Protein AF-A0A150IYF6-F1 (afdb_monomer)

Structure (mmCIF, N/CA/C/O backbone):
data_AF-A0A150IYF6-F1
#
_entry.id   AF-A0A150IYF6-F1
#
loop_
_atom_site.group_PDB
_atom_site.id
_atom_site.type_symbol
_atom_site.label_atom_id
_atom_site.label_alt_id
_atom_site.label_comp_id
_atom_site.label_asym_id
_atom_site.label_entity_id
_atom_site.label_seq_id
_atom_site.pdbx_PDB_ins_code
_atom_site.Cartn_x
_atom_site.Cartn_y
_atom_site.Cartn_z
_atom_site.occupancy
_atom_site.B_iso_or_equiv
_atom_site.auth_seq_id
_atom_site.auth_comp_id
_atom_site.auth_asym_id
_atom_site.auth_atom_id
_atom_site.pdbx_PDB_model_num
ATOM 1 N N . MET A 1 1 ? -19.558 -0.170 -30.500 1.00 44.19 1 MET A N 1
ATOM 2 C CA . MET A 1 1 ? -18.879 0.603 -31.570 1.00 44.19 1 MET A CA 1
ATOM 3 C C . MET A 1 1 ? -18.798 2.105 -31.303 1.00 44.19 1 MET A C 1
ATOM 5 O O . MET A 1 1 ? -17.691 2.569 -31.093 1.00 44.19 1 MET A O 1
ATOM 9 N N . LYS A 1 2 ? -19.903 2.871 -31.222 1.00 28.98 2 LYS A N 1
ATOM 10 C CA . LYS A 1 2 ? -19.843 4.346 -31.033 1.00 28.98 2 LYS A CA 1
ATOM 11 C C . LYS A 1 2 ? -19.074 4.824 -29.782 1.00 28.98 2 LYS A C 1
ATOM 13 O O . LYS A 1 2 ? -18.381 5.827 -29.851 1.00 28.98 2 LYS A O 1
ATOM 18 N N . ARG A 1 3 ? -19.129 4.088 -28.662 1.00 36.72 3 ARG A N 1
ATOM 19 C CA . ARG A 1 3 ? -18.345 4.416 -27.450 1.00 36.72 3 ARG A CA 1
ATOM 20 C C . ARG A 1 3 ? -16.838 4.152 -27.597 1.00 36.72 3 ARG A C 1
ATOM 22 O O . ARG A 1 3 ? -16.060 4.957 -27.119 1.00 36.72 3 ARG A O 1
ATOM 29 N N . MET A 1 4 ? -16.439 3.096 -28.311 1.00 35.72 4 MET A N 1
ATOM 30 C CA . MET A 1 4 ? -15.025 2.790 -28.599 1.00 35.72 4 MET A CA 1
ATOM 31 C C . MET A 1 4 ? -14.390 3.840 -29.517 1.00 35.72 4 MET A C 1
ATOM 33 O O . MET A 1 4 ? -13.258 4.250 -29.298 1.00 35.72 4 MET A O 1
ATOM 37 N N . ILE A 1 5 ? -15.152 4.306 -30.512 1.00 40.06 5 ILE A N 1
ATOM 38 C CA . ILE A 1 5 ? -14.720 5.351 -31.446 1.00 40.06 5 ILE A CA 1
ATOM 39 C C . ILE A 1 5 ? -14.496 6.674 -30.700 1.00 40.06 5 ILE A C 1
ATOM 41 O O . ILE A 1 5 ? -13.481 7.325 -30.913 1.00 40.06 5 ILE A O 1
ATOM 45 N N . ASN A 1 6 ? -15.367 7.027 -29.751 1.00 37.91 6 ASN A N 1
ATOM 46 C CA . ASN A 1 6 ? -15.192 8.244 -28.955 1.00 37.91 6 ASN A CA 1
ATOM 47 C C . ASN A 1 6 ? -13.992 8.164 -27.994 1.00 37.91 6 ASN A C 1
ATOM 49 O O . ASN A 1 6 ? -13.318 9.169 -27.802 1.00 37.91 6 ASN A O 1
ATOM 53 N N . THR A 1 7 ? -13.687 6.993 -27.423 1.00 40.59 7 THR A N 1
ATOM 54 C CA . THR A 1 7 ? -12.499 6.798 -26.571 1.00 40.59 7 THR A CA 1
ATOM 55 C C . THR A 1 7 ? -11.202 6.866 -27.376 1.00 40.59 7 THR A C 1
ATOM 57 O O . THR A 1 7 ? -10.260 7.523 -26.945 1.00 40.59 7 THR A O 1
ATOM 60 N N . LEU A 1 8 ? -11.170 6.267 -28.571 1.00 42.50 8 LEU A N 1
ATOM 61 C CA . LEU A 1 8 ? -10.027 6.359 -29.481 1.00 42.50 8 LEU A CA 1
ATOM 62 C C . LEU A 1 8 ? -9.784 7.810 -29.919 1.00 42.50 8 LEU A C 1
ATOM 64 O O . LEU A 1 8 ? -8.655 8.279 -29.865 1.00 42.50 8 LEU A O 1
ATOM 68 N N . ILE A 1 9 ? -10.846 8.539 -30.279 1.00 46.59 9 ILE A N 1
ATOM 69 C CA . ILE A 1 9 ? -10.766 9.954 -30.674 1.00 46.59 9 ILE A CA 1
ATOM 70 C C . ILE A 1 9 ? -10.297 10.830 -29.505 1.00 46.59 9 ILE A C 1
ATOM 72 O O . ILE A 1 9 ? -9.522 11.752 -29.720 1.00 46.59 9 ILE A O 1
ATOM 76 N N . PHE A 1 10 ? -10.704 10.539 -28.267 1.00 46.16 10 PHE A N 1
ATOM 77 C CA . PHE A 1 10 ? -10.288 11.328 -27.104 1.00 46.16 10 PHE A CA 1
ATOM 78 C C . PHE A 1 10 ? -8.825 11.073 -26.704 1.00 46.16 10 PHE A C 1
ATOM 80 O O . PHE A 1 10 ? -8.113 12.025 -26.403 1.00 46.16 10 PHE A O 1
ATOM 87 N N . VAL A 1 11 ? -8.348 9.823 -26.780 1.00 51.38 11 VAL A N 1
ATOM 88 C CA . VAL A 1 11 ? -6.919 9.479 -26.618 1.00 51.38 11 VAL A CA 1
ATOM 89 C C . VAL A 1 11 ? -6.082 10.119 -27.732 1.00 51.38 11 VAL A C 1
ATOM 91 O O . VAL A 1 11 ? -5.033 10.695 -27.455 1.00 51.38 11 VAL A O 1
ATOM 94 N N . LEU A 1 12 ? -6.582 10.118 -28.972 1.00 45.66 12 LEU A N 1
ATOM 95 C CA . LEU A 1 12 ? -5.939 10.779 -30.109 1.00 45.66 12 LEU A CA 1
ATOM 96 C C . LEU A 1 12 ? -5.873 12.306 -29.924 1.00 45.66 12 LEU A C 1
ATOM 98 O O . LEU A 1 12 ? -4.834 12.908 -30.171 1.00 45.66 12 LEU A O 1
ATOM 102 N N . CYS A 1 13 ? -6.940 12.937 -29.424 1.00 49.81 13 CYS A N 1
ATOM 103 C CA . CYS A 1 13 ? -6.953 14.364 -29.091 1.00 49.81 13 CYS A CA 1
ATOM 104 C C . CYS A 1 13 ? -5.974 14.717 -27.962 1.00 49.81 13 CYS A C 1
ATOM 106 O O . CYS A 1 13 ? -5.422 15.813 -27.964 1.00 49.81 13 CYS A O 1
ATOM 108 N N . LEU A 1 14 ? -5.732 13.798 -27.023 1.00 49.31 14 LEU A N 1
ATOM 109 C CA . LEU A 1 14 ? -4.792 13.994 -25.921 1.00 49.31 14 LEU A CA 1
ATOM 110 C C . LEU A 1 14 ? -3.334 13.880 -26.395 1.00 49.31 14 LEU A C 1
ATOM 112 O O . LEU A 1 14 ? -2.508 14.711 -26.032 1.00 49.31 14 LEU A O 1
ATOM 116 N N . ILE A 1 15 ? -3.050 12.937 -27.301 1.00 53.53 15 ILE A N 1
ATOM 117 C CA . ILE A 1 15 ? -1.769 12.836 -28.024 1.00 53.53 15 ILE A CA 1
ATOM 118 C C . ILE A 1 15 ? -1.510 14.108 -28.852 1.00 53.53 15 ILE A C 1
ATOM 120 O O . ILE A 1 15 ? -0.391 14.615 -28.883 1.00 53.53 15 ILE A O 1
ATOM 124 N N . LEU A 1 16 ? -2.550 14.674 -29.474 1.00 47.84 16 LEU A N 1
ATOM 125 C CA . LEU A 1 16 ? -2.448 15.901 -30.270 1.00 47.84 16 LEU A CA 1
ATOM 126 C C . LEU A 1 16 ? -2.293 17.175 -29.417 1.00 47.84 16 LEU A C 1
ATOM 128 O O . LEU A 1 16 ? -1.659 18.122 -29.875 1.00 47.84 16 LEU A O 1
ATOM 132 N N . PHE A 1 17 ? -2.796 17.207 -28.175 1.00 49.34 17 PHE A N 1
ATOM 133 C CA . PHE A 1 17 ? -2.647 18.359 -27.267 1.00 49.34 17 PHE A CA 1
ATOM 134 C C . PHE A 1 17 ? -1.243 18.479 -26.646 1.00 49.34 17 PHE A C 1
ATOM 136 O O . PHE A 1 17 ? -0.798 19.590 -26.370 1.00 49.34 17 PHE A O 1
ATOM 143 N N . PHE A 1 18 ? -0.518 17.364 -26.486 1.00 50.59 18 PHE A N 1
ATOM 144 C CA . PHE A 1 18 ? 0.921 17.355 -26.160 1.00 50.59 18 PHE A CA 1
ATOM 145 C C . PHE A 1 18 ? 1.818 17.369 -27.411 1.00 50.59 18 PHE A C 1
ATOM 147 O O . PHE A 1 18 ? 3.041 17.456 -27.311 1.00 50.59 18 PHE A O 1
ATOM 154 N N . GLY A 1 19 ? 1.211 17.321 -28.599 1.00 41.28 19 GLY A N 1
ATOM 155 C CA . GLY A 1 19 ? 1.855 17.227 -29.904 1.00 41.28 19 GLY A CA 1
ATOM 156 C C . GLY A 1 19 ? 2.475 18.524 -30.421 1.00 41.28 19 GLY A C 1
ATOM 157 O O . GLY A 1 19 ? 2.374 18.802 -31.615 1.00 41.28 19 GLY A O 1
ATOM 158 N N . GLN A 1 20 ? 3.165 19.303 -29.585 1.00 44.59 20 GLN A N 1
ATOM 159 C CA . GLN A 1 20 ? 4.249 20.129 -30.123 1.00 44.59 20 GLN A CA 1
ATOM 160 C C . GLN A 1 20 ? 5.515 19.270 -30.199 1.00 44.59 20 GLN A C 1
ATOM 162 O O . GLN A 1 20 ? 6.343 19.230 -29.297 1.00 44.59 20 GLN A O 1
ATOM 167 N N . THR A 1 21 ? 5.590 18.537 -31.315 1.00 45.66 21 THR A N 1
ATOM 168 C CA . THR A 1 21 ? 6.788 17.925 -31.909 1.00 45.66 21 THR A CA 1
ATOM 169 C C . THR A 1 21 ? 7.646 17.061 -30.979 1.00 45.66 21 THR A C 1
ATOM 171 O O . THR A 1 21 ? 8.810 17.366 -30.734 1.00 45.66 21 THR A O 1
ATOM 174 N N . ALA A 1 22 ? 7.118 15.920 -30.547 1.00 51.31 22 ALA A N 1
ATOM 175 C CA . ALA A 1 22 ? 7.947 14.751 -30.270 1.00 51.31 22 ALA A CA 1
ATOM 176 C C . ALA A 1 22 ? 7.377 13.591 -31.090 1.00 51.31 22 ALA A C 1
ATOM 178 O O . ALA A 1 22 ? 6.220 13.213 -30.912 1.00 51.31 22 ALA A O 1
ATOM 179 N N . TYR A 1 23 ? 8.152 13.077 -32.045 1.00 54.03 23 TYR A N 1
ATOM 180 C CA . TYR A 1 23 ? 7.819 11.829 -32.725 1.00 54.03 23 TYR A CA 1
ATOM 181 C C . TYR A 1 23 ? 7.971 10.704 -31.698 1.00 54.03 23 TYR A C 1
ATOM 183 O O . TYR A 1 23 ? 9.067 10.191 -31.511 1.00 54.03 23 TYR A O 1
ATOM 191 N N . ALA A 1 24 ? 6.895 10.386 -30.980 1.00 68.38 24 ALA A N 1
ATOM 192 C CA . ALA A 1 24 ? 6.854 9.233 -30.094 1.00 68.38 24 ALA A CA 1
ATOM 193 C C . ALA A 1 24 ? 6.788 7.967 -30.956 1.00 68.38 24 ALA A C 1
ATOM 195 O O . ALA A 1 24 ? 5.792 7.730 -31.644 1.00 68.38 24 ALA A O 1
ATOM 196 N N . THR A 1 25 ? 7.855 7.172 -30.949 1.00 90.81 25 THR A N 1
ATOM 197 C CA . THR A 1 25 ? 7.864 5.850 -31.577 1.00 90.81 25 THR A CA 1
ATOM 198 C C . THR A 1 25 ? 7.160 4.866 -30.651 1.00 90.81 25 THR A C 1
ATOM 200 O O . THR A 1 25 ? 7.350 4.889 -29.435 1.00 90.81 25 THR A O 1
ATOM 203 N N . SER A 1 26 ? 6.333 3.987 -31.214 1.00 91.81 26 SER A N 1
ATOM 204 C CA . SER A 1 26 ? 5.732 2.876 -30.478 1.00 91.81 26 SER A CA 1
ATOM 205 C C . SER A 1 26 ? 6.516 1.592 -30.729 1.00 91.81 26 SER A C 1
ATOM 207 O O . SER A 1 26 ? 6.597 1.125 -31.867 1.00 91.81 26 SER A O 1
ATOM 209 N N . TYR A 1 27 ? 7.048 0.998 -29.666 1.00 96.38 27 TYR A N 1
ATOM 210 C CA . TYR A 1 27 ? 7.666 -0.322 -29.689 1.00 96.38 27 TYR A CA 1
ATOM 211 C C . TYR A 1 27 ? 6.639 -1.363 -29.269 1.00 96.38 27 TYR A C 1
ATOM 213 O O . TYR A 1 27 ? 6.001 -1.219 -28.231 1.00 96.38 27 TYR A O 1
ATOM 221 N N . HIS A 1 28 ? 6.486 -2.409 -30.072 1.00 96.56 28 HIS A N 1
ATOM 222 C CA . HIS A 1 28 ? 5.613 -3.539 -29.773 1.00 96.56 28 HIS A CA 1
ATOM 223 C C . HIS A 1 28 ? 6.479 -4.759 -29.494 1.00 96.56 28 HIS A C 1
ATOM 225 O O . HIS A 1 28 ? 7.282 -5.133 -30.343 1.00 96.56 28 HIS A O 1
ATOM 231 N N . ILE A 1 29 ? 6.309 -5.346 -28.316 1.00 97.75 29 ILE A N 1
ATOM 232 C CA . ILE A 1 29 ? 7.088 -6.483 -27.837 1.00 97.75 29 ILE A CA 1
ATOM 233 C C . ILE A 1 29 ? 6.146 -7.670 -27.672 1.00 97.75 29 ILE A C 1
ATOM 235 O O . ILE A 1 29 ? 5.165 -7.592 -26.932 1.00 97.75 29 ILE A O 1
ATOM 239 N N . TYR A 1 30 ? 6.453 -8.767 -28.352 1.00 98.19 30 TYR A N 1
ATOM 240 C CA . TYR A 1 30 ? 5.743 -10.038 -28.283 1.00 98.19 30 TYR A CA 1
ATOM 241 C C . TYR A 1 30 ? 6.589 -11.094 -27.555 1.00 98.19 30 TYR A C 1
ATOM 243 O O . TYR A 1 30 ? 7.808 -10.947 -27.445 1.00 98.19 30 TYR A O 1
ATOM 251 N N . PRO A 1 31 ? 5.977 -12.184 -27.058 1.00 97.94 31 PRO A N 1
ATOM 252 C CA . PRO A 1 31 ? 6.728 -13.264 -26.427 1.00 97.94 31 PRO A CA 1
ATOM 253 C C . PRO A 1 31 ? 7.880 -13.775 -27.306 1.00 97.94 31 PRO A C 1
ATOM 255 O O . PRO A 1 31 ? 7.679 -14.155 -28.458 1.00 97.94 31 PRO A O 1
ATOM 258 N N . GLY A 1 32 ? 9.087 -13.805 -26.737 1.00 94.75 32 GLY A N 1
ATOM 259 C CA . GLY A 1 32 ? 10.326 -14.197 -27.421 1.00 94.75 32 GLY A CA 1
ATOM 260 C C . GLY A 1 32 ? 11.226 -13.020 -27.812 1.00 94.75 32 GLY A C 1
ATOM 261 O O . GLY A 1 32 ? 12.449 -13.211 -27.910 1.00 94.75 32 GLY A O 1
ATOM 262 N N . ASP A 1 33 ? 10.649 -11.823 -27.948 1.00 97.38 33 ASP A N 1
ATOM 263 C CA . ASP A 1 33 ? 11.386 -10.584 -28.187 1.00 97.38 33 ASP A CA 1
ATOM 264 C C . ASP A 1 33 ? 12.276 -10.223 -26.990 1.00 97.38 33 ASP A C 1
ATOM 266 O O . ASP A 1 33 ? 12.090 -10.679 -25.858 1.00 97.38 33 ASP A O 1
ATOM 270 N N . ASP A 1 34 ? 13.292 -9.406 -27.251 1.00 96.56 34 ASP A N 1
ATOM 271 C CA . ASP A 1 34 ? 14.234 -8.957 -26.232 1.00 96.56 34 ASP A CA 1
ATOM 272 C C . ASP A 1 34 ? 13.766 -7.635 -25.603 1.00 96.56 34 ASP A C 1
ATOM 274 O O . ASP A 1 34 ? 13.988 -6.544 -26.147 1.00 96.56 34 ASP A O 1
ATOM 278 N N . ILE A 1 35 ? 13.094 -7.746 -24.450 1.00 96.88 35 ILE A N 1
ATOM 279 C CA . ILE A 1 35 ? 12.636 -6.592 -23.664 1.00 96.88 35 ILE A CA 1
ATOM 280 C C . ILE A 1 35 ? 13.814 -5.711 -23.262 1.00 96.88 35 ILE A C 1
ATOM 282 O O . ILE A 1 35 ? 13.745 -4.496 -23.443 1.00 96.88 35 ILE A O 1
ATOM 286 N N . ALA A 1 36 ? 14.881 -6.305 -22.726 1.00 96.69 36 ALA A N 1
ATOM 287 C CA . ALA A 1 36 ? 16.008 -5.562 -22.182 1.00 96.69 36 ALA A CA 1
ATOM 288 C C . ALA A 1 36 ? 16.703 -4.757 -23.275 1.00 96.69 36 ALA A C 1
ATOM 290 O O . ALA A 1 36 ? 16.842 -3.539 -23.151 1.00 96.69 36 ALA A O 1
ATOM 291 N N . TYR A 1 37 ? 17.017 -5.395 -24.404 1.00 96.50 37 TYR A N 1
ATOM 292 C CA . TYR A 1 37 ? 17.617 -4.702 -25.536 1.00 96.50 37 TYR A CA 1
ATOM 293 C C . TYR A 1 37 ? 16.725 -3.567 -26.053 1.00 96.50 37 TYR A C 1
ATOM 295 O O . TYR A 1 37 ? 17.203 -2.448 -26.249 1.00 96.50 37 TYR A O 1
ATOM 303 N N . THR A 1 38 ? 15.428 -3.827 -26.233 1.00 95.81 38 THR A N 1
ATOM 304 C CA . THR A 1 38 ? 14.492 -2.833 -26.775 1.00 95.81 38 THR A CA 1
ATOM 305 C C . THR A 1 38 ? 14.360 -1.636 -25.841 1.00 95.81 38 THR A C 1
ATOM 307 O O . THR A 1 38 ? 14.573 -0.494 -26.252 1.00 95.81 38 THR A O 1
ATOM 310 N N . VAL A 1 39 ? 14.052 -1.888 -24.570 1.00 95.31 39 VAL A N 1
ATOM 311 C CA . VAL A 1 39 ? 13.783 -0.842 -23.583 1.00 95.31 39 VAL A CA 1
ATOM 312 C C . VAL A 1 39 ? 15.046 -0.043 -23.268 1.00 95.31 39 VAL A C 1
ATOM 314 O O . VAL A 1 39 ? 14.994 1.187 -23.253 1.00 95.31 39 VAL A O 1
ATOM 317 N N . THR A 1 40 ? 16.189 -0.701 -23.070 1.00 95.44 40 THR A N 1
ATOM 318 C CA . THR A 1 40 ? 17.436 -0.017 -22.708 1.00 95.44 40 THR A CA 1
ATOM 319 C C . THR A 1 40 ? 18.048 0.729 -23.889 1.00 95.44 40 THR A C 1
ATOM 321 O O . THR A 1 40 ? 18.385 1.912 -23.749 1.00 95.44 40 THR A O 1
ATOM 324 N N . ASN A 1 41 ? 18.151 0.085 -25.058 1.00 94.06 41 ASN A N 1
ATOM 325 C CA . ASN A 1 41 ? 18.977 0.594 -26.156 1.00 94.06 41 ASN A CA 1
ATOM 326 C C . ASN A 1 41 ? 18.197 1.312 -27.262 1.00 94.06 41 ASN A C 1
ATOM 328 O O . ASN A 1 41 ? 18.764 2.204 -27.887 1.00 94.06 41 ASN A O 1
ATOM 332 N N . ASN A 1 42 ? 16.923 0.975 -27.492 1.00 94.81 42 ASN A N 1
ATOM 333 C CA . ASN A 1 42 ? 16.190 1.493 -28.655 1.00 94.81 42 ASN A CA 1
ATOM 334 C C . ASN A 1 42 ? 15.224 2.633 -28.313 1.00 94.81 42 ASN A C 1
ATOM 336 O O . ASN A 1 42 ? 14.920 3.451 -29.176 1.00 94.81 42 ASN A O 1
ATOM 340 N N . THR A 1 43 ? 14.761 2.736 -27.066 1.00 93.88 43 THR A N 1
ATOM 341 C CA . THR A 1 43 ? 13.811 3.793 -26.682 1.00 93.88 43 THR A CA 1
ATOM 342 C C . THR A 1 43 ? 14.481 5.142 -26.413 1.00 93.88 43 THR A C 1
ATOM 344 O O . THR A 1 43 ? 15.605 5.223 -25.907 1.00 93.88 43 THR A O 1
ATOM 347 N N . CYS A 1 44 ? 13.744 6.216 -26.664 1.00 91.69 44 CYS A N 1
ATOM 348 C CA . CYS A 1 44 ? 14.022 7.585 -26.246 1.00 91.69 44 CYS A CA 1
ATOM 349 C C . CYS A 1 44 ? 12.912 8.104 -25.317 1.00 91.69 44 CYS A C 1
ATOM 351 O O . CYS A 1 44 ? 11.877 7.466 -25.127 1.00 91.69 44 CYS A O 1
ATOM 353 N N . SER A 1 45 ? 13.120 9.281 -24.715 1.00 90.06 45 SER A N 1
ATOM 354 C CA . SER A 1 45 ? 12.064 9.930 -23.930 1.00 90.06 45 SER A CA 1
ATOM 355 C C . SER A 1 45 ? 10.815 10.152 -24.779 1.00 90.06 45 SER A C 1
ATOM 357 O O . SER A 1 45 ? 10.908 10.729 -25.860 1.00 90.06 45 SER A O 1
ATOM 359 N N . TRP A 1 46 ? 9.666 9.777 -24.223 1.00 88.69 46 TRP A N 1
ATOM 360 C CA . TRP A 1 46 ? 8.325 9.865 -24.798 1.00 88.69 46 TRP A CA 1
ATOM 361 C C . TRP A 1 46 ? 7.986 8.841 -25.880 1.00 88.69 46 TRP A C 1
ATOM 363 O O . TRP A 1 46 ? 6.862 8.871 -26.376 1.00 88.69 46 TRP A O 1
ATOM 373 N N . ASP A 1 47 ? 8.876 7.894 -26.179 1.00 92.31 47 ASP A N 1
ATOM 374 C CA . ASP A 1 47 ? 8.463 6.664 -26.859 1.00 92.31 47 ASP A CA 1
ATOM 375 C C . ASP A 1 47 ? 7.505 5.862 -25.974 1.00 92.31 47 ASP A C 1
ATOM 377 O O . ASP A 1 47 ? 7.490 6.024 -24.757 1.00 92.31 47 ASP A O 1
ATOM 381 N N . ILE A 1 48 ? 6.712 4.977 -26.575 1.00 90.88 48 ILE A N 1
ATOM 382 C CA . ILE A 1 48 ? 5.787 4.103 -25.845 1.00 90.88 48 ILE A CA 1
ATOM 383 C C . ILE A 1 48 ? 6.196 2.655 -26.078 1.00 90.88 48 ILE A C 1
ATOM 385 O O . ILE A 1 48 ? 6.366 2.233 -27.221 1.00 90.88 48 ILE A O 1
ATOM 389 N N . VAL A 1 49 ? 6.317 1.880 -25.003 1.00 95.88 49 VAL A N 1
ATOM 390 C CA . VAL A 1 49 ? 6.577 0.440 -25.080 1.00 95.88 49 VAL A CA 1
ATOM 391 C C . VAL A 1 49 ? 5.294 -0.316 -24.761 1.00 95.88 49 VAL A C 1
ATOM 393 O O . VAL A 1 49 ? 4.813 -0.288 -23.631 1.00 95.88 49 VAL A O 1
ATOM 396 N N . TYR A 1 50 ? 4.751 -1.006 -25.758 1.00 95.81 50 TYR A N 1
ATOM 397 C CA . TYR A 1 50 ? 3.624 -1.920 -25.624 1.00 95.81 50 TYR A CA 1
ATOM 398 C C . TYR A 1 50 ? 4.132 -3.354 -25.532 1.00 95.81 50 TYR A C 1
ATOM 400 O O . TYR A 1 50 ? 4.714 -3.874 -26.485 1.00 95.81 50 TYR A O 1
ATOM 408 N N . ILE A 1 51 ? 3.897 -3.993 -24.391 1.00 97.50 51 ILE A N 1
ATOM 409 C CA . ILE A 1 51 ? 4.220 -5.399 -24.165 1.00 97.50 51 ILE A CA 1
ATOM 410 C C . ILE A 1 51 ? 2.924 -6.187 -24.319 1.00 97.50 51 ILE A C 1
ATOM 412 O O . ILE A 1 51 ? 2.020 -6.080 -23.494 1.00 97.50 51 ILE A O 1
ATOM 416 N N . HIS A 1 52 ? 2.822 -6.939 -25.407 1.00 97.44 52 HIS A N 1
ATOM 417 C CA . HIS A 1 52 ? 1.620 -7.705 -25.718 1.00 97.44 52 HIS A CA 1
ATOM 418 C C . HIS A 1 52 ? 1.444 -8.882 -24.763 1.00 97.44 52 HIS A C 1
ATOM 420 O O . HIS A 1 52 ? 2.398 -9.347 -24.128 1.00 97.44 52 HIS A O 1
ATOM 426 N N . GLU A 1 53 ? 0.212 -9.375 -24.687 1.00 97.94 53 GLU A N 1
ATOM 427 C CA . GLU A 1 53 ? -0.148 -10.535 -23.882 1.00 97.94 53 GLU A CA 1
ATOM 428 C C . GLU A 1 53 ? 0.797 -11.731 -24.093 1.00 97.94 53 GLU A C 1
ATOM 430 O O . GLU A 1 53 ? 1.240 -12.045 -25.201 1.00 97.94 53 GLU A O 1
ATOM 435 N N . GLY A 1 54 ? 1.104 -12.417 -22.994 1.00 98.06 54 GLY A N 1
ATOM 436 C CA . GLY A 1 54 ? 1.981 -13.575 -22.961 1.00 98.06 54 GLY A CA 1
ATOM 437 C C . GLY A 1 54 ? 3.006 -13.527 -21.833 1.00 98.06 54 GLY A C 1
ATOM 438 O O . GLY A 1 54 ? 3.000 -12.646 -20.969 1.00 98.06 54 GLY A O 1
ATOM 439 N N . ILE A 1 55 ? 3.881 -14.532 -21.840 1.00 98.31 55 ILE A N 1
ATOM 440 C CA . ILE A 1 55 ? 4.977 -14.680 -20.882 1.00 98.31 55 ILE A CA 1
ATOM 441 C C . ILE A 1 55 ? 6.270 -14.255 -21.568 1.00 98.31 55 ILE A C 1
ATOM 443 O O . ILE A 1 55 ? 6.641 -14.805 -22.605 1.00 98.31 55 ILE A O 1
ATOM 447 N N . HIS A 1 56 ? 6.961 -13.304 -20.956 1.00 98.06 56 HIS A N 1
ATOM 448 C CA . HIS A 1 56 ? 8.212 -12.742 -21.431 1.00 98.06 56 HIS A CA 1
ATOM 449 C C . HIS A 1 56 ? 9.296 -13.002 -20.396 1.00 98.06 56 HIS A C 1
ATOM 451 O O . HIS A 1 56 ? 9.143 -12.622 -19.241 1.00 98.06 56 HIS A O 1
ATOM 457 N N . THR A 1 57 ? 10.392 -13.636 -20.789 1.00 96.94 57 THR A N 1
ATOM 458 C CA . THR A 1 57 ? 11.529 -13.875 -19.891 1.00 96.94 57 THR A CA 1
ATOM 459 C C . THR A 1 57 ? 12.630 -12.881 -20.212 1.00 96.94 57 THR A C 1
ATOM 461 O O . THR A 1 57 ? 13.025 -12.760 -21.375 1.00 96.94 57 THR A O 1
ATOM 464 N N . LEU A 1 58 ? 13.115 -12.165 -19.196 1.00 96.06 58 LEU A N 1
ATOM 465 C CA . LEU A 1 58 ? 14.272 -11.292 -19.362 1.00 96.06 58 LEU A CA 1
ATOM 466 C C . LEU A 1 58 ? 15.516 -12.111 -19.727 1.00 96.06 58 LEU A C 1
ATOM 468 O O . LEU A 1 58 ? 15.714 -13.222 -19.241 1.00 96.06 58 LEU A O 1
ATOM 472 N N . LYS A 1 59 ? 16.340 -11.552 -20.616 1.00 95.00 59 LYS A N 1
ATOM 473 C CA . LYS A 1 59 ? 17.631 -12.124 -21.040 1.00 95.00 59 LYS A CA 1
ATOM 474 C C . LYS A 1 59 ? 18.824 -11.295 -20.552 1.00 95.00 59 LYS A C 1
ATOM 476 O O . LYS A 1 59 ? 19.962 -11.737 -20.682 1.00 95.00 59 LYS A O 1
ATOM 481 N N . ASP A 1 60 ? 18.549 -10.100 -20.041 1.00 96.81 60 ASP A N 1
ATOM 482 C CA . ASP A 1 60 ? 19.506 -9.144 -19.495 1.00 96.81 60 ASP A CA 1
ATOM 483 C C . ASP A 1 60 ? 18.753 -8.164 -18.573 1.00 96.81 60 ASP A C 1
ATOM 485 O O . ASP A 1 60 ? 17.514 -8.140 -18.554 1.00 96.81 60 ASP A O 1
ATOM 489 N N . ASP A 1 61 ? 19.494 -7.344 -17.835 1.00 96.38 61 ASP A N 1
ATOM 490 C CA . ASP A 1 61 ? 18.944 -6.278 -17.005 1.00 96.38 61 ASP A CA 1
ATOM 491 C C . ASP A 1 61 ? 18.263 -5.201 -17.858 1.00 96.38 61 ASP A C 1
ATOM 493 O O . ASP A 1 61 ? 18.813 -4.693 -18.841 1.00 96.38 61 ASP A O 1
ATOM 497 N N . VAL A 1 62 ? 17.088 -4.754 -17.417 1.00 96.56 62 VAL A 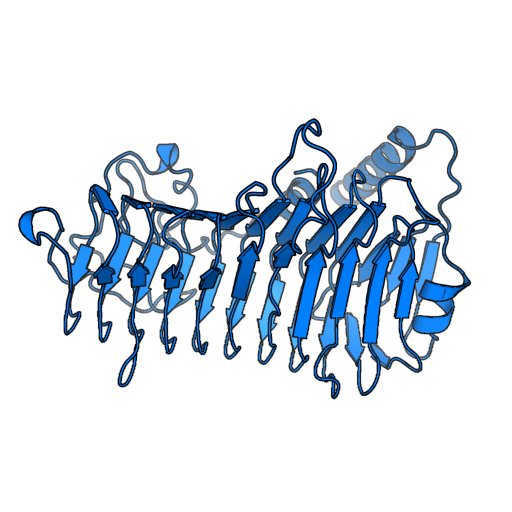N 1
ATOM 498 C CA . VAL A 1 62 ? 16.413 -3.600 -18.015 1.00 96.56 62 VAL A CA 1
ATOM 499 C C . VAL A 1 62 ? 16.891 -2.341 -17.308 1.00 96.56 62 VAL A C 1
ATOM 501 O O . VAL A 1 62 ? 16.522 -2.081 -16.168 1.00 96.56 62 VAL A O 1
ATOM 504 N N . ASN A 1 63 ? 17.693 -1.532 -17.994 1.00 94.62 63 ASN A N 1
ATOM 505 C CA . ASN A 1 63 ? 18.248 -0.284 -17.472 1.00 94.62 63 ASN A CA 1
ATOM 506 C C . ASN A 1 63 ? 17.650 0.933 -18.193 1.00 94.62 63 ASN A C 1
ATOM 508 O O . ASN A 1 63 ? 17.825 1.094 -19.403 1.00 94.62 63 ASN A O 1
ATOM 512 N N . ILE A 1 64 ? 16.966 1.811 -17.454 1.00 91.50 64 ILE A N 1
ATOM 513 C CA . ILE A 1 64 ? 16.307 3.015 -17.981 1.00 91.50 64 ILE A CA 1
ATOM 514 C C . ILE A 1 64 ? 16.887 4.241 -17.283 1.00 91.50 64 ILE A C 1
ATOM 516 O O . ILE A 1 64 ? 16.576 4.517 -16.126 1.00 91.50 64 ILE A O 1
ATOM 520 N N . SER A 1 65 ? 17.737 4.983 -17.995 1.00 90.38 65 SER A N 1
ATOM 521 C CA . SER A 1 65 ? 18.475 6.118 -17.434 1.00 90.38 65 SER A CA 1
ATOM 522 C C . SER A 1 65 ? 17.995 7.456 -17.983 1.00 90.38 65 SER A C 1
ATOM 524 O O . SER A 1 65 ? 18.210 7.759 -19.155 1.00 90.38 65 SER A O 1
ATOM 526 N N . GLY A 1 66 ? 17.371 8.272 -17.127 1.00 85.44 66 GLY A N 1
ATOM 527 C CA . GLY A 1 66 ? 16.971 9.653 -17.429 1.00 85.44 66 GLY A CA 1
ATOM 528 C C . GLY A 1 66 ? 16.038 9.832 -18.632 1.00 85.44 66 GLY A C 1
ATOM 529 O O . GLY A 1 66 ? 16.052 10.893 -19.258 1.00 85.44 66 GLY A O 1
ATOM 530 N N . LYS A 1 67 ? 15.235 8.810 -18.947 1.00 87.94 67 LYS A N 1
ATOM 531 C CA . LYS A 1 67 ? 14.213 8.843 -19.999 1.00 87.94 67 LYS A CA 1
ATOM 532 C C . LYS A 1 67 ? 12.820 8.894 -19.379 1.00 87.94 67 LYS A C 1
ATOM 534 O O . LYS A 1 67 ? 12.550 8.175 -18.418 1.00 87.94 67 LYS A O 1
ATOM 539 N N . SER A 1 68 ? 11.932 9.707 -19.946 1.00 89.50 68 SER A N 1
ATOM 540 C CA . SER A 1 68 ? 10.500 9.614 -19.640 1.00 89.50 68 SER A CA 1
ATOM 541 C C . SER A 1 68 ? 9.886 8.528 -20.511 1.00 89.50 68 SER A C 1
ATOM 543 O O . SER A 1 68 ? 9.955 8.655 -21.727 1.00 89.50 68 SER A O 1
ATOM 545 N N . LEU A 1 69 ? 9.334 7.461 -19.941 1.00 90.75 69 LEU A N 1
ATOM 546 C CA . LEU A 1 69 ? 8.930 6.296 -20.731 1.00 90.75 69 LEU A CA 1
ATOM 547 C C . LEU A 1 69 ? 7.670 5.629 -20.160 1.00 90.75 69 LEU A C 1
ATOM 549 O O . LEU A 1 69 ? 7.693 5.138 -19.029 1.00 90.75 69 LEU A O 1
ATOM 553 N N . PRO A 1 70 ? 6.572 5.600 -20.931 1.00 92.69 70 PRO A N 1
ATOM 554 C CA . PRO A 1 70 ? 5.441 4.725 -20.674 1.00 92.69 70 PRO A CA 1
ATOM 555 C C . PRO A 1 70 ? 5.699 3.291 -21.148 1.00 92.69 70 PRO A C 1
ATOM 557 O O . PRO A 1 70 ? 6.022 3.059 -22.314 1.00 92.69 70 PRO A O 1
ATOM 560 N N . ILE A 1 71 ? 5.493 2.325 -20.252 1.00 94.38 71 ILE A N 1
ATOM 561 C CA . ILE A 1 71 ? 5.485 0.890 -20.544 1.00 94.38 71 ILE A CA 1
ATOM 562 C C . ILE A 1 71 ? 4.110 0.332 -20.176 1.00 94.38 71 ILE A C 1
ATOM 564 O O . ILE A 1 71 ? 3.658 0.462 -19.037 1.00 94.38 71 ILE A O 1
ATOM 568 N N . VAL A 1 72 ? 3.428 -0.274 -21.143 1.00 93.56 72 VAL A N 1
ATOM 569 C CA . VAL A 1 72 ? 2.031 -0.698 -21.009 1.00 93.56 72 VAL A CA 1
ATOM 570 C C . VAL A 1 72 ? 1.887 -2.148 -21.448 1.00 93.56 72 VAL A C 1
ATOM 572 O O . VAL A 1 72 ? 2.281 -2.500 -22.557 1.00 93.56 72 VAL A O 1
ATOM 575 N N . GLY A 1 73 ? 1.312 -2.974 -20.578 1.00 93.00 73 GLY A N 1
ATOM 576 C CA . GLY A 1 73 ? 0.858 -4.321 -20.903 1.00 93.00 73 GLY A CA 1
ATOM 577 C C . GLY A 1 73 ? -0.632 -4.376 -21.244 1.00 93.00 73 GLY A C 1
ATOM 578 O O . GLY A 1 73 ? -1.400 -3.479 -20.893 1.00 93.00 73 GLY A O 1
ATOM 579 N N . ASP A 1 74 ? -1.067 -5.477 -21.854 1.00 91.06 74 ASP A N 1
ATOM 580 C CA . ASP A 1 74 ? -2.479 -5.750 -22.180 1.00 91.06 74 ASP A CA 1
ATOM 581 C C . ASP A 1 74 ? -3.369 -6.039 -20.949 1.00 91.06 74 ASP A C 1
ATOM 583 O O . ASP A 1 74 ? -4.578 -6.273 -21.071 1.00 91.06 74 ASP A O 1
ATOM 587 N N . GLY A 1 75 ? -2.782 -6.032 -19.750 1.00 88.69 75 GLY A N 1
ATOM 588 C CA . GLY A 1 75 ? -3.423 -6.352 -18.477 1.00 88.69 75 GLY A CA 1
ATOM 589 C C . GLY A 1 75 ? -2.527 -7.253 -17.636 1.00 88.69 75 GLY A C 1
ATOM 590 O O . GLY A 1 75 ? -1.865 -8.144 -18.170 1.00 88.69 75 GLY A O 1
ATOM 591 N N . SER A 1 76 ? -2.489 -7.043 -16.318 1.00 90.81 76 SER A N 1
ATOM 592 C CA . SER A 1 76 ? -1.575 -7.787 -15.441 1.00 90.81 76 SER A CA 1
ATOM 593 C C . SER A 1 76 ? -1.914 -9.274 -15.339 1.00 90.81 76 SER A C 1
ATOM 595 O O . SER A 1 76 ? -1.047 -10.092 -15.062 1.00 90.81 76 SER A O 1
ATOM 597 N N . ASP A 1 77 ? -3.144 -9.674 -15.635 1.00 92.94 77 ASP A N 1
ATOM 598 C CA . ASP A 1 77 ? -3.534 -11.077 -15.777 1.00 92.94 77 ASP A CA 1
ATOM 599 C C . ASP A 1 77 ? -3.061 -11.728 -17.090 1.00 92.94 77 ASP A C 1
ATOM 601 O O . ASP A 1 77 ? -3.121 -12.950 -17.216 1.00 92.94 77 ASP A O 1
ATOM 605 N N . LYS A 1 78 ? -2.579 -10.933 -18.052 1.00 94.94 78 LYS A N 1
ATOM 606 C CA . LYS A 1 78 ? -2.219 -11.379 -19.406 1.00 94.94 78 LYS A CA 1
ATOM 607 C C . LYS A 1 78 ? -0.760 -11.157 -19.771 1.00 94.94 78 LYS A C 1
ATOM 609 O O . LYS A 1 78 ? -0.205 -11.942 -20.529 1.00 94.94 78 LYS A O 1
ATOM 614 N N . THR A 1 79 ? -0.152 -10.089 -19.264 1.00 98.06 79 THR A N 1
ATOM 615 C CA . THR A 1 79 ? 1.212 -9.673 -19.604 1.00 98.06 79 THR A CA 1
ATOM 616 C C . THR A 1 79 ? 2.123 -9.958 -18.425 1.00 98.06 79 THR A C 1
ATOM 618 O O . THR A 1 79 ? 2.054 -9.277 -17.400 1.00 98.06 79 THR A O 1
ATOM 621 N N . ILE A 1 80 ? 2.955 -10.989 -18.554 1.00 98.31 80 ILE A N 1
ATOM 622 C CA . ILE A 1 80 ? 3.789 -11.500 -17.466 1.00 98.31 80 ILE A CA 1
ATOM 623 C C . ILE A 1 80 ? 5.256 -11.382 -17.870 1.00 98.31 80 ILE A C 1
ATOM 625 O O . ILE A 1 80 ? 5.660 -11.941 -18.885 1.00 98.31 80 ILE A O 1
ATOM 629 N N . ILE A 1 81 ? 6.056 -10.704 -17.051 1.00 97.94 81 ILE A N 1
ATOM 630 C CA . ILE A 1 81 ? 7.511 -10.624 -17.171 1.00 97.94 81 ILE A CA 1
ATOM 631 C C . ILE A 1 81 ? 8.140 -11.489 -16.076 1.00 97.94 81 ILE A C 1
ATOM 633 O O . ILE A 1 81 ? 7.953 -11.239 -14.883 1.00 97.94 81 ILE A O 1
ATOM 637 N N . ILE A 1 82 ? 8.893 -12.505 -16.486 1.00 97.00 82 ILE A N 1
ATOM 638 C CA . ILE A 1 82 ? 9.732 -13.327 -15.617 1.00 97.00 82 ILE A CA 1
ATOM 639 C C . ILE A 1 82 ? 11.097 -12.653 -15.490 1.00 97.00 82 ILE A C 1
ATOM 641 O O . ILE A 1 82 ? 11.776 -12.439 -16.497 1.00 97.00 82 ILE A O 1
ATOM 645 N N . LEU A 1 83 ? 11.468 -12.307 -14.256 1.00 94.75 83 LEU A N 1
ATOM 646 C CA . LEU A 1 83 ? 12.718 -11.609 -13.951 1.00 94.75 83 LEU A CA 1
ATOM 647 C C . LEU A 1 83 ? 13.914 -12.568 -13.856 1.00 94.75 83 LEU A C 1
ATOM 649 O O . LEU A 1 83 ? 14.997 -12.219 -14.310 1.00 94.75 83 LEU A O 1
ATOM 653 N N . ASP A 1 84 ? 13.721 -13.776 -13.314 1.00 92.69 84 ASP A N 1
ATOM 654 C CA . ASP A 1 84 ? 14.795 -14.738 -13.036 1.00 92.69 84 ASP A CA 1
ATOM 655 C C . ASP A 1 84 ? 15.969 -14.079 -12.287 1.00 92.69 84 ASP A C 1
ATOM 657 O O . ASP A 1 84 ? 15.792 -13.610 -11.164 1.00 92.69 84 ASP A O 1
ATOM 661 N N . ASP A 1 85 ? 17.164 -14.056 -12.871 1.00 93.25 85 ASP A N 1
ATOM 662 C CA . ASP A 1 85 ? 18.384 -13.513 -12.265 1.00 93.25 85 ASP A CA 1
ATOM 663 C C . ASP A 1 85 ? 18.620 -12.028 -12.625 1.00 93.25 85 ASP A C 1
ATOM 665 O O . ASP A 1 85 ? 19.664 -11.475 -12.283 1.00 93.25 85 ASP A O 1
ATOM 669 N N . TYR A 1 86 ? 17.661 -11.387 -13.303 1.00 95.06 86 TYR A N 1
ATOM 670 C CA . TYR A 1 86 ? 17.794 -10.037 -13.854 1.00 95.06 86 TYR A CA 1
ATOM 671 C C . TYR A 1 86 ? 16.994 -8.988 -13.083 1.00 95.06 86 TYR A C 1
ATOM 673 O O . TYR A 1 86 ? 15.993 -9.274 -12.419 1.00 95.06 86 TYR A O 1
ATOM 681 N N . VAL A 1 87 ? 17.429 -7.737 -13.220 1.00 92.38 87 VAL A N 1
ATOM 682 C CA . VAL A 1 87 ? 16.884 -6.577 -12.511 1.00 92.38 87 VAL A CA 1
ATOM 683 C C . VAL A 1 87 ? 16.203 -5.610 -13.477 1.00 92.38 87 VAL A C 1
ATOM 685 O O . VAL A 1 87 ? 16.663 -5.363 -14.593 1.00 92.38 87 VAL A O 1
ATOM 688 N N . PHE A 1 88 ? 15.111 -5.002 -13.017 1.00 92.56 88 PHE A N 1
ATOM 689 C CA . PHE A 1 88 ? 14.446 -3.892 -13.689 1.00 92.56 88 PHE A CA 1
ATOM 690 C C . PHE A 1 88 ? 14.800 -2.573 -12.989 1.00 92.56 88 PHE A C 1
ATOM 692 O O . PHE A 1 88 ? 14.219 -2.225 -11.960 1.00 92.56 88 PHE A O 1
ATOM 699 N N . ARG A 1 89 ? 15.770 -1.828 -13.527 1.00 92.56 89 ARG A N 1
ATOM 700 C CA . ARG A 1 89 ? 16.305 -0.603 -12.921 1.00 92.56 89 ARG A CA 1
ATOM 701 C C . ARG A 1 89 ? 15.928 0.645 -13.710 1.00 92.56 89 ARG A C 1
ATOM 703 O O . ARG A 1 89 ? 16.239 0.801 -14.890 1.00 92.56 89 ARG A O 1
ATOM 710 N N . ILE A 1 90 ? 15.343 1.602 -13.007 1.00 89.50 90 ILE A N 1
ATOM 711 C CA . ILE A 1 90 ? 15.027 2.937 -13.499 1.00 89.50 90 ILE A CA 1
ATOM 712 C C . ILE A 1 90 ? 15.769 3.931 -12.633 1.00 89.50 90 ILE A C 1
ATOM 714 O O . ILE A 1 90 ? 15.585 3.968 -11.421 1.00 89.50 90 ILE A O 1
ATOM 718 N N . TYR A 1 91 ? 16.618 4.742 -13.245 1.00 87.44 91 TYR A N 1
ATOM 719 C CA . TYR A 1 91 ? 17.510 5.588 -12.480 1.00 87.44 91 TYR A CA 1
ATOM 720 C C . TYR A 1 91 ? 17.794 6.914 -13.165 1.00 87.44 91 TYR A C 1
ATOM 722 O O . TYR A 1 91 ? 17.664 7.089 -14.378 1.00 87.44 91 TYR A O 1
ATOM 730 N N . LYS A 1 92 ? 18.193 7.887 -12.355 1.00 83.25 92 LYS A N 1
ATOM 731 C CA . LYS A 1 92 ? 18.568 9.216 -12.822 1.00 83.25 92 LYS A CA 1
ATOM 732 C C . LYS A 1 92 ? 19.964 9.567 -12.334 1.00 83.25 92 LYS A C 1
ATOM 734 O O . LYS A 1 92 ? 20.203 9.573 -11.133 1.00 83.25 92 LYS A O 1
ATOM 739 N N . THR A 1 93 ? 20.875 9.863 -13.260 1.00 77.81 93 THR A N 1
ATOM 740 C CA . THR A 1 93 ? 22.285 10.204 -12.989 1.00 77.81 93 THR A CA 1
ATOM 741 C C . THR A 1 93 ? 22.591 11.637 -13.396 1.00 77.81 93 THR A C 1
ATOM 743 O O . THR A 1 93 ? 21.893 12.179 -14.245 1.00 77.81 93 THR A O 1
ATOM 746 N N . GLN A 1 94 ? 23.665 12.233 -12.861 1.00 69.19 94 GLN A N 1
ATOM 747 C CA . GLN A 1 94 ? 24.042 13.650 -13.058 1.00 69.19 94 GLN A CA 1
ATOM 748 C C . GLN A 1 94 ? 24.031 14.146 -14.516 1.00 69.19 94 GLN A C 1
ATOM 750 O O . GLN A 1 94 ? 23.864 15.339 -14.752 1.00 69.19 94 GLN A O 1
ATOM 755 N N . ASN A 1 95 ? 24.144 13.242 -15.488 1.00 67.12 95 ASN A N 1
ATOM 756 C CA . ASN A 1 95 ? 24.116 13.554 -16.912 1.00 67.12 95 ASN A CA 1
ATOM 757 C C . ASN A 1 95 ? 22.708 13.881 -17.459 1.00 67.12 95 ASN A C 1
ATOM 759 O O . ASN A 1 95 ? 22.606 14.344 -18.589 1.00 67.12 95 ASN A O 1
ATOM 763 N N . ASN A 1 96 ? 21.633 13.681 -16.683 1.00 69.06 96 ASN A N 1
ATOM 764 C CA . ASN A 1 96 ? 20.240 13.860 -17.114 1.00 69.06 96 ASN A CA 1
ATOM 765 C C . ASN A 1 96 ? 19.438 14.763 -16.159 1.00 69.06 96 ASN A C 1
ATOM 767 O O . ASN A 1 96 ? 18.673 14.292 -15.318 1.00 69.06 96 ASN A O 1
ATOM 771 N N . ALA A 1 97 ? 19.575 16.084 -16.306 1.00 69.44 97 ALA A N 1
ATOM 772 C CA . ALA A 1 97 ? 18.907 17.064 -15.438 1.00 69.44 97 ALA A CA 1
ATOM 773 C C . ALA A 1 97 ? 17.392 17.234 -15.696 1.00 69.44 97 ALA A C 1
ATOM 775 O O . ALA A 1 97 ? 16.681 17.781 -14.849 1.00 69.44 97 ALA A O 1
ATOM 776 N N . ASN A 1 98 ? 16.880 16.763 -16.837 1.00 76.75 98 ASN A N 1
ATOM 777 C CA . ASN A 1 98 ? 15.479 16.953 -17.225 1.00 76.75 98 ASN A CA 1
ATOM 778 C C . ASN A 1 98 ? 14.503 16.228 -16.277 1.00 76.75 98 ASN A C 1
ATOM 780 O O . ASN A 1 98 ? 14.839 15.162 -15.756 1.00 76.75 98 ASN A O 1
ATOM 784 N N . PRO A 1 99 ? 13.292 16.770 -16.043 1.00 80.38 99 PRO A N 1
ATOM 785 C CA . PRO A 1 99 ? 12.204 16.047 -15.386 1.00 80.38 99 PRO A CA 1
ATOM 786 C C . PRO A 1 99 ? 11.973 14.676 -16.024 1.00 80.38 99 PRO A C 1
ATOM 788 O O . PRO A 1 99 ? 11.919 14.571 -17.248 1.00 80.38 99 PRO A O 1
ATOM 791 N N . MET A 1 100 ? 11.827 13.642 -15.197 1.00 85.75 100 MET A N 1
ATOM 792 C CA . MET A 1 100 ? 11.575 12.279 -15.666 1.00 85.75 100 MET A CA 1
ATOM 793 C C . MET A 1 100 ? 10.159 11.859 -15.282 1.00 85.75 100 MET A C 1
ATOM 795 O O . MET A 1 100 ? 9.785 11.982 -14.119 1.00 85.75 100 MET A O 1
ATOM 799 N N . ILE A 1 101 ? 9.373 11.375 -16.239 1.00 87.00 101 ILE A N 1
ATOM 800 C CA . ILE A 1 101 ? 8.049 10.797 -15.991 1.00 87.00 101 ILE A CA 1
ATOM 801 C C . ILE A 1 101 ? 8.076 9.366 -16.494 1.00 87.00 101 ILE A C 1
ATOM 803 O O . ILE A 1 101 ? 8.273 9.125 -17.681 1.00 87.00 101 ILE A O 1
ATOM 807 N N . PHE A 1 102 ? 7.888 8.418 -15.592 1.00 88.81 102 PHE A N 1
ATOM 808 C CA . PHE A 1 102 ? 7.962 7.006 -15.910 1.00 88.81 102 PHE A CA 1
ATOM 809 C C . PHE A 1 102 ? 6.699 6.309 -15.429 1.00 88.81 102 PHE A C 1
ATOM 811 O O . PHE A 1 102 ? 6.294 6.476 -14.277 1.00 88.81 102 PHE A O 1
ATOM 818 N N . THR A 1 103 ? 6.062 5.546 -16.313 1.00 89.69 103 THR A N 1
ATOM 819 C CA . THR A 1 103 ? 4.796 4.881 -15.999 1.00 89.69 103 THR A CA 1
ATOM 820 C C . THR A 1 103 ? 4.851 3.420 -16.409 1.00 89.69 103 THR A C 1
ATOM 822 O O . THR A 1 103 ? 5.176 3.132 -17.558 1.00 89.69 103 THR A O 1
ATOM 825 N N . ILE A 1 104 ? 4.472 2.512 -15.510 1.00 92.12 104 ILE A N 1
ATOM 826 C CA . ILE A 1 104 ? 4.227 1.102 -15.830 1.00 92.12 104 ILE A CA 1
ATOM 827 C C . ILE A 1 104 ? 2.756 0.806 -15.570 1.00 92.12 104 ILE A C 1
ATOM 829 O O . ILE A 1 104 ? 2.221 1.166 -14.516 1.00 92.12 104 ILE A O 1
ATOM 833 N N . SER A 1 105 ? 2.104 0.146 -16.525 1.00 93.44 105 SER A N 1
ATOM 834 C CA . SER A 1 105 ? 0.713 -0.261 -16.368 1.00 93.44 105 SER A CA 1
ATOM 835 C C . SER A 1 105 ? 0.436 -1.671 -16.863 1.00 93.44 105 SER A C 1
ATOM 837 O O . SER A 1 105 ? 0.944 -2.063 -17.910 1.00 93.44 105 SER A O 1
ATOM 839 N N . GLY A 1 106 ? -0.407 -2.410 -16.137 1.00 91.44 106 GLY A N 1
ATOM 840 C CA . GLY A 1 106 ? -1.008 -3.648 -16.635 1.00 91.44 106 GLY A CA 1
ATOM 841 C C . GLY A 1 106 ? -0.014 -4.785 -16.868 1.00 91.44 106 GLY A C 1
ATOM 842 O O . GLY A 1 106 ? -0.174 -5.539 -17.824 1.00 91.44 106 GLY A O 1
ATOM 843 N N . ILE A 1 107 ? 1.014 -4.903 -16.023 1.00 96.00 107 ILE A N 1
ATOM 844 C CA . ILE A 1 107 ? 2.064 -5.926 -16.131 1.00 96.00 107 ILE A CA 1
ATOM 845 C C . ILE A 1 107 ? 2.208 -6.668 -14.800 1.00 96.00 107 ILE A C 1
ATOM 847 O O . ILE A 1 107 ? 2.145 -6.062 -13.729 1.00 96.00 107 ILE A O 1
ATOM 851 N N . THR A 1 108 ? 2.423 -7.980 -14.872 1.00 97.12 108 THR A N 1
ATOM 852 C CA . THR A 1 108 ? 2.876 -8.797 -13.741 1.00 97.12 108 THR A CA 1
ATOM 853 C C . THR A 1 108 ? 4.378 -9.029 -13.830 1.00 97.12 108 THR A C 1
ATOM 855 O O . THR A 1 108 ? 4.850 -9.566 -14.827 1.00 97.12 108 THR A O 1
ATOM 858 N N . PHE A 1 109 ? 5.120 -8.691 -12.779 1.00 96.12 109 PHE A N 1
ATOM 859 C CA . PHE A 1 109 ? 6.522 -9.065 -12.589 1.00 96.12 109 PHE A CA 1
ATOM 860 C C . PHE A 1 109 ? 6.606 -10.276 -11.673 1.00 96.12 109 PHE A C 1
ATOM 862 O O . PHE A 1 109 ? 5.932 -10.318 -10.639 1.00 96.12 109 PHE A O 1
ATOM 869 N N . LYS A 1 110 ? 7.411 -11.273 -12.047 1.00 95.00 110 LYS A N 1
ATOM 870 C CA . LYS A 1 110 ? 7.375 -12.564 -11.366 1.00 95.00 110 LYS A CA 1
ATOM 871 C C . LYS A 1 110 ? 8.717 -13.278 -11.292 1.00 95.00 110 LYS A C 1
ATOM 873 O O . LYS A 1 110 ? 9.525 -13.189 -12.213 1.00 95.00 110 LYS A O 1
ATOM 878 N N . ASN A 1 111 ? 8.880 -14.062 -10.223 1.00 92.31 111 ASN A N 1
ATOM 879 C CA . ASN A 1 111 ? 9.982 -15.005 -10.007 1.00 92.31 111 ASN A CA 1
ATOM 880 C C . ASN A 1 111 ? 11.362 -14.351 -10.144 1.00 92.31 111 ASN A C 1
ATOM 882 O O . ASN A 1 111 ? 12.173 -14.779 -10.963 1.00 92.31 111 ASN A O 1
ATOM 886 N N . ALA A 1 112 ? 11.626 -13.323 -9.346 1.00 90.38 112 ALA A N 1
ATOM 887 C CA . ALA A 1 112 ? 12.993 -12.850 -9.214 1.00 90.38 112 ALA A CA 1
ATOM 888 C C . ALA A 1 112 ? 13.762 -13.740 -8.233 1.00 90.38 112 ALA A C 1
ATOM 890 O O . ALA A 1 112 ? 13.230 -14.169 -7.209 1.00 90.38 112 ALA A O 1
ATOM 891 N N . LYS A 1 113 ? 15.021 -14.012 -8.553 1.00 88.00 113 LYS A N 1
ATOM 892 C CA . LYS A 1 113 ? 15.982 -14.708 -7.690 1.00 88.00 113 LYS A CA 1
ATOM 893 C C . LYS A 1 113 ? 16.940 -13.735 -7.010 1.00 88.00 113 LYS A C 1
ATOM 895 O O . LYS A 1 113 ? 17.623 -14.114 -6.061 1.00 88.00 113 LYS A O 1
ATOM 900 N N . THR A 1 114 ? 17.001 -12.498 -7.496 1.00 78.88 114 THR A N 1
ATOM 901 C CA . THR A 1 114 ? 17.768 -11.422 -6.875 1.00 78.88 114 THR A CA 1
ATOM 902 C C . THR A 1 114 ? 17.051 -10.911 -5.630 1.00 78.88 114 THR A C 1
ATOM 904 O O . THR A 1 114 ? 15.821 -10.895 -5.571 1.00 78.88 114 THR A O 1
ATOM 907 N N . SER A 1 115 ? 17.823 -10.466 -4.638 1.00 76.94 115 SER A N 1
ATOM 908 C CA . SER A 1 115 ? 17.263 -9.809 -3.454 1.00 76.94 115 SER A CA 1
ATOM 909 C C . SER A 1 115 ? 16.668 -8.448 -3.787 1.00 76.94 115 SER A C 1
ATOM 911 O O . SER A 1 115 ? 15.683 -8.092 -3.174 1.00 76.94 115 SER A O 1
ATOM 913 N N . GLU A 1 116 ? 17.217 -7.721 -4.766 1.00 81.38 116 GLU A N 1
ATOM 914 C CA . GLU A 1 116 ? 16.677 -6.465 -5.299 1.00 81.38 116 GLU A CA 1
ATOM 915 C C . GLU A 1 116 ? 16.331 -6.655 -6.770 1.00 81.38 116 GLU A C 1
ATOM 917 O O . GLU A 1 116 ? 17.201 -6.966 -7.588 1.00 81.38 116 GLU A O 1
ATOM 922 N N . SER A 1 117 ? 15.054 -6.523 -7.115 1.00 84.00 117 SER A N 1
ATOM 923 C CA . SER A 1 117 ? 14.564 -6.968 -8.426 1.00 84.00 117 SER A CA 1
ATOM 924 C C . SER A 1 117 ? 13.988 -5.833 -9.251 1.00 84.00 117 SER A C 1
ATOM 926 O O . SER A 1 117 ? 14.079 -5.853 -10.478 1.00 84.00 117 SER A O 1
ATOM 928 N N . ILE A 1 118 ? 13.399 -4.832 -8.596 1.00 85.81 118 ILE A N 1
ATOM 929 C CA . ILE A 1 118 ? 12.827 -3.665 -9.262 1.00 85.81 118 ILE A CA 1
ATOM 930 C C . ILE A 1 118 ? 13.256 -2.430 -8.489 1.00 85.81 118 ILE A C 1
ATOM 932 O O . ILE A 1 118 ? 12.923 -2.280 -7.319 1.00 85.81 118 ILE A O 1
ATOM 936 N N . ILE A 1 119 ? 14.004 -1.548 -9.142 1.00 86.81 119 ILE A N 1
ATOM 937 C CA . ILE A 1 119 ? 14.719 -0.464 -8.473 1.00 86.81 119 ILE A CA 1
ATOM 938 C C . ILE A 1 119 ? 14.399 0.862 -9.159 1.00 86.81 119 ILE A C 1
ATOM 940 O O . ILE A 1 119 ? 14.581 1.005 -10.368 1.00 86.81 119 ILE A O 1
ATOM 944 N N . PHE A 1 120 ? 13.963 1.848 -8.377 1.00 84.19 120 PHE A N 1
ATOM 945 C CA . PHE A 1 120 ? 13.691 3.210 -8.832 1.00 84.19 120 PHE A CA 1
ATOM 946 C C . PHE A 1 120 ? 14.558 4.209 -8.063 1.00 84.19 120 PHE A C 1
ATOM 948 O O . PHE A 1 120 ? 14.272 4.504 -6.903 1.00 84.19 120 PHE A O 1
ATOM 955 N N . GLU A 1 121 ? 15.574 4.767 -8.718 1.00 82.31 121 GLU A N 1
ATOM 956 C CA . GLU A 1 121 ? 16.626 5.563 -8.078 1.00 82.31 121 GLU A CA 1
ATOM 957 C C . GLU A 1 121 ? 16.729 6.996 -8.611 1.00 82.31 121 GLU A C 1
ATOM 959 O O . GLU A 1 121 ? 16.767 7.247 -9.817 1.00 82.31 121 GLU A O 1
ATOM 964 N N . ASN A 1 122 ? 16.889 7.965 -7.712 1.00 76.31 122 ASN A N 1
ATOM 965 C CA . ASN A 1 122 ? 17.271 9.328 -8.083 1.00 76.31 122 ASN A CA 1
ATOM 966 C C . ASN A 1 122 ? 18.614 9.718 -7.457 1.00 76.31 122 ASN A C 1
ATOM 968 O O . ASN A 1 122 ? 18.683 9.911 -6.247 1.00 76.31 122 ASN A O 1
ATOM 972 N N . TYR A 1 123 ? 19.646 9.885 -8.295 1.00 74.81 123 TYR A N 1
ATOM 973 C CA . TYR A 1 123 ? 20.994 10.306 -7.898 1.00 74.81 123 TYR A CA 1
ATOM 974 C C . TYR A 1 123 ? 21.308 11.781 -8.224 1.00 74.81 123 TYR A C 1
ATOM 976 O O . TYR A 1 123 ? 22.473 12.181 -8.140 1.00 74.81 123 TYR A O 1
ATOM 984 N N . ILE A 1 124 ? 20.322 12.624 -8.584 1.00 71.06 124 ILE A N 1
ATOM 985 C CA . ILE A 1 124 ? 20.562 14.064 -8.826 1.00 71.06 124 ILE A CA 1
ATOM 986 C C . ILE A 1 124 ? 19.744 14.970 -7.894 1.00 71.06 124 ILE A C 1
ATOM 988 O O . ILE A 1 124 ? 18.508 14.969 -7.971 1.00 71.06 124 ILE A O 1
ATOM 992 N N . PRO A 1 125 ? 20.404 15.834 -7.099 1.00 66.06 125 PRO A N 1
ATOM 993 C CA . PRO A 1 125 ? 19.720 16.880 -6.350 1.00 66.06 125 PRO A CA 1
ATOM 994 C C . PRO A 1 125 ? 18.914 17.820 -7.254 1.00 66.06 125 PRO A C 1
ATOM 996 O O . PRO A 1 125 ? 19.284 18.061 -8.400 1.00 66.06 125 PRO A O 1
ATOM 999 N N . ASN A 1 126 ? 17.863 18.442 -6.719 1.00 66.19 126 ASN A N 1
ATOM 1000 C CA . ASN A 1 126 ? 17.082 19.495 -7.388 1.00 66.19 126 ASN A CA 1
ATOM 1001 C C . ASN A 1 126 ? 16.364 19.096 -8.689 1.00 66.19 126 ASN A C 1
ATOM 1003 O O . ASN A 1 126 ? 15.944 19.980 -9.440 1.00 66.19 126 ASN A O 1
ATOM 1007 N N . THR A 1 127 ? 16.176 17.804 -8.960 1.00 72.06 127 THR A N 1
ATOM 1008 C CA . THR A 1 127 ? 15.453 17.355 -10.154 1.00 72.06 127 THR A CA 1
ATOM 1009 C C . THR A 1 127 ? 14.218 16.532 -9.805 1.00 72.06 127 THR A C 1
ATOM 1011 O O . THR A 1 127 ? 14.224 15.788 -8.825 1.00 72.06 127 THR A O 1
ATOM 1014 N N . SER A 1 128 ? 13.176 16.645 -10.633 1.00 77.75 128 SER A N 1
ATOM 1015 C CA . SER A 1 128 ? 11.938 15.889 -10.459 1.00 77.75 128 SER A CA 1
ATOM 1016 C C . SER A 1 128 ? 11.996 14.529 -11.148 1.00 77.75 128 SER A C 1
ATOM 1018 O O . SER A 1 128 ? 12.582 14.358 -12.228 1.00 77.75 128 SER A O 1
ATOM 1020 N N . MET A 1 129 ? 11.360 13.558 -10.507 1.00 83.50 129 MET A N 1
ATOM 1021 C CA . MET A 1 129 ? 11.003 12.278 -11.097 1.00 83.50 129 MET A CA 1
ATOM 1022 C C . MET A 1 129 ? 9.603 11.924 -10.596 1.00 83.50 129 MET A C 1
ATOM 1024 O O . MET A 1 129 ? 9.337 11.967 -9.394 1.00 83.50 129 MET A O 1
ATOM 1028 N N . ASN A 1 130 ? 8.714 11.637 -11.540 1.00 87.00 130 ASN A N 1
ATOM 1029 C CA . ASN A 1 130 ? 7.367 11.159 -11.291 1.00 87.00 130 ASN A CA 1
ATOM 1030 C C . ASN A 1 130 ? 7.279 9.709 -11.756 1.00 87.00 130 ASN A C 1
ATOM 1032 O O . ASN A 1 130 ? 7.521 9.419 -12.929 1.00 87.00 130 ASN A O 1
ATOM 1036 N N . LEU A 1 131 ? 6.958 8.819 -10.830 1.00 87.69 131 LEU A N 1
ATOM 1037 C CA . LEU A 1 131 ? 6.800 7.400 -11.085 1.00 87.69 131 LEU A CA 1
ATOM 1038 C C . LEU A 1 131 ? 5.350 6.996 -10.847 1.00 87.69 131 LEU A C 1
ATOM 1040 O O . LEU A 1 131 ? 4.825 7.222 -9.759 1.00 87.69 131 LEU A O 1
ATOM 1044 N N . VAL A 1 132 ? 4.744 6.332 -11.828 1.00 89.44 132 VAL A N 1
ATOM 1045 C CA . VAL A 1 132 ? 3.389 5.788 -11.712 1.00 89.44 132 VAL A CA 1
ATOM 1046 C C . VAL A 1 132 ? 3.399 4.291 -12.001 1.00 89.44 132 VAL A C 1
ATOM 1048 O O . VAL A 1 132 ? 3.760 3.865 -13.095 1.00 89.44 132 VAL A O 1
ATOM 1051 N N . LEU A 1 133 ? 2.975 3.489 -11.031 1.00 89.62 133 LEU A N 1
ATOM 1052 C CA . LEU A 1 133 ? 2.692 2.064 -11.184 1.00 89.62 133 LEU A CA 1
ATOM 1053 C C . LEU A 1 133 ? 1.180 1.874 -11.090 1.00 89.62 133 LEU A C 1
ATOM 1055 O O . LEU A 1 133 ? 0.567 2.332 -10.125 1.00 89.62 133 LEU A O 1
ATOM 1059 N N . SER A 1 134 ? 0.574 1.233 -12.087 1.00 90.00 134 SER A N 1
ATOM 1060 C CA . SER A 1 134 ? -0.885 1.109 -12.161 1.00 90.00 134 SER A CA 1
ATOM 1061 C C . SER A 1 134 ? -1.348 -0.265 -12.627 1.00 90.00 134 SER A C 1
ATOM 1063 O O . SER A 1 134 ? -0.877 -0.768 -13.641 1.00 90.00 134 SER A O 1
ATOM 1065 N N . ASP A 1 135 ? -2.303 -0.868 -11.920 1.00 90.69 135 ASP A N 1
ATOM 1066 C CA . ASP A 1 135 ? -2.883 -2.164 -12.302 1.00 90.69 135 ASP A CA 1
ATOM 1067 C C . ASP A 1 135 ? -1.809 -3.271 -12.487 1.00 90.69 135 ASP A C 1
ATOM 1069 O O . ASP A 1 135 ? -1.971 -4.171 -13.316 1.00 90.69 135 ASP A O 1
ATOM 1073 N N . CYS A 1 136 ? -0.696 -3.195 -11.745 1.00 94.19 136 CYS A N 1
ATOM 1074 C CA . CYS A 1 136 ? 0.431 -4.131 -11.826 1.00 94.19 136 CYS A CA 1
ATOM 1075 C C . CYS A 1 136 ? 0.343 -5.238 -10.770 1.00 94.19 136 CYS A C 1
ATOM 1077 O O . CYS A 1 136 ? -0.317 -5.080 -9.744 1.00 94.19 136 CYS A O 1
ATOM 1079 N N . LYS A 1 137 ? 1.073 -6.336 -10.977 1.00 94.69 137 LYS A N 1
ATOM 1080 C CA . LYS A 1 137 ? 1.291 -7.343 -9.929 1.00 94.69 137 LYS A CA 1
ATOM 1081 C C . LYS A 1 137 ? 2.763 -7.667 -9.761 1.00 94.69 137 LYS A C 1
ATOM 1083 O O . LYS A 1 137 ? 3.521 -7.647 -10.726 1.00 94.69 137 LYS A O 1
ATOM 1088 N N . PHE A 1 138 ? 3.146 -8.000 -8.541 1.00 93.38 138 PHE A N 1
ATOM 1089 C CA . PHE A 1 138 ? 4.501 -8.370 -8.171 1.00 93.38 138 PHE A CA 1
ATOM 1090 C C . PHE A 1 138 ? 4.426 -9.661 -7.363 1.00 93.38 138 PHE A C 1
ATOM 1092 O O . PHE A 1 138 ? 3.938 -9.661 -6.235 1.00 93.38 138 PHE A O 1
ATOM 1099 N N . GLU A 1 139 ? 4.842 -10.772 -7.967 1.00 92.56 139 GLU A N 1
ATOM 1100 C CA . GLU A 1 139 ? 4.685 -12.113 -7.402 1.00 92.56 139 GLU A CA 1
ATOM 1101 C C . GLU A 1 139 ? 6.040 -12.795 -7.230 1.00 92.56 139 GLU A C 1
ATOM 1103 O O . GLU A 1 139 ? 6.693 -13.125 -8.222 1.00 92.56 139 GLU A O 1
ATOM 1108 N N . LYS A 1 140 ? 6.436 -13.096 -5.988 1.00 90.19 140 LYS A N 1
ATOM 1109 C CA . LYS A 1 140 ? 7.747 -13.719 -5.708 1.00 90.19 140 LYS A CA 1
ATOM 1110 C C . LYS A 1 140 ? 8.886 -12.923 -6.347 1.00 90.19 140 LYS A C 1
ATOM 1112 O O . LYS A 1 140 ? 9.702 -13.460 -7.100 1.00 90.19 140 LYS A O 1
ATOM 1117 N N . VAL A 1 141 ? 8.857 -11.621 -6.123 1.00 86.75 141 VAL A N 1
ATOM 1118 C CA . VAL A 1 141 ? 9.969 -10.735 -6.456 1.00 86.75 141 VAL A CA 1
ATOM 1119 C C . VAL A 1 141 ? 10.792 -10.521 -5.189 1.00 86.75 141 VAL A C 1
ATOM 1121 O O . VAL A 1 141 ? 10.287 -10.757 -4.094 1.00 86.75 141 VAL A O 1
ATOM 1124 N N . GLY A 1 142 ? 12.048 -10.109 -5.317 1.00 82.00 142 GLY A N 1
ATOM 1125 C CA . GLY A 1 142 ? 12.777 -9.571 -4.178 1.00 82.00 142 GLY A CA 1
ATOM 1126 C C . GLY A 1 142 ? 12.218 -8.200 -3.797 1.00 82.00 142 GLY A C 1
ATOM 1127 O O . GLY A 1 142 ? 11.009 -7.960 -3.792 1.00 82.00 142 GLY A O 1
ATOM 1128 N N . ASP A 1 143 ? 13.120 -7.276 -3.530 1.00 81.69 143 ASP A N 1
ATOM 1129 C CA . ASP A 1 143 ? 12.822 -5.906 -3.185 1.00 81.69 143 ASP A CA 1
ATOM 1130 C C . ASP A 1 143 ? 12.280 -5.111 -4.378 1.00 81.69 143 ASP A C 1
ATOM 1132 O O . ASP A 1 143 ? 12.870 -5.079 -5.470 1.00 81.69 143 ASP A O 1
ATOM 1136 N N . ILE A 1 144 ? 11.172 -4.415 -4.126 1.00 81.38 144 ILE A N 1
ATOM 1137 C CA . ILE A 1 144 ? 10.692 -3.284 -4.919 1.00 81.38 144 ILE A CA 1
ATOM 1138 C C . ILE A 1 144 ? 11.187 -2.006 -4.237 1.00 81.38 144 ILE A C 1
ATOM 1140 O O . ILE A 1 144 ? 10.553 -1.485 -3.318 1.00 81.38 144 ILE A O 1
ATOM 1144 N N . ALA A 1 145 ? 12.335 -1.515 -4.698 1.00 75.12 145 ALA A N 1
ATOM 1145 C CA . ALA A 1 145 ? 13.085 -0.441 -4.066 1.00 75.12 145 ALA A CA 1
ATOM 1146 C C . ALA A 1 145 ? 12.750 0.932 -4.631 1.00 75.12 145 ALA A C 1
ATOM 1148 O O . ALA A 1 145 ? 12.859 1.190 -5.832 1.00 75.12 145 ALA A O 1
ATOM 1149 N N . PHE A 1 146 ? 12.424 1.866 -3.743 1.00 69.38 146 PHE A N 1
ATOM 1150 C CA . PHE A 1 146 ? 12.029 3.224 -4.096 1.00 69.38 146 PHE A CA 1
ATOM 1151 C C . PHE A 1 146 ? 13.033 4.279 -3.598 1.00 69.38 146 PHE A C 1
ATOM 1153 O O . PHE A 1 146 ? 12.647 5.248 -2.954 1.00 69.38 146 PHE A O 1
ATOM 1160 N N . ILE A 1 147 ? 14.295 4.194 -3.989 1.00 62.50 147 ILE A N 1
ATOM 1161 C CA . ILE A 1 147 ? 15.396 4.956 -3.384 1.00 62.50 147 ILE A CA 1
ATOM 1162 C C . ILE A 1 147 ? 15.525 6.399 -3.931 1.00 62.50 147 ILE A C 1
ATOM 1164 O O . ILE A 1 147 ? 15.536 6.644 -5.139 1.00 62.50 147 ILE A O 1
ATOM 1168 N N . SER A 1 148 ? 15.703 7.387 -3.047 1.00 56.00 148 SER A N 1
ATOM 1169 C CA . SER A 1 148 ? 16.214 8.721 -3.398 1.00 56.00 148 SER A CA 1
ATOM 1170 C C . SER A 1 148 ? 17.488 9.015 -2.608 1.00 56.00 148 SER A C 1
ATOM 1172 O O . SER A 1 148 ? 17.469 9.491 -1.474 1.00 56.00 148 SER A O 1
ATOM 1174 N N . SER A 1 149 ? 18.636 8.796 -3.236 1.00 55.59 149 SER A N 1
ATOM 1175 C CA . SER A 1 149 ? 19.958 8.919 -2.612 1.00 55.59 149 SER A CA 1
ATOM 1176 C C . SER A 1 149 ? 20.489 10.360 -2.555 1.00 55.59 149 SER A C 1
ATOM 1178 O O . SER A 1 149 ? 21.665 10.578 -2.258 1.00 55.59 149 SER A O 1
ATOM 1180 N N . VAL A 1 150 ? 19.650 11.363 -2.844 1.00 53.38 150 VAL A N 1
ATOM 1181 C CA . VAL A 1 150 ? 20.081 12.759 -3.001 1.00 53.38 150 VAL A CA 1
ATOM 1182 C C . VAL A 1 150 ? 19.342 13.779 -2.172 1.00 53.38 150 VAL A C 1
ATOM 1184 O O . VAL A 1 150 ? 18.150 13.682 -1.897 1.00 53.38 150 VAL A O 1
ATOM 1187 N N . TYR A 1 151 ? 20.109 14.825 -1.875 1.00 53.19 151 TYR A N 1
ATOM 1188 C CA . TYR A 1 151 ? 19.713 16.012 -1.153 1.00 53.19 151 TYR A CA 1
ATOM 1189 C C . TYR A 1 151 ? 20.203 17.266 -1.892 1.00 53.19 151 TYR A C 1
ATOM 1191 O O . TYR A 1 151 ? 21.379 17.301 -2.274 1.00 53.19 151 TYR A O 1
ATOM 1199 N N . PRO A 1 152 ? 19.378 18.316 -2.064 1.00 58.00 152 PRO A N 1
ATOM 1200 C CA . PRO A 1 152 ? 17.928 18.400 -1.808 1.00 58.00 152 PRO A CA 1
ATOM 1201 C C . PRO A 1 152 ? 17.053 17.631 -2.820 1.00 58.00 152 PRO A C 1
ATOM 1203 O O . PRO A 1 152 ? 17.384 17.549 -4.007 1.00 58.00 152 PRO A O 1
ATOM 1206 N N . ILE A 1 153 ? 15.887 17.150 -2.371 1.00 63.59 153 ILE A N 1
ATOM 1207 C CA . ILE A 1 153 ? 14.828 16.598 -3.235 1.00 63.59 153 ILE A CA 1
ATOM 1208 C C . ILE A 1 153 ? 13.932 17.734 -3.737 1.00 63.59 153 ILE A C 1
ATOM 1210 O O . ILE A 1 153 ? 13.535 18.615 -2.973 1.00 63.59 153 ILE A O 1
ATOM 1214 N N . ARG A 1 154 ? 13.585 17.708 -5.029 1.00 65.50 154 ARG A N 1
ATOM 1215 C CA . ARG A 1 154 ? 12.617 18.639 -5.618 1.00 65.50 154 ARG A CA 1
ATOM 1216 C C . ARG A 1 154 ? 11.562 17.883 -6.417 1.00 65.50 154 ARG A C 1
ATOM 1218 O O . ARG A 1 154 ? 11.883 17.297 -7.442 1.00 65.50 154 ARG A O 1
ATOM 1225 N N . ASP A 1 155 ? 10.306 17.972 -5.976 1.00 68.81 155 ASP A N 1
ATOM 1226 C CA . ASP A 1 155 ? 9.125 17.508 -6.722 1.00 68.81 155 ASP A CA 1
ATOM 1227 C C . ASP A 1 155 ? 9.221 16.027 -7.156 1.00 68.81 155 ASP A C 1
ATOM 1229 O O . ASP A 1 155 ? 8.990 15.678 -8.315 1.00 68.81 155 ASP A O 1
ATOM 1233 N N . TYR A 1 156 ? 9.598 15.153 -6.216 1.00 78.75 156 TYR A N 1
ATOM 1234 C CA . TYR A 1 156 ? 9.609 13.702 -6.411 1.00 78.75 156 TYR A CA 1
ATOM 1235 C C . TYR A 1 156 ? 8.241 13.129 -6.025 1.00 78.75 156 TYR A C 1
ATOM 1237 O O . TYR A 1 156 ? 7.824 13.264 -4.870 1.00 78.75 156 TYR A O 1
ATOM 1245 N N . LYS A 1 157 ? 7.532 12.544 -6.997 1.00 85.50 157 LYS A N 1
ATOM 1246 C CA . LYS A 1 157 ? 6.197 11.953 -6.815 1.00 85.50 157 LYS A CA 1
ATOM 1247 C C . LYS A 1 157 ? 6.244 10.470 -7.171 1.00 85.50 157 LYS A C 1
ATOM 1249 O O . LYS A 1 157 ? 6.801 10.090 -8.199 1.00 85.50 157 LYS A O 1
ATOM 1254 N N . LYS A 1 158 ? 5.652 9.642 -6.320 1.00 86.56 158 LYS A N 1
ATOM 1255 C CA . LYS A 1 158 ? 5.437 8.218 -6.557 1.00 86.56 158 LYS A CA 1
ATOM 1256 C C . LYS A 1 158 ? 3.968 7.908 -6.373 1.00 86.56 158 LYS A C 1
ATOM 1258 O O . LYS A 1 158 ? 3.399 8.274 -5.352 1.00 86.56 158 LYS A O 1
ATOM 1263 N N . THR A 1 159 ? 3.386 7.209 -7.332 1.00 89.19 159 THR A N 1
ATOM 1264 C CA . THR A 1 159 ? 2.005 6.746 -7.263 1.00 89.19 159 THR A CA 1
ATOM 1265 C C . THR A 1 159 ? 1.969 5.247 -7.534 1.00 89.19 159 THR A C 1
ATOM 1267 O O . THR A 1 159 ? 2.393 4.799 -8.597 1.00 89.19 159 THR A O 1
ATOM 1270 N N . ILE A 1 160 ? 1.463 4.473 -6.576 1.00 89.81 160 ILE A N 1
ATOM 1271 C CA . ILE A 1 160 ? 1.169 3.043 -6.706 1.00 89.81 160 ILE A CA 1
ATOM 1272 C C . ILE A 1 160 ? -0.346 2.898 -6.639 1.00 89.81 160 ILE A C 1
ATOM 1274 O O . ILE A 1 160 ? -0.968 3.251 -5.639 1.00 89.81 160 ILE A O 1
ATOM 1278 N N . ASN A 1 161 ? -0.957 2.417 -7.712 1.00 89.31 161 ASN A N 1
ATOM 1279 C CA . ASN A 1 161 ? -2.404 2.417 -7.845 1.00 89.31 161 ASN A CA 1
ATOM 1280 C C . ASN A 1 161 ? -2.911 1.058 -8.322 1.00 89.31 161 ASN A C 1
ATOM 1282 O O . ASN A 1 161 ? -2.554 0.613 -9.411 1.00 89.31 161 ASN A O 1
ATOM 1286 N N . ARG A 1 162 ? -3.786 0.417 -7.540 1.00 91.06 162 ARG A N 1
ATOM 1287 C CA . ARG A 1 162 ? -4.344 -0.911 -7.856 1.00 91.06 162 ARG A CA 1
ATOM 1288 C C . ARG A 1 162 ? -3.270 -1.954 -8.158 1.00 91.06 162 ARG A C 1
ATOM 1290 O O . ARG A 1 162 ? -3.394 -2.707 -9.122 1.00 91.06 162 ARG A O 1
ATOM 1297 N N . CYS A 1 163 ? -2.203 -1.966 -7.367 1.00 91.62 163 CYS A N 1
ATOM 1298 C CA . CYS A 1 163 ? -1.157 -2.969 -7.504 1.00 91.62 163 CYS A CA 1
ATOM 1299 C C . CYS A 1 163 ? -1.344 -4.094 -6.484 1.00 91.62 163 CYS A C 1
ATOM 1301 O O . CYS A 1 163 ? -1.689 -3.823 -5.335 1.00 91.62 163 CYS A O 1
ATOM 1303 N N . ASP A 1 164 ? -1.050 -5.330 -6.886 1.00 90.81 164 ASP A N 1
ATOM 1304 C CA . ASP A 1 164 ? -0.941 -6.468 -5.969 1.00 90.81 164 ASP A CA 1
ATOM 1305 C C . ASP A 1 164 ? 0.538 -6.797 -5.734 1.00 90.81 164 ASP A C 1
ATOM 1307 O O . ASP A 1 164 ? 1.273 -7.085 -6.677 1.00 90.81 164 ASP A O 1
ATOM 1311 N N . ILE A 1 165 ? 0.986 -6.776 -4.483 1.00 89.06 165 ILE A N 1
ATOM 1312 C CA . ILE A 1 165 ? 2.338 -7.153 -4.067 1.00 89.06 165 ILE A CA 1
ATOM 1313 C C . ILE A 1 165 ? 2.218 -8.380 -3.163 1.00 89.06 165 ILE A C 1
ATOM 1315 O O . ILE A 1 165 ? 1.585 -8.334 -2.104 1.00 89.06 165 ILE A O 1
ATOM 1319 N N . TYR A 1 166 ? 2.785 -9.497 -3.620 1.00 83.44 166 TYR A N 1
ATOM 1320 C CA . TYR A 1 166 ? 2.664 -10.804 -2.986 1.00 83.44 166 TYR A CA 1
ATOM 1321 C C . TYR A 1 166 ? 3.991 -11.561 -2.967 1.00 83.44 166 TYR A C 1
ATOM 1323 O O . TYR A 1 166 ? 4.612 -11.769 -4.014 1.00 83.44 166 TYR A O 1
ATOM 1331 N N . TYR A 1 167 ? 4.400 -12.029 -1.782 1.00 68.19 167 TYR A N 1
ATOM 1332 C CA . TYR A 1 167 ? 5.726 -12.623 -1.558 1.00 68.19 167 TYR A CA 1
ATOM 1333 C C . TYR A 1 167 ? 6.862 -11.740 -2.088 1.00 68.19 167 TYR A C 1
ATOM 1335 O O . TYR A 1 167 ? 7.797 -12.244 -2.705 1.00 68.19 167 TYR A O 1
ATOM 1343 N N . GLY A 1 168 ? 6.734 -10.428 -1.899 1.00 58.41 168 GLY A N 1
ATOM 1344 C CA . GLY A 1 168 ? 7.774 -9.457 -2.209 1.00 58.41 168 GLY A CA 1
ATOM 1345 C C . GLY A 1 168 ? 8.313 -8.820 -0.941 1.00 58.41 168 GLY A C 1
ATOM 1346 O O . GLY A 1 168 ? 7.649 -8.819 0.102 1.00 58.41 168 GLY A O 1
ATOM 1347 N N . GLU A 1 169 ? 9.500 -8.245 -1.039 1.00 58.84 169 GLU A N 1
ATOM 1348 C CA . GLU A 1 169 ? 9.940 -7.239 -0.083 1.00 58.84 169 GLU A CA 1
ATOM 1349 C C . GLU A 1 169 ? 9.712 -5.857 -0.724 1.00 58.84 169 GLU A C 1
ATOM 1351 O O . GLU A 1 169 ? 9.835 -5.685 -1.936 1.00 58.84 169 GLU A O 1
ATOM 1356 N N . SER A 1 170 ? 9.241 -4.872 0.040 1.00 54.78 170 SER A N 1
ATOM 1357 C CA . SER A 1 170 ? 9.236 -3.482 -0.423 1.00 54.78 170 SER A CA 1
ATOM 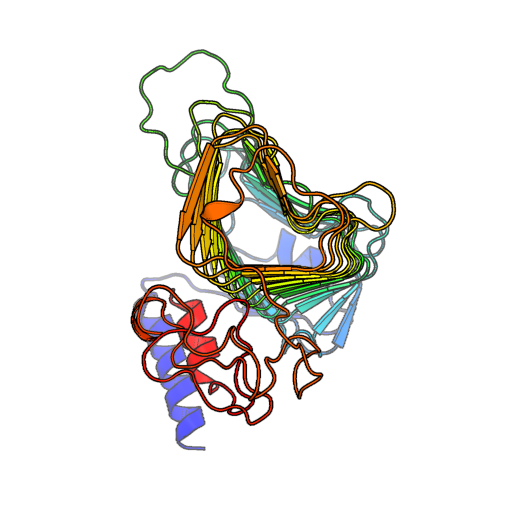1358 C C . SER A 1 170 ? 10.322 -2.767 0.355 1.00 54.78 170 SER A C 1
ATOM 1360 O O . SER A 1 170 ? 10.092 -2.317 1.481 1.00 54.78 170 SER A O 1
ATOM 1362 N N . SER A 1 171 ? 11.506 -2.643 -0.238 1.00 53.84 171 SER A N 1
ATOM 1363 C CA . SER A 1 171 ? 12.551 -1.826 0.359 1.00 53.84 171 SER A CA 1
ATOM 1364 C C . SER A 1 171 ? 12.107 -0.364 0.450 1.00 53.84 171 SER A C 1
ATOM 1366 O O . SER A 1 171 ? 11.265 0.118 -0.324 1.00 53.84 171 SER A O 1
ATOM 1368 N N . PRO A 1 172 ? 12.606 0.347 1.470 1.00 50.22 172 PRO A N 1
ATOM 1369 C CA . PRO A 1 172 ? 12.096 1.657 1.828 1.00 50.22 172 PRO A CA 1
ATOM 1370 C C . PRO A 1 172 ? 12.233 2.670 0.684 1.00 50.22 172 PRO A C 1
ATOM 1372 O O . PRO A 1 172 ? 13.246 2.717 -0.017 1.00 50.22 172 PRO A O 1
ATOM 1375 N N . PRO A 1 173 ? 11.263 3.584 0.528 1.00 55.22 173 PRO A N 1
ATOM 1376 C CA . PRO A 1 173 ? 11.565 4.926 0.104 1.00 55.22 173 PRO A CA 1
ATOM 1377 C C . PRO A 1 173 ? 12.557 5.541 1.084 1.00 55.22 173 PRO A C 1
ATOM 1379 O O . PRO A 1 173 ? 12.232 5.722 2.258 1.00 55.22 173 PRO A O 1
ATOM 1382 N N . GLU A 1 174 ? 13.760 5.823 0.593 1.00 56.59 174 GLU A N 1
ATOM 1383 C CA . GLU A 1 174 ? 14.855 6.393 1.375 1.00 56.59 174 GLU A CA 1
ATOM 1384 C C . GLU A 1 174 ? 15.165 7.819 0.923 1.00 56.59 174 GLU A C 1
ATOM 1386 O O . GLU A 1 174 ? 15.194 8.103 -0.276 1.00 56.59 174 GLU A O 1
ATOM 1391 N N . ILE A 1 175 ? 15.448 8.701 1.886 1.00 53.22 175 ILE A N 1
ATOM 1392 C CA . ILE A 1 175 ? 16.103 9.997 1.662 1.00 53.22 175 ILE A CA 1
ATOM 1393 C C . ILE A 1 175 ? 17.444 9.985 2.396 1.00 53.22 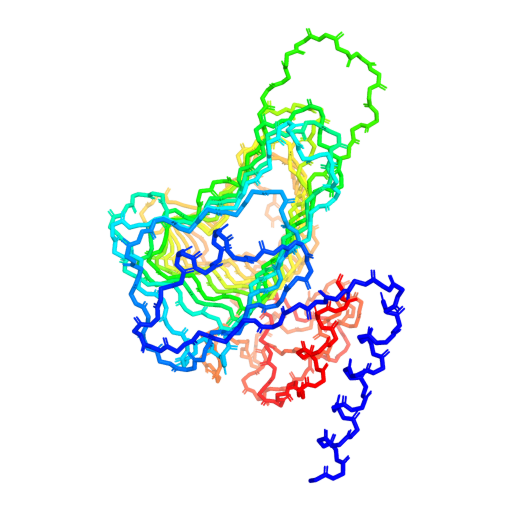175 ILE A C 1
ATOM 1395 O O . ILE A 1 175 ? 17.456 9.948 3.626 1.00 53.22 175 ILE A O 1
ATOM 1399 N N . GLY A 1 176 ? 18.557 10.030 1.658 1.00 50.12 176 GLY A N 1
ATOM 1400 C CA . GLY A 1 176 ? 19.916 10.015 2.221 1.00 50.12 176 GLY A CA 1
ATOM 1401 C C . GLY A 1 176 ? 20.296 11.257 3.052 1.00 50.12 176 GLY A C 1
ATOM 1402 O O . GLY A 1 176 ? 19.619 12.286 3.031 1.00 50.12 176 GLY A O 1
ATOM 1403 N N . THR A 1 177 ? 21.413 11.173 3.785 1.00 46.94 177 THR A N 1
ATOM 1404 C CA . THR A 1 177 ? 21.936 12.270 4.620 1.00 46.94 177 THR A CA 1
ATOM 1405 C C . THR A 1 177 ? 22.655 13.342 3.790 1.00 46.94 177 THR A C 1
ATOM 1407 O O . THR A 1 177 ? 23.386 13.054 2.840 1.00 46.94 177 THR A O 1
ATOM 1410 N N . ALA A 1 178 ? 22.464 14.617 4.143 1.00 47.66 178 ALA A N 1
ATOM 1411 C CA . ALA A 1 178 ? 23.122 15.734 3.471 1.00 47.66 178 ALA A CA 1
ATOM 1412 C C . ALA A 1 178 ? 24.644 15.733 3.712 1.00 47.66 178 ALA A C 1
ATOM 1414 O O . ALA A 1 178 ? 25.108 15.604 4.847 1.00 47.66 178 ALA A O 1
ATOM 1415 N N . ARG A 1 179 ? 25.439 16.015 2.668 1.00 49.16 179 ARG A N 1
ATOM 1416 C CA . ARG A 1 179 ? 26.780 16.587 2.872 1.00 49.16 179 ARG A CA 1
ATOM 1417 C C . ARG A 1 179 ? 26.590 18.032 3.334 1.00 49.16 179 ARG A C 1
ATOM 1419 O O . ARG A 1 179 ? 26.168 18.886 2.558 1.00 49.16 179 ARG A O 1
ATOM 1426 N N . ILE A 1 180 ? 26.853 18.267 4.616 1.00 45.03 180 ILE A N 1
ATOM 1427 C CA . ILE A 1 180 ? 26.763 19.558 5.310 1.00 45.03 180 ILE A CA 1
ATOM 1428 C C . ILE A 1 180 ? 27.487 20.629 4.476 1.00 45.03 180 ILE A C 1
ATOM 1430 O O . ILE A 1 180 ? 28.706 20.569 4.331 1.00 45.03 180 ILE A O 1
ATOM 1434 N N . GLY A 1 181 ? 26.755 21.591 3.900 1.00 48.62 181 GLY A N 1
ATOM 1435 C CA . GLY A 1 181 ? 27.395 22.639 3.096 1.00 48.62 181 GLY A CA 1
ATOM 1436 C C . GLY A 1 181 ? 26.523 23.775 2.554 1.00 48.62 181 GLY A C 1
ATOM 1437 O O . GLY A 1 181 ? 27.031 24.884 2.450 1.00 48.62 181 GLY A O 1
ATOM 1438 N N . ASN A 1 182 ? 25.234 23.575 2.251 1.00 45.47 182 ASN A N 1
ATOM 1439 C CA . ASN A 1 182 ? 24.406 24.634 1.644 1.00 45.47 182 ASN A CA 1
ATOM 1440 C C . ASN A 1 182 ? 23.095 24.864 2.405 1.00 45.47 182 ASN A C 1
ATOM 1442 O O . ASN A 1 182 ? 22.136 24.120 2.256 1.00 45.47 182 ASN A O 1
ATOM 1446 N N . LYS A 1 183 ? 23.059 25.935 3.207 1.00 48.59 183 LYS A N 1
ATOM 1447 C CA . LYS A 1 183 ? 21.946 26.326 4.093 1.00 48.59 183 LYS A CA 1
ATOM 1448 C C . LYS A 1 183 ? 20.843 27.167 3.414 1.00 48.59 183 LYS A C 1
ATOM 1450 O O . LYS A 1 183 ? 20.230 27.993 4.082 1.00 48.59 183 LYS A O 1
ATOM 1455 N N . SER A 1 184 ? 20.594 27.037 2.106 1.00 46.59 184 SER A N 1
ATOM 1456 C CA . SER A 1 184 ? 19.632 27.933 1.421 1.00 46.59 184 SER A CA 1
ATOM 1457 C C . SER A 1 184 ? 18.714 27.310 0.365 1.00 46.59 184 SER A C 1
ATOM 1459 O O . SER A 1 184 ? 18.051 28.046 -0.365 1.00 46.59 184 SER A O 1
ATOM 1461 N N . SER A 1 185 ? 18.602 25.985 0.265 1.00 49.41 185 SER A N 1
ATOM 1462 C CA . SER A 1 185 ? 17.643 25.373 -0.665 1.00 49.41 185 SER A CA 1
ATOM 1463 C C . SER A 1 185 ? 16.259 25.211 -0.030 1.00 49.41 185 SER A C 1
ATOM 1465 O O . SER A 1 185 ? 16.127 24.570 1.004 1.00 49.41 185 SER A O 1
ATOM 1467 N N . ASN A 1 186 ? 15.222 25.756 -0.677 1.00 52.94 186 ASN A N 1
ATOM 1468 C CA . ASN A 1 186 ? 13.812 25.467 -0.388 1.00 52.94 186 ASN A CA 1
ATOM 1469 C C . ASN A 1 186 ? 13.552 23.959 -0.555 1.00 52.94 186 ASN A C 1
ATOM 1471 O O . ASN A 1 186 ? 13.352 23.486 -1.677 1.00 52.94 186 ASN A O 1
ATOM 1475 N N . TYR A 1 187 ? 13.595 23.205 0.540 1.00 55.28 187 TYR A N 1
ATOM 1476 C CA . TYR A 1 187 ? 13.353 21.765 0.529 1.00 55.28 187 TYR A CA 1
ATOM 1477 C C . TYR A 1 187 ? 11.880 21.475 0.244 1.00 55.28 187 TYR A C 1
ATOM 1479 O O . TYR A 1 187 ? 10.990 22.101 0.819 1.00 55.28 187 TYR A O 1
ATOM 1487 N N . LYS A 1 188 ? 11.617 20.526 -0.658 1.00 63.69 188 LYS A N 1
ATOM 1488 C CA . LYS A 1 188 ? 10.273 19.998 -0.896 1.00 63.69 188 LYS A CA 1
ATOM 1489 C C . LYS A 1 188 ? 10.203 18.548 -0.436 1.00 63.69 188 LYS A C 1
ATOM 1491 O O . LYS A 1 188 ? 11.187 17.819 -0.521 1.00 63.69 188 LYS A O 1
ATOM 1496 N N . ALA A 1 189 ? 9.027 18.146 0.027 1.00 73.25 189 ALA A N 1
ATOM 1497 C CA . ALA A 1 189 ? 8.762 16.778 0.435 1.00 73.25 189 ALA A CA 1
ATOM 1498 C C . ALA A 1 189 ? 8.830 15.797 -0.750 1.00 73.25 189 ALA A C 1
ATOM 1500 O O . ALA A 1 189 ? 8.509 16.153 -1.891 1.00 73.25 189 ALA A O 1
ATOM 1501 N N . MET A 1 190 ? 9.203 14.550 -0.462 1.00 83.44 190 MET A N 1
ATOM 1502 C CA . MET A 1 190 ? 8.893 13.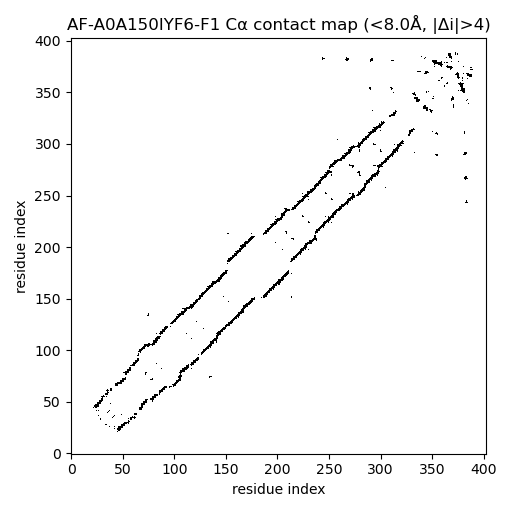420 -1.339 1.00 83.44 190 MET A CA 1
ATOM 1503 C C . MET A 1 190 ? 7.421 13.059 -1.143 1.00 83.44 190 MET A C 1
ATOM 1505 O O . MET A 1 190 ? 7.008 12.844 -0.011 1.00 83.44 190 MET A O 1
ATOM 1509 N N . ASN A 1 191 ? 6.640 12.973 -2.219 1.00 87.56 191 ASN A N 1
ATOM 1510 C CA . ASN A 1 191 ? 5.227 12.598 -2.136 1.00 87.56 191 ASN A CA 1
ATOM 1511 C C . ASN A 1 191 ? 5.042 11.167 -2.632 1.00 87.56 191 ASN A C 1
ATOM 1513 O O . ASN A 1 191 ? 5.416 10.850 -3.761 1.00 87.56 191 ASN A O 1
ATOM 1517 N N . ILE A 1 192 ? 4.461 10.319 -1.792 1.00 90.19 192 ILE A N 1
ATOM 1518 C CA . ILE A 1 192 ? 4.170 8.921 -2.098 1.00 90.19 192 ILE A CA 1
ATOM 1519 C C . ILE A 1 192 ? 2.679 8.704 -1.891 1.00 90.19 192 ILE A C 1
ATOM 1521 O O . ILE A 1 192 ? 2.158 8.935 -0.805 1.00 90.19 192 ILE A O 1
ATOM 1525 N N . GLU A 1 193 ? 2.001 8.257 -2.937 1.00 93.50 193 GLU A N 1
ATOM 1526 C CA . GLU A 1 193 ? 0.578 7.956 -2.940 1.00 93.50 193 GLU A CA 1
ATOM 1527 C C . GLU A 1 193 ? 0.382 6.477 -3.260 1.00 93.50 193 GLU A C 1
ATOM 1529 O O . GLU A 1 193 ? 0.838 5.989 -4.292 1.00 93.50 193 GLU A O 1
ATOM 1534 N N . ILE A 1 194 ? -0.304 5.759 -2.380 1.00 94.19 194 ILE A N 1
ATOM 1535 C CA . ILE A 1 194 ? -0.654 4.353 -2.555 1.00 94.19 194 ILE A CA 1
ATOM 1536 C C . ILE A 1 194 ? -2.165 4.243 -2.453 1.00 94.19 194 ILE A C 1
ATOM 1538 O O . ILE A 1 194 ? -2.753 4.629 -1.446 1.00 94.19 194 ILE A O 1
ATOM 1542 N N . ILE A 1 195 ? -2.812 3.767 -3.510 1.00 93.94 195 ILE A N 1
ATOM 1543 C CA . ILE A 1 195 ? -4.270 3.783 -3.614 1.00 93.94 195 ILE A CA 1
ATOM 1544 C C . ILE A 1 195 ? -4.754 2.420 -4.088 1.00 93.94 195 ILE A C 1
ATOM 1546 O O . ILE A 1 195 ? -4.257 1.887 -5.081 1.00 93.94 195 ILE A O 1
ATOM 1550 N N . GLY A 1 196 ? -5.734 1.851 -3.385 1.00 93.81 196 GLY A N 1
ATOM 1551 C CA . GLY A 1 196 ? -6.422 0.639 -3.833 1.00 93.81 196 GLY A CA 1
ATOM 1552 C C . GLY A 1 196 ? -5.500 -0.564 -4.025 1.00 93.81 196 GLY A C 1
ATOM 1553 O O . GLY A 1 196 ? -5.788 -1.394 -4.880 1.00 93.81 196 GLY A O 1
ATOM 1554 N N . SER A 1 197 ? -4.361 -0.611 -3.330 1.00 94.38 197 SER A N 1
ATOM 1555 C CA . SER A 1 197 ? -3.317 -1.617 -3.546 1.00 94.38 197 SER A CA 1
ATOM 1556 C C . SER A 1 197 ? -3.334 -2.672 -2.443 1.00 94.38 197 SER A C 1
ATOM 1558 O O . SER A 1 197 ? -3.766 -2.409 -1.322 1.00 94.38 197 SER A O 1
ATOM 1560 N N . ASN A 1 198 ? -2.877 -3.876 -2.760 1.00 93.56 198 ASN A N 1
ATOM 1561 C CA . ASN A 1 198 ? -2.874 -5.011 -1.851 1.00 93.56 198 ASN A CA 1
ATOM 1562 C C . ASN A 1 198 ? -1.443 -5.479 -1.590 1.00 93.56 198 ASN A C 1
ATOM 1564 O O . ASN A 1 198 ? -0.725 -5.832 -2.518 1.00 93.56 198 ASN A O 1
ATOM 1568 N N . PHE A 1 199 ? -1.055 -5.517 -0.323 1.00 94.00 199 PHE A N 1
ATOM 1569 C CA . PHE A 1 199 ? 0.224 -6.013 0.163 1.00 94.00 199 PHE A CA 1
ATOM 1570 C C . PHE A 1 199 ? -0.063 -7.239 1.011 1.00 94.00 199 PHE A C 1
ATOM 1572 O O . PHE A 1 199 ? -0.638 -7.131 2.100 1.00 94.00 199 PHE A O 1
ATOM 1579 N N . SER A 1 200 ? 0.303 -8.415 0.510 1.00 93.38 200 SER A N 1
ATOM 1580 C CA . SER A 1 200 ? -0.009 -9.651 1.213 1.00 93.38 200 SER A CA 1
ATOM 1581 C C . SER A 1 200 ? 1.140 -10.638 1.248 1.00 93.38 200 SER A C 1
ATOM 1583 O O . SER A 1 200 ? 1.888 -10.771 0.282 1.00 93.38 200 SER A O 1
ATOM 1585 N N . ASN A 1 201 ? 1.275 -11.352 2.368 1.00 91.81 201 ASN A N 1
ATOM 1586 C CA . ASN A 1 201 ? 2.314 -12.370 2.565 1.00 91.81 201 ASN A CA 1
ATOM 1587 C C . ASN A 1 201 ? 3.719 -11.854 2.201 1.00 91.81 201 ASN A C 1
ATOM 1589 O O . ASN A 1 201 ? 4.513 -12.555 1.579 1.00 91.81 201 ASN A O 1
ATOM 1593 N N . SER A 1 202 ? 3.977 -10.590 2.527 1.00 87.75 202 SER A N 1
ATOM 1594 C CA . SER A 1 202 ? 5.182 -9.834 2.187 1.00 87.75 202 SER A CA 1
ATOM 1595 C C . SER A 1 202 ? 5.914 -9.409 3.466 1.00 87.75 202 SER A C 1
ATOM 1597 O O . SER A 1 202 ? 5.399 -9.589 4.576 1.00 87.75 202 SER A O 1
ATOM 1599 N N . SER A 1 203 ? 7.127 -8.864 3.348 1.00 86.50 203 SER A N 1
ATOM 1600 C CA . SER A 1 203 ? 7.875 -8.387 4.520 1.00 86.50 203 SER A CA 1
ATOM 1601 C C . SER A 1 203 ? 7.218 -7.134 5.111 1.00 86.50 203 SER A C 1
ATOM 1603 O O . SER A 1 203 ? 6.487 -7.228 6.100 1.00 86.50 203 SER A O 1
ATOM 1605 N N . SER A 1 204 ? 7.432 -5.970 4.506 1.00 85.75 204 SER A N 1
ATOM 1606 C CA . SER A 1 204 ? 6.857 -4.706 4.949 1.00 85.75 204 SER A CA 1
ATOM 1607 C C . SER A 1 204 ? 6.820 -3.654 3.857 1.00 85.75 204 SER A C 1
ATOM 1609 O O . SER A 1 204 ? 7.702 -3.617 3.007 1.00 85.75 204 SER A O 1
ATOM 1611 N N . LEU A 1 205 ? 5.830 -2.755 3.914 1.00 89.88 205 LEU A N 1
ATOM 1612 C CA . LEU A 1 205 ? 5.946 -1.448 3.273 1.00 89.88 205 LEU A CA 1
ATOM 1613 C C . LEU A 1 205 ? 6.699 -0.521 4.229 1.00 89.88 205 LEU A C 1
ATOM 1615 O O . LEU A 1 205 ? 6.125 0.031 5.169 1.00 89.88 205 LEU A O 1
ATOM 1619 N N . THR A 1 206 ? 7.998 -0.376 4.005 1.00 88.31 206 THR A N 1
ATOM 1620 C CA . THR A 1 206 ? 8.855 0.472 4.840 1.00 88.31 206 THR A CA 1
ATOM 1621 C C . THR A 1 206 ? 8.935 1.873 4.249 1.00 88.31 206 THR A C 1
ATOM 1623 O O . THR A 1 206 ? 8.853 2.026 3.042 1.00 88.31 206 THR A O 1
ATOM 1626 N N . THR A 1 207 ? 9.076 2.919 5.061 1.00 86.25 207 THR A N 1
ATOM 1627 C CA . THR A 1 207 ? 9.355 4.299 4.637 1.00 86.25 207 THR A CA 1
ATOM 1628 C C . THR A 1 207 ? 10.321 4.945 5.610 1.00 86.25 207 THR A C 1
ATOM 1630 O O . THR A 1 207 ? 10.090 4.932 6.818 1.00 86.25 207 THR A O 1
ATOM 1633 N N . TYR A 1 208 ? 11.417 5.491 5.082 1.00 82.75 208 TYR A N 1
ATOM 1634 C CA . TYR A 1 208 ? 12.534 5.965 5.884 1.00 82.75 208 TYR A CA 1
ATOM 1635 C C . TYR A 1 208 ? 13.024 7.342 5.405 1.00 82.75 208 TYR A C 1
ATOM 1637 O O . TYR A 1 208 ? 13.449 7.499 4.262 1.00 82.75 208 TYR A O 1
ATOM 1645 N N . SER A 1 209 ? 13.086 8.334 6.299 1.00 82.38 209 SER A N 1
ATOM 1646 C CA . SER A 1 209 ? 13.831 9.581 6.046 1.00 82.38 209 SER A CA 1
ATOM 1647 C C . SER A 1 209 ? 15.044 9.720 6.976 1.00 82.38 209 SER A C 1
ATOM 1649 O O . SER A 1 209 ? 14.896 9.857 8.187 1.00 82.38 209 SER A O 1
ATOM 1651 N N . PHE A 1 210 ? 16.271 9.736 6.433 1.00 74.19 210 PHE A N 1
ATOM 1652 C CA . PHE A 1 210 ? 17.491 9.993 7.226 1.00 74.19 210 PHE A CA 1
ATOM 1653 C C . PHE A 1 210 ? 17.752 11.490 7.441 1.00 74.19 210 PHE A C 1
ATOM 1655 O O . PHE A 1 210 ? 18.716 11.865 8.111 1.00 74.19 210 PHE A O 1
ATOM 1662 N N . SER A 1 211 ? 16.918 12.364 6.873 1.00 71.31 211 SER A N 1
ATOM 1663 C CA . SER A 1 211 ? 17.113 13.808 6.915 1.00 71.31 211 SER A CA 1
ATOM 1664 C C . SER A 1 211 ? 16.063 14.475 7.791 1.00 71.31 211 SER A C 1
ATOM 1666 O O . SER A 1 211 ? 14.880 14.438 7.477 1.00 71.31 211 SER A O 1
ATOM 1668 N N . GLN A 1 212 ? 16.500 15.166 8.847 1.00 70.44 212 GLN A N 1
ATOM 1669 C CA . GLN A 1 212 ? 15.615 15.993 9.682 1.00 70.44 212 GLN A CA 1
ATOM 1670 C C . GLN A 1 212 ? 14.958 17.145 8.899 1.00 70.44 212 GLN A C 1
ATOM 1672 O O . GLN A 1 212 ? 13.935 17.671 9.322 1.00 70.44 212 GLN A O 1
ATOM 1677 N N . GLU A 1 213 ? 15.544 17.534 7.765 1.00 70.19 213 GLU A N 1
ATOM 1678 C CA . GLU A 1 213 ? 15.114 18.665 6.938 1.00 70.19 213 GLU A CA 1
ATOM 1679 C C . GLU A 1 213 ? 14.236 18.237 5.742 1.00 70.19 213 GLU A C 1
ATOM 1681 O O . GLU A 1 213 ? 13.667 19.090 5.063 1.00 70.19 213 GLU A O 1
ATOM 1686 N N . SER A 1 214 ? 14.112 16.934 5.446 1.00 72.50 214 SER A N 1
ATOM 1687 C CA . SER A 1 214 ? 13.277 16.424 4.346 1.00 72.50 214 SER A CA 1
ATOM 1688 C C . SER A 1 214 ? 12.200 15.474 4.843 1.00 72.50 214 SER A C 1
ATOM 1690 O O . SER A 1 214 ? 12.484 14.392 5.351 1.00 72.50 214 SER A O 1
ATOM 1692 N N . ILE A 1 215 ? 10.954 15.885 4.638 1.00 82.38 215 ILE A N 1
ATOM 1693 C CA . ILE A 1 215 ? 9.763 15.126 5.013 1.00 82.38 215 ILE A CA 1
ATOM 1694 C C . ILE A 1 215 ? 9.359 14.218 3.847 1.00 82.38 215 ILE A C 1
ATOM 1696 O O . ILE A 1 215 ? 9.387 14.630 2.682 1.00 82.38 215 ILE A O 1
ATOM 1700 N N . ILE A 1 216 ? 8.968 12.983 4.157 1.00 87.12 216 ILE A N 1
ATOM 1701 C CA . ILE A 1 216 ? 8.212 12.142 3.224 1.00 87.12 216 ILE A CA 1
ATOM 1702 C C . ILE A 1 216 ? 6.729 12.321 3.536 1.00 87.12 216 ILE A C 1
ATOM 1704 O O . ILE A 1 216 ? 6.296 12.044 4.648 1.00 87.12 216 ILE A O 1
ATOM 1708 N N . ASN A 1 217 ? 5.951 12.753 2.552 1.00 91.44 217 ASN A N 1
ATOM 1709 C CA . ASN A 1 217 ? 4.496 12.751 2.612 1.00 91.44 217 ASN A CA 1
ATOM 1710 C C . ASN A 1 217 ? 4.007 11.396 2.098 1.00 91.44 217 ASN A C 1
ATOM 1712 O O . ASN A 1 217 ? 3.970 11.176 0.883 1.00 91.44 217 ASN A O 1
ATOM 1716 N N . LEU A 1 218 ? 3.660 10.484 3.006 1.00 93.94 218 LEU A N 1
ATOM 1717 C CA . LEU A 1 218 ? 3.146 9.160 2.660 1.00 93.94 218 LEU A CA 1
ATOM 1718 C C . LEU A 1 218 ? 1.628 9.133 2.816 1.00 93.94 218 LEU A C 1
ATOM 1720 O O . LEU A 1 218 ? 1.103 9.192 3.924 1.00 93.94 218 LEU A O 1
ATOM 1724 N N . ARG A 1 219 ? 0.921 8.988 1.698 1.00 96.62 219 ARG A N 1
ATOM 1725 C CA . ARG A 1 219 ? -0.533 8.893 1.627 1.00 96.62 219 ARG A CA 1
ATOM 1726 C C . ARG A 1 219 ? -0.938 7.497 1.176 1.00 96.62 219 ARG A C 1
ATOM 1728 O O . ARG A 1 219 ? -0.635 7.112 0.052 1.00 96.62 219 ARG A O 1
ATOM 1735 N N . VAL A 1 220 ? -1.653 6.758 2.016 1.00 97.50 220 VAL A N 1
ATOM 1736 C CA . VAL A 1 220 ? -2.157 5.418 1.690 1.00 97.50 220 VAL A CA 1
ATOM 1737 C C . VAL A 1 220 ? -3.665 5.378 1.871 1.00 97.50 220 VAL A C 1
ATOM 1739 O O . VAL A 1 220 ? -4.184 5.699 2.944 1.00 97.50 220 VAL A O 1
ATOM 1742 N N . GLU A 1 221 ? -4.377 4.983 0.822 1.00 97.81 221 GLU A N 1
ATOM 1743 C CA . GLU A 1 221 ? -5.829 4.896 0.841 1.00 97.81 221 GLU A CA 1
ATOM 1744 C C . GLU A 1 221 ? -6.369 3.609 0.244 1.00 97.81 221 GLU A C 1
ATOM 1746 O O . GLU A 1 221 ? -5.843 3.100 -0.748 1.00 97.81 221 GLU A O 1
ATOM 1751 N N . ASN A 1 222 ? -7.499 3.140 0.777 1.00 96.81 222 ASN A N 1
ATOM 1752 C CA . ASN A 1 222 ? -8.273 2.042 0.191 1.00 96.81 222 ASN A CA 1
ATOM 1753 C C . ASN A 1 222 ? -7.456 0.756 -0.001 1.00 96.81 222 ASN A C 1
ATOM 1755 O O . ASN A 1 222 ? -7.765 -0.031 -0.889 1.00 96.81 222 ASN A O 1
ATOM 1759 N N . SER A 1 223 ? -6.392 0.574 0.779 1.00 97.06 223 SER A N 1
ATOM 1760 C CA . SER A 1 223 ? -5.386 -0.463 0.562 1.00 97.06 223 SER A CA 1
ATOM 1761 C C . SER A 1 223 ? -5.451 -1.549 1.634 1.00 97.06 223 SER A C 1
ATOM 1763 O O . SER A 1 223 ? -5.963 -1.339 2.737 1.00 97.06 223 SER A O 1
ATOM 1765 N N . LEU A 1 224 ? -4.946 -2.729 1.286 1.00 97.06 224 LEU A N 1
ATOM 1766 C CA . LEU A 1 224 ? -4.963 -3.922 2.126 1.00 97.06 224 LEU A CA 1
ATOM 1767 C C . LEU A 1 224 ? -3.533 -4.310 2.505 1.00 97.06 224 LEU A C 1
ATOM 1769 O O . LEU A 1 224 ? -2.661 -4.363 1.644 1.00 97.06 224 LEU A O 1
ATOM 1773 N N . PHE A 1 225 ? -3.314 -4.622 3.779 1.00 96.88 225 PHE A N 1
ATOM 1774 C CA . PHE A 1 225 ? -2.050 -5.103 4.331 1.00 96.88 225 PHE A CA 1
ATOM 1775 C C . PHE A 1 225 ? -2.332 -6.360 5.153 1.00 96.88 225 PHE A C 1
ATOM 1777 O O . PHE A 1 225 ? -2.747 -6.266 6.311 1.00 96.88 225 PHE A O 1
ATOM 1784 N N . ILE A 1 226 ? -2.163 -7.536 4.544 1.00 96.19 226 ILE A N 1
ATOM 1785 C CA . ILE A 1 226 ? -2.644 -8.807 5.098 1.00 96.19 226 ILE A CA 1
ATOM 1786 C C . ILE A 1 226 ? -1.527 -9.850 5.201 1.00 96.19 226 ILE A C 1
ATOM 1788 O O . ILE A 1 226 ? -0.838 -10.119 4.222 1.00 96.19 226 ILE A O 1
ATOM 1792 N N . ASN A 1 227 ? -1.398 -10.527 6.343 1.00 95.25 227 ASN A N 1
ATOM 1793 C CA . ASN A 1 227 ? -0.421 -11.612 6.544 1.00 95.25 227 ASN A CA 1
ATOM 1794 C C . ASN A 1 227 ? 1.045 -11.200 6.295 1.00 95.25 227 ASN A C 1
ATOM 1796 O O . ASN A 1 227 ? 1.850 -12.017 5.850 1.00 95.25 227 ASN A O 1
ATOM 1800 N N . ASN A 1 228 ? 1.405 -9.940 6.534 1.00 92.44 228 ASN A N 1
ATOM 1801 C CA . ASN A 1 228 ? 2.779 -9.463 6.373 1.00 92.44 228 ASN A CA 1
ATOM 1802 C C . ASN A 1 228 ? 3.574 -9.574 7.679 1.00 92.44 228 ASN A C 1
ATOM 1804 O O . ASN A 1 228 ? 3.009 -9.717 8.768 1.00 92.44 228 ASN A O 1
ATOM 1808 N N . ASN A 1 229 ? 4.898 -9.431 7.601 1.00 92.25 229 ASN A N 1
ATOM 1809 C CA . ASN A 1 229 ? 5.696 -9.216 8.808 1.00 92.25 229 ASN A CA 1
ATOM 1810 C C . ASN A 1 229 ? 5.330 -7.859 9.438 1.00 92.25 229 ASN A C 1
ATOM 1812 O O . ASN A 1 229 ? 4.992 -7.767 10.614 1.00 92.25 229 ASN A O 1
ATOM 1816 N N . THR A 1 230 ? 5.311 -6.787 8.655 1.00 93.38 230 THR A N 1
ATOM 1817 C CA . THR A 1 230 ? 4.754 -5.500 9.082 1.00 93.38 230 THR A CA 1
ATOM 1818 C C . THR A 1 230 ? 3.880 -4.928 7.975 1.00 93.38 230 THR A C 1
ATOM 1820 O O . THR A 1 230 ? 4.277 -4.974 6.822 1.00 93.38 230 THR A O 1
ATOM 1823 N N . GLY A 1 231 ? 2.696 -4.397 8.281 1.00 94.81 231 GLY A N 1
ATOM 1824 C CA . GLY A 1 231 ? 1.870 -3.740 7.266 1.00 94.81 231 GLY A CA 1
ATOM 1825 C C . GLY A 1 231 ? 2.569 -2.490 6.732 1.00 94.81 231 GLY A C 1
ATOM 1826 O O . GLY A 1 231 ? 3.039 -2.475 5.598 1.00 94.81 231 GLY A O 1
ATOM 1827 N N . ILE A 1 232 ? 2.703 -1.472 7.585 1.00 94.69 232 ILE A N 1
ATOM 1828 C CA . ILE A 1 232 ? 3.478 -0.254 7.296 1.00 94.69 232 ILE A CA 1
ATOM 1829 C C . ILE A 1 232 ? 4.509 -0.014 8.390 1.00 94.69 232 ILE A C 1
ATOM 1831 O O . ILE A 1 232 ? 4.190 -0.092 9.576 1.00 94.69 232 ILE A O 1
ATOM 1835 N N . GLN A 1 233 ? 5.729 0.330 7.989 1.00 93.56 233 GLN A N 1
ATOM 1836 C CA . GLN A 1 233 ? 6.824 0.680 8.881 1.00 93.56 233 GLN A CA 1
ATOM 1837 C C . GLN A 1 233 ? 7.385 2.058 8.529 1.00 93.56 233 GLN A C 1
ATOM 1839 O O . GLN A 1 233 ? 7.736 2.311 7.383 1.00 93.56 233 GLN A O 1
ATOM 1844 N N . VAL A 1 234 ? 7.485 2.947 9.514 1.00 92.31 234 VAL A N 1
ATOM 1845 C CA . VAL A 1 234 ? 7.919 4.336 9.335 1.00 92.31 234 VAL A CA 1
ATOM 1846 C C . VAL A 1 234 ? 9.072 4.670 10.271 1.00 92.31 234 VAL A C 1
ATOM 1848 O O . VAL A 1 234 ? 8.991 4.424 11.475 1.00 92.31 234 VAL A O 1
ATOM 1851 N N . PHE A 1 235 ? 10.101 5.302 9.707 1.00 90.06 235 PHE A N 1
ATOM 1852 C CA . PHE A 1 235 ? 11.290 5.785 10.400 1.00 90.06 235 PHE A CA 1
ATOM 1853 C C . PHE A 1 235 ? 11.702 7.182 9.908 1.00 90.06 235 PHE A C 1
ATOM 1855 O O . PHE A 1 235 ? 11.639 7.478 8.714 1.00 90.06 235 PHE A O 1
ATOM 1862 N N . GLY A 1 236 ? 12.187 8.039 10.812 1.00 86.25 236 GLY A N 1
ATOM 1863 C CA . GLY A 1 236 ? 12.560 9.422 10.466 1.00 86.25 236 GLY A CA 1
ATOM 1864 C C . GLY A 1 236 ? 11.345 10.318 10.206 1.00 86.25 236 GLY A C 1
ATOM 1865 O O . GLY A 1 236 ? 10.246 9.854 10.459 1.00 86.25 236 GLY A O 1
ATOM 1866 N N . PRO A 1 237 ? 11.483 11.592 9.799 1.00 89.38 237 PRO A N 1
ATOM 1867 C CA . PRO A 1 237 ? 10.345 12.505 9.651 1.00 89.38 237 PRO A CA 1
ATOM 1868 C C . PRO A 1 237 ? 9.460 12.154 8.447 1.00 89.38 237 PRO A C 1
ATOM 1870 O O . PRO A 1 237 ? 9.840 12.337 7.287 1.00 89.38 237 PRO A O 1
ATOM 1873 N N . VAL A 1 238 ? 8.253 11.679 8.741 1.00 91.25 238 VAL A N 1
ATOM 1874 C CA . VAL A 1 238 ? 7.228 11.327 7.758 1.00 91.25 238 VAL A CA 1
ATOM 1875 C C . VAL A 1 238 ? 5.898 11.952 8.170 1.00 91.25 238 VAL A C 1
ATOM 1877 O O . VAL A 1 238 ? 5.468 11.817 9.315 1.00 91.25 238 VAL A O 1
ATOM 1880 N N . ASP A 1 239 ? 5.239 12.602 7.217 1.00 94.38 239 ASP A N 1
ATOM 1881 C CA . ASP A 1 239 ? 3.839 12.997 7.327 1.00 94.38 239 ASP A CA 1
ATOM 1882 C C . ASP A 1 239 ? 2.993 11.865 6.730 1.00 94.38 239 ASP A C 1
ATOM 1884 O O . ASP A 1 239 ? 2.849 11.722 5.513 1.00 94.38 239 ASP A O 1
ATOM 1888 N N . LEU A 1 240 ? 2.489 11.005 7.613 1.00 96.31 240 LEU A N 1
ATOM 1889 C CA . LEU A 1 240 ? 1.720 9.813 7.291 1.00 96.31 240 LEU A CA 1
ATOM 1890 C C . LEU A 1 240 ? 0.221 10.130 7.259 1.00 96.31 240 LEU A C 1
ATOM 1892 O O . LEU A 1 240 ? -0.351 10.605 8.237 1.00 96.31 240 LEU A O 1
ATOM 1896 N N . TYR A 1 241 ? -0.445 9.787 6.164 1.00 98.12 241 TYR A N 1
ATOM 1897 C CA . TYR A 1 241 ? -1.893 9.862 6.018 1.00 98.12 241 TYR A CA 1
ATOM 1898 C C . TYR A 1 241 ? -2.436 8.501 5.588 1.00 98.12 241 TYR A C 1
ATOM 1900 O O . TYR A 1 241 ? -2.178 8.053 4.472 1.00 98.12 241 TYR A O 1
ATOM 1908 N N . LEU A 1 242 ? -3.213 7.857 6.456 1.00 98.62 242 LEU A N 1
ATOM 1909 C CA . LEU A 1 242 ? -3.855 6.573 6.191 1.00 98.62 242 LEU A CA 1
ATOM 1910 C C . LEU A 1 242 ? -5.369 6.753 6.230 1.00 98.62 242 LEU A C 1
ATOM 1912 O O . LEU A 1 242 ? -5.923 7.050 7.290 1.00 98.62 242 LEU A O 1
ATOM 1916 N N . LYS A 1 243 ? -6.049 6.540 5.102 1.00 98.69 243 LYS A N 1
ATOM 1917 C CA . LYS A 1 243 ? -7.513 6.560 5.058 1.00 98.69 243 LYS A CA 1
ATOM 1918 C C . LYS A 1 243 ? -8.089 5.279 4.490 1.00 98.69 243 LYS A C 1
ATOM 1920 O O . LYS A 1 243 ? -7.766 4.907 3.367 1.00 98.69 243 LYS A O 1
ATOM 1925 N N . ASN A 1 244 ? -9.042 4.688 5.197 1.00 98.56 244 ASN A N 1
ATOM 1926 C CA . ASN A 1 244 ? -9.800 3.561 4.677 1.00 98.56 244 ASN A CA 1
ATOM 1927 C C . ASN A 1 244 ? -8.907 2.383 4.265 1.00 98.56 244 ASN A C 1
ATOM 1929 O O . ASN A 1 244 ? -9.008 1.886 3.149 1.00 98.56 244 ASN A O 1
ATOM 1933 N N . ASN A 1 245 ? -7.994 1.961 5.139 1.00 98.75 245 ASN A N 1
ATOM 1934 C CA . ASN A 1 245 ? -7.134 0.798 4.910 1.00 98.75 245 ASN A CA 1
ATOM 1935 C C . ASN A 1 245 ? -7.458 -0.340 5.881 1.00 98.75 245 ASN A C 1
ATOM 1937 O O . ASN A 1 245 ? -7.956 -0.109 6.985 1.00 98.75 245 ASN A O 1
ATOM 1941 N N . LEU A 1 246 ? -7.127 -1.563 5.474 1.00 98.62 246 LEU A N 1
ATOM 1942 C CA . LEU A 1 246 ? -7.257 -2.760 6.299 1.00 98.62 246 LEU A CA 1
ATOM 1943 C C . LEU A 1 246 ? -5.877 -3.348 6.598 1.00 98.62 246 LEU A C 1
ATOM 1945 O O . LEU A 1 246 ? -5.156 -3.735 5.681 1.00 98.62 246 LEU A O 1
ATOM 1949 N N . PHE A 1 247 ? -5.548 -3.474 7.881 1.00 98.56 247 PHE A N 1
ATOM 1950 C CA . PHE A 1 247 ? -4.348 -4.137 8.385 1.00 98.56 247 PHE A CA 1
ATOM 1951 C C . PHE A 1 247 ? -4.767 -5.368 9.180 1.00 98.56 247 PHE A C 1
ATOM 1953 O O . PHE A 1 247 ? -5.254 -5.226 10.304 1.00 98.56 247 PHE A O 1
ATOM 1960 N N . ALA A 1 248 ? -4.587 -6.565 8.622 1.00 98.00 248 ALA A N 1
ATOM 1961 C CA . ALA A 1 248 ? -5.019 -7.788 9.288 1.00 98.00 248 ALA A CA 1
ATOM 1962 C C . ALA A 1 248 ? -3.986 -8.911 9.289 1.00 98.00 248 ALA A C 1
ATOM 1964 O O . ALA A 1 248 ? -3.308 -9.150 8.290 1.00 98.00 248 ALA A O 1
ATOM 1965 N N . ASN A 1 249 ? -3.919 -9.649 10.400 1.00 97.12 249 ASN A N 1
ATOM 1966 C CA . ASN A 1 249 ? -3.087 -10.850 10.545 1.00 97.12 249 ASN A CA 1
ATOM 1967 C C . ASN A 1 249 ? -1.590 -10.617 10.267 1.00 97.12 249 ASN A C 1
ATOM 1969 O O . ASN A 1 249 ? -0.864 -11.541 9.905 1.00 97.12 249 ASN A O 1
ATOM 1973 N N . ASN A 1 250 ? -1.106 -9.383 10.416 1.00 96.50 250 ASN A N 1
ATOM 1974 C CA . ASN A 1 250 ? 0.316 -9.082 10.298 1.00 96.50 250 ASN A CA 1
ATOM 1975 C C . ASN A 1 250 ? 1.027 -9.376 11.627 1.00 96.50 250 ASN A C 1
ATOM 1977 O O . ASN A 1 250 ? 0.420 -9.279 12.701 1.00 96.50 250 ASN A O 1
ATOM 1981 N N . LEU A 1 251 ? 2.338 -9.645 11.600 1.00 95.06 251 LEU A N 1
ATOM 1982 C CA . LEU A 1 251 ? 3.112 -9.662 12.848 1.00 95.06 251 LEU A CA 1
ATOM 1983 C C . LEU A 1 251 ? 3.112 -8.264 13.490 1.00 95.06 251 LEU A C 1
ATOM 1985 O O . LEU A 1 251 ? 3.010 -8.157 14.706 1.00 95.06 251 LEU A O 1
ATOM 1989 N N . LYS A 1 252 ? 3.144 -7.185 12.708 1.00 96.06 252 LYS A N 1
ATOM 1990 C CA . LYS A 1 252 ? 2.864 -5.818 13.169 1.00 96.06 252 LYS A CA 1
ATOM 1991 C C . LYS A 1 252 ? 1.928 -5.134 12.175 1.00 96.06 252 LYS A C 1
ATOM 1993 O O . LYS A 1 252 ? 2.206 -5.151 10.984 1.00 96.06 252 LYS A O 1
ATOM 1998 N N . GLY A 1 253 ? 0.831 -4.532 12.623 1.00 97.19 253 GLY A N 1
ATOM 1999 C CA . GLY A 1 253 ? -0.061 -3.792 11.725 1.00 97.19 253 GLY A CA 1
ATOM 2000 C C . GLY A 1 253 ? 0.632 -2.532 11.206 1.00 97.19 253 GLY A C 1
ATOM 2001 O O . GLY A 1 253 ? 0.999 -2.443 10.035 1.00 97.19 253 GLY A O 1
ATOM 2002 N N . ILE A 1 254 ? 0.869 -1.587 12.113 1.00 97.44 254 ILE A N 1
ATOM 2003 C CA . ILE A 1 254 ? 1.500 -0.296 11.831 1.00 97.44 254 ILE A CA 1
ATOM 2004 C C . ILE A 1 254 ? 2.623 -0.059 12.841 1.00 97.44 254 ILE A C 1
ATOM 2006 O O . ILE A 1 254 ? 2.402 -0.074 14.052 1.00 97.44 254 ILE A O 1
ATOM 2010 N N . LEU A 1 255 ? 3.834 0.173 12.343 1.00 96.44 255 LEU A N 1
ATOM 2011 C CA . LEU A 1 255 ? 5.019 0.480 13.133 1.00 96.44 255 LEU A CA 1
ATOM 2012 C C . LEU A 1 255 ? 5.468 1.916 12.849 1.00 96.44 255 LEU A C 1
ATOM 2014 O O . LEU A 1 255 ? 6.169 2.171 11.874 1.00 96.44 255 LEU A O 1
ATOM 2018 N N . PHE A 1 256 ? 5.061 2.850 13.705 1.00 95.12 256 PHE A N 1
ATOM 2019 C CA . PHE A 1 256 ? 5.391 4.270 13.611 1.00 95.12 256 PHE A CA 1
ATOM 2020 C C . PHE A 1 256 ? 6.513 4.618 14.600 1.00 95.12 256 PHE A C 1
ATOM 2022 O O . PHE A 1 256 ? 6.283 5.161 15.681 1.00 95.12 256 PHE A O 1
ATOM 2029 N N . ASP A 1 257 ? 7.741 4.234 14.246 1.0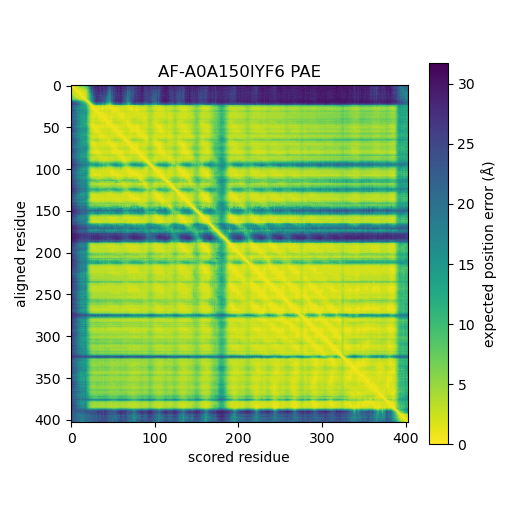0 93.88 257 ASP A N 1
ATOM 2030 C CA . ASP A 1 257 ? 8.924 4.288 15.113 1.00 93.88 257 ASP A CA 1
ATOM 2031 C C . ASP A 1 257 ? 9.735 5.576 14.888 1.00 93.88 257 ASP A C 1
ATOM 2033 O O . ASP A 1 257 ? 10.899 5.565 14.484 1.00 93.88 257 ASP A O 1
ATOM 2037 N N . SER A 1 258 ? 9.081 6.724 15.085 1.00 92.38 258 SER A N 1
ATOM 2038 C CA . SER A 1 258 ? 9.680 8.039 14.847 1.00 92.38 258 SER A CA 1
ATOM 2039 C C . SER A 1 258 ? 9.037 9.129 15.701 1.00 92.38 258 SER A C 1
ATOM 2041 O O . SER A 1 258 ? 7.845 9.389 15.580 1.00 92.38 258 SER A O 1
ATOM 2043 N N . THR A 1 259 ? 9.838 9.822 16.515 1.00 94.06 259 THR A N 1
ATOM 2044 C CA . THR A 1 259 ? 9.383 10.948 17.357 1.00 94.06 259 THR A CA 1
ATOM 2045 C C . THR A 1 259 ? 9.168 12.247 16.582 1.00 94.06 259 THR A C 1
ATOM 2047 O O . THR A 1 259 ? 8.592 13.188 17.110 1.00 94.06 259 THR A O 1
ATOM 2050 N N . ASN A 1 260 ? 9.654 12.320 15.340 1.00 91.25 260 ASN A N 1
ATOM 2051 C CA . ASN A 1 260 ? 9.595 13.523 14.502 1.00 91.25 260 ASN A CA 1
ATOM 2052 C C . ASN A 1 260 ? 8.600 13.362 13.342 1.00 91.25 260 ASN A C 1
ATOM 2054 O O . ASN A 1 260 ? 8.660 14.117 12.373 1.00 91.25 260 ASN A O 1
ATOM 2058 N N . SER A 1 261 ? 7.737 12.347 13.411 1.00 93.38 261 SER A N 1
ATOM 2059 C CA . SER A 1 261 ? 6.701 12.082 12.413 1.00 93.38 261 SER A CA 1
ATOM 2060 C C . SER A 1 261 ? 5.323 12.445 12.919 1.00 93.38 261 SER A C 1
ATOM 2062 O O . SER A 1 261 ? 5.048 12.371 14.119 1.00 93.38 261 SER A O 1
ATOM 2064 N N . LYS A 1 262 ? 4.445 12.767 11.971 1.00 95.81 262 LYS A N 1
ATOM 2065 C CA . LYS A 1 262 ? 3.033 13.035 12.222 1.00 95.81 262 LYS A CA 1
ATOM 2066 C C . LYS A 1 262 ? 2.181 12.048 11.450 1.00 95.81 262 LYS A C 1
ATOM 2068 O O . LYS A 1 262 ? 2.452 11.773 10.287 1.00 95.81 262 LYS A O 1
ATOM 2073 N N . GLY A 1 263 ? 1.164 11.499 12.094 1.00 97.06 263 GLY A N 1
ATOM 2074 C CA . GLY A 1 263 ? 0.237 10.548 11.503 1.00 97.06 263 GLY A CA 1
ATOM 2075 C C . GLY A 1 263 ? -1.192 11.062 11.555 1.00 97.06 263 GLY A C 1
ATOM 2076 O O . GLY A 1 263 ? -1.623 11.611 12.563 1.00 97.06 263 GLY A O 1
ATOM 2077 N N . LYS A 1 264 ? -1.959 10.840 10.490 1.00 98.38 264 LYS A N 1
ATOM 2078 C CA . LYS A 1 264 ? -3.416 10.951 10.505 1.00 98.38 264 LYS A CA 1
ATOM 2079 C C . LYS A 1 264 ? -4.029 9.658 9.995 1.00 98.38 264 LYS A C 1
ATOM 2081 O O . LYS A 1 264 ? -3.814 9.280 8.845 1.00 98.38 264 LYS A O 1
ATOM 2086 N N . LEU A 1 265 ? -4.771 8.979 10.860 1.00 98.50 265 LEU A N 1
ATOM 2087 C CA . LEU A 1 265 ? -5.367 7.675 10.601 1.00 98.50 265 LEU A CA 1
ATOM 2088 C C . LEU A 1 265 ? -6.888 7.829 10.651 1.00 98.50 265 LEU A C 1
ATOM 2090 O O . LEU A 1 265 ? -7.442 8.143 11.701 1.00 98.50 265 LEU A O 1
ATOM 2094 N N . ILE A 1 266 ? -7.560 7.638 9.515 1.00 98.69 266 ILE A N 1
ATOM 2095 C CA . ILE A 1 266 ? -9.002 7.844 9.354 1.00 98.69 266 ILE A CA 1
ATOM 2096 C C . ILE A 1 266 ? -9.671 6.577 8.816 1.00 98.69 266 ILE A C 1
ATOM 2098 O O . ILE A 1 266 ? -9.278 6.095 7.754 1.00 98.69 266 ILE A O 1
ATOM 2102 N N . ASN A 1 267 ? -10.716 6.077 9.480 1.00 98.69 267 ASN A N 1
ATOM 2103 C CA . ASN A 1 267 ? -11.532 4.967 8.967 1.00 98.69 267 ASN A CA 1
ATOM 2104 C C . ASN A 1 267 ? -10.710 3.714 8.604 1.00 98.69 267 ASN A C 1
ATOM 2106 O O . ASN A 1 267 ? -10.969 3.046 7.614 1.00 98.69 267 ASN A O 1
ATOM 2110 N N . ASN A 1 268 ? -9.662 3.392 9.363 1.00 98.88 268 ASN A N 1
ATOM 2111 C CA . ASN A 1 268 ? -8.895 2.164 9.149 1.00 98.88 268 ASN A CA 1
ATOM 2112 C C . ASN A 1 268 ? -9.400 1.050 10.072 1.00 98.88 268 ASN A C 1
ATOM 2114 O O . ASN A 1 268 ? -9.828 1.319 11.196 1.00 98.88 268 ASN A O 1
ATOM 2118 N N . THR A 1 269 ? -9.275 -0.199 9.625 1.00 98.81 269 THR A N 1
ATOM 2119 C CA . THR A 1 269 ? -9.436 -1.384 10.480 1.00 98.81 269 THR A CA 1
ATOM 2120 C C . THR A 1 269 ? -8.071 -2.028 10.703 1.00 98.81 269 THR A C 1
ATOM 2122 O O . THR A 1 269 ? -7.389 -2.394 9.747 1.00 98.81 269 THR A O 1
ATOM 2125 N N . VAL A 1 270 ? -7.669 -2.167 11.966 1.00 98.75 270 VAL A N 1
ATOM 2126 C CA . VAL A 1 270 ? -6.438 -2.834 12.406 1.00 98.75 270 VAL A CA 1
ATOM 2127 C C . VAL A 1 270 ? -6.832 -4.012 13.285 1.00 98.75 270 VAL A C 1
ATOM 2129 O O . VAL A 1 270 ? -7.122 -3.837 14.470 1.00 98.75 270 VAL A O 1
ATOM 2132 N N . ASP A 1 271 ? -6.868 -5.208 12.707 1.00 98.62 271 ASP A N 1
ATOM 2133 C CA . ASP A 1 271 ? -7.438 -6.380 13.365 1.00 98.62 271 ASP A CA 1
ATOM 2134 C C . ASP A 1 271 ? -6.510 -7.599 13.387 1.00 98.62 271 ASP A C 1
ATOM 2136 O O . ASP A 1 271 ? -5.807 -7.881 12.421 1.00 98.62 271 ASP A O 1
ATOM 2140 N N . SER A 1 272 ? -6.524 -8.354 14.485 1.00 97.56 272 SER A N 1
ATOM 2141 C CA . SER A 1 272 ? -5.834 -9.651 14.577 1.00 97.56 272 SER A CA 1
ATOM 2142 C C . SER A 1 272 ? -4.327 -9.593 14.277 1.00 97.56 272 SER A C 1
ATOM 2144 O O . SER A 1 272 ? -3.736 -10.561 13.816 1.00 97.56 272 SER A O 1
ATOM 2146 N N . ASN A 1 273 ? -3.662 -8.465 14.534 1.00 97.81 273 ASN A N 1
ATOM 2147 C CA . ASN A 1 273 ? -2.215 -8.342 14.357 1.00 97.81 273 ASN A CA 1
ATOM 2148 C C . ASN A 1 273 ? -1.459 -8.696 15.649 1.00 97.81 273 ASN A C 1
ATOM 2150 O O . ASN A 1 273 ? -1.977 -8.612 16.769 1.00 97.81 273 ASN A O 1
ATOM 2154 N N . GLY A 1 274 ? -0.179 -9.044 15.515 1.00 90.50 274 GLY A N 1
ATOM 2155 C CA . GLY A 1 274 ? 0.708 -9.214 16.665 1.00 90.50 274 GLY A CA 1
ATOM 2156 C C . GLY A 1 274 ? 0.777 -10.612 17.261 1.00 90.50 274 GLY A C 1
ATOM 2157 O O . GLY A 1 274 ? 1.250 -10.732 18.392 1.00 90.50 274 GLY A O 1
ATOM 2158 N N . HIS A 1 275 ? 0.339 -11.656 16.545 1.00 77.38 275 HIS A N 1
ATOM 2159 C CA . HIS A 1 275 ? 0.417 -13.049 17.000 1.00 77.38 275 HIS A CA 1
ATOM 2160 C C . HIS A 1 275 ? 1.807 -13.355 17.613 1.00 77.38 275 HIS A C 1
ATOM 2162 O O . HIS A 1 275 ? 2.810 -13.341 16.910 1.00 77.38 275 HIS A O 1
ATOM 2168 N N . ALA A 1 276 ? 1.850 -13.609 18.929 1.00 74.56 276 ALA A N 1
ATOM 2169 C CA . ALA A 1 276 ? 3.017 -13.779 19.820 1.00 74.56 276 ALA A CA 1
ATOM 2170 C C . ALA A 1 276 ? 3.531 -12.521 20.554 1.00 74.56 276 ALA A C 1
ATOM 2172 O O . ALA A 1 276 ? 3.466 -12.494 21.782 1.00 74.56 276 ALA A O 1
ATOM 2173 N N . SER A 1 277 ? 4.049 -11.502 19.867 1.00 84.06 277 SER A N 1
ATOM 2174 C CA . SER A 1 277 ? 4.717 -10.366 20.543 1.00 84.06 277 SER A CA 1
ATOM 2175 C C . SER A 1 277 ? 4.621 -9.030 19.808 1.00 84.06 277 SER A C 1
ATOM 2177 O O . SER A 1 277 ? 5.308 -8.080 20.173 1.00 84.06 277 SER A O 1
ATOM 2179 N N . GLY A 1 278 ? 3.827 -8.962 18.742 1.00 89.50 278 GLY A N 1
ATOM 2180 C CA . GLY A 1 278 ? 3.728 -7.763 17.919 1.00 89.50 278 GLY A CA 1
ATOM 2181 C C . GLY A 1 278 ? 2.580 -6.842 18.319 1.00 89.50 278 GLY A C 1
ATOM 2182 O O . GLY A 1 278 ? 1.939 -7.029 19.357 1.00 89.50 278 GLY A O 1
ATOM 2183 N N . TYR A 1 279 ? 2.314 -5.858 17.464 1.00 94.75 279 TYR A N 1
ATOM 2184 C CA . TYR A 1 279 ? 1.402 -4.748 17.737 1.00 94.75 279 TYR A CA 1
ATOM 2185 C C . TYR A 1 279 ? 0.386 -4.593 16.606 1.00 94.75 279 TYR A C 1
ATOM 2187 O O . TYR A 1 279 ? 0.734 -4.764 15.440 1.00 94.75 279 TYR A O 1
ATOM 2195 N N . GLY A 1 280 ? -0.843 -4.203 16.935 1.00 97.50 280 GLY A N 1
ATOM 2196 C CA . GLY A 1 280 ? -1.750 -3.555 15.996 1.00 97.50 280 GLY A CA 1
ATOM 2197 C C . GLY A 1 280 ? -1.124 -2.247 15.545 1.00 97.50 280 GLY A C 1
ATOM 2198 O O . GLY A 1 280 ? -0.794 -2.092 14.371 1.00 97.50 280 GLY A O 1
ATOM 2199 N N . ILE A 1 281 ? -0.857 -1.356 16.502 1.00 97.62 281 ILE A N 1
ATOM 2200 C CA . ILE A 1 281 ? -0.173 -0.084 16.266 1.00 97.62 281 ILE A CA 1
ATOM 2201 C C . ILE A 1 281 ? 0.918 0.133 17.316 1.00 97.62 281 ILE A C 1
ATOM 2203 O O . ILE A 1 281 ? 0.656 0.067 18.515 1.00 97.62 281 ILE A O 1
ATOM 2207 N N . TYR A 1 282 ? 2.133 0.437 16.868 1.00 97.69 282 TYR A N 1
ATOM 2208 C CA . TYR A 1 282 ? 3.199 1.000 17.696 1.00 97.69 282 TYR A CA 1
ATOM 2209 C C . TYR A 1 282 ? 3.396 2.471 17.323 1.00 97.69 282 TYR A C 1
ATOM 2211 O O . TYR A 1 282 ? 3.602 2.764 16.145 1.00 97.69 282 TYR A O 1
ATOM 2219 N N . ASN A 1 283 ? 3.340 3.377 18.301 1.00 97.31 283 ASN A N 1
ATOM 2220 C CA . ASN A 1 283 ? 3.451 4.820 18.085 1.00 97.31 283 ASN A CA 1
ATOM 2221 C C . ASN A 1 283 ? 4.554 5.453 18.942 1.00 97.31 283 ASN A C 1
ATOM 2223 O O . ASN A 1 283 ? 4.472 5.398 20.166 1.00 97.31 283 ASN A O 1
ATOM 2227 N N . LYS A 1 284 ? 5.511 6.139 18.308 1.00 97.38 284 LYS A N 1
ATOM 2228 C CA . LYS A 1 284 ? 6.449 7.077 18.955 1.00 97.38 284 LYS A CA 1
ATOM 2229 C C . LYS A 1 284 ? 6.247 8.548 18.571 1.00 97.38 284 LYS A C 1
ATOM 2231 O O . LYS A 1 284 ? 6.903 9.403 19.158 1.00 97.38 284 LYS A O 1
ATOM 2236 N N . GLY A 1 285 ? 5.403 8.841 17.583 1.00 95.88 285 GLY A N 1
ATOM 2237 C CA . GLY A 1 285 ? 5.203 10.185 17.036 1.00 95.88 285 GLY A CA 1
ATOM 2238 C C . GLY A 1 285 ? 3.900 10.835 17.496 1.00 95.88 285 GLY A C 1
ATOM 2239 O O . GLY A 1 285 ? 3.297 10.422 18.489 1.00 95.88 285 GLY A O 1
ATOM 2240 N N . ASP A 1 286 ? 3.451 11.836 16.741 1.00 96.88 286 ASP A N 1
ATOM 2241 C CA . ASP A 1 286 ? 2.170 12.509 16.970 1.00 96.88 286 ASP A CA 1
ATOM 2242 C C . ASP A 1 286 ? 1.111 11.935 16.022 1.00 96.88 286 ASP A C 1
ATOM 2244 O O . ASP A 1 286 ? 1.235 12.083 14.806 1.00 96.88 286 ASP A O 1
ATOM 2248 N N . ILE A 1 287 ? 0.061 11.291 16.540 1.00 96.44 287 ILE A N 1
ATOM 2249 C CA . ILE A 1 287 ? -1.006 10.699 15.717 1.00 96.44 287 ILE A CA 1
ATOM 2250 C C . ILE A 1 287 ? -2.371 11.332 16.016 1.00 96.44 287 ILE A C 1
ATOM 2252 O O . ILE A 1 287 ? -2.761 11.470 17.170 1.00 96.44 287 ILE A O 1
ATOM 2256 N N . ASP A 1 288 ? -3.119 11.658 14.961 1.00 97.25 288 ASP A N 1
ATOM 2257 C CA . ASP A 1 288 ? -4.549 11.993 14.978 1.00 97.25 288 ASP A CA 1
ATOM 2258 C C . ASP A 1 288 ? -5.370 10.796 14.464 1.00 97.25 288 ASP A C 1
ATOM 2260 O O . ASP A 1 288 ? -5.311 10.442 13.281 1.00 97.25 288 ASP A O 1
ATOM 2264 N N . PHE A 1 289 ? -6.122 10.158 15.360 1.00 96.19 289 PHE A N 1
ATOM 2265 C CA . PHE A 1 289 ? -7.007 9.036 15.061 1.00 96.19 289 PHE A CA 1
ATOM 2266 C C . PHE A 1 289 ? -8.458 9.479 14.907 1.00 96.19 289 PHE A C 1
ATOM 2268 O O . PHE A 1 289 ? -9.039 10.057 15.824 1.00 96.19 289 PHE A O 1
ATOM 2275 N N . GLN A 1 290 ? -9.100 9.097 13.805 1.00 97.75 290 GLN A N 1
ATOM 2276 C CA . GLN A 1 290 ? -10.520 9.355 13.575 1.00 97.75 290 GLN A CA 1
ATOM 2277 C C . GLN A 1 290 ? -11.229 8.123 13.010 1.00 97.75 290 GLN A C 1
ATOM 2279 O O . GLN A 1 290 ? -10.815 7.576 11.992 1.00 97.75 290 GLN A O 1
ATOM 2284 N N . ASN A 1 291 ? -12.329 7.706 13.632 1.00 98.50 291 ASN A N 1
ATOM 2285 C CA . ASN A 1 291 ? -13.223 6.670 13.101 1.00 98.50 291 ASN A CA 1
ATOM 2286 C C . ASN A 1 291 ? -12.568 5.293 12.842 1.00 98.50 291 ASN A C 1
ATOM 2288 O O . ASN A 1 291 ? -13.008 4.564 11.957 1.00 98.50 291 ASN A O 1
ATOM 2292 N N . ASN A 1 292 ? -11.487 4.927 13.535 1.00 98.69 292 ASN A N 1
ATOM 2293 C CA . ASN A 1 292 ? -10.795 3.652 13.305 1.00 98.69 292 ASN A CA 1
ATOM 2294 C C . ASN A 1 292 ? -11.368 2.526 14.177 1.00 98.69 292 ASN A C 1
ATOM 2296 O O . ASN A 1 292 ? -11.855 2.776 15.281 1.00 98.69 292 ASN A O 1
ATOM 2300 N N . ILE A 1 293 ? -11.222 1.281 13.719 1.00 98.75 293 ILE A N 1
ATOM 2301 C CA . ILE A 1 293 ? -11.425 0.076 14.533 1.00 98.75 293 ILE A CA 1
ATOM 2302 C C . ILE A 1 293 ? -10.069 -0.583 14.775 1.00 98.75 293 ILE A C 1
ATOM 2304 O O . ILE A 1 293 ? -9.383 -0.956 13.827 1.00 98.75 293 ILE A O 1
ATOM 2308 N N . ILE A 1 294 ? -9.687 -0.748 16.041 1.00 98.44 294 ILE A N 1
ATOM 2309 C CA . ILE A 1 294 ? -8.491 -1.486 16.446 1.00 98.44 294 ILE A CA 1
ATOM 2310 C C . ILE A 1 294 ? -8.931 -2.647 17.331 1.00 98.44 294 ILE A C 1
ATOM 2312 O O . ILE A 1 294 ? -9.303 -2.446 18.492 1.00 98.44 294 ILE A O 1
ATOM 2316 N N . SER A 1 295 ? -8.888 -3.867 16.798 1.00 98.12 295 SER A N 1
ATOM 2317 C CA . SER A 1 295 ? -9.470 -5.027 17.473 1.00 98.12 295 SER A CA 1
ATOM 2318 C C . SER A 1 295 ? -8.640 -6.303 17.437 1.00 98.12 295 SER A C 1
ATOM 2320 O O . SER A 1 295 ? -7.847 -6.532 16.536 1.00 98.12 295 SER A O 1
ATOM 2322 N N . ASN A 1 296 ? -8.824 -7.162 18.439 1.00 97.69 296 ASN A N 1
ATOM 2323 C CA . ASN A 1 296 ? -8.258 -8.517 18.481 1.00 97.69 296 ASN A CA 1
ATOM 2324 C C . ASN A 1 296 ? -6.728 -8.598 18.304 1.00 97.69 296 ASN A C 1
ATOM 2326 O O . ASN A 1 296 ? -6.190 -9.649 17.959 1.00 97.69 296 ASN A O 1
ATOM 2330 N N . ASN A 1 297 ? -6.001 -7.507 18.547 1.00 98.00 297 ASN A N 1
ATOM 2331 C CA . ASN A 1 297 ? -4.550 -7.490 18.428 1.00 98.00 297 ASN A CA 1
ATOM 2332 C C . ASN A 1 297 ? -3.894 -7.946 19.740 1.00 98.00 297 ASN A C 1
ATOM 2334 O O . ASN A 1 297 ? -4.474 -7.856 20.827 1.00 98.00 297 ASN A O 1
ATOM 2338 N N . ASN A 1 298 ? -2.638 -8.392 19.666 1.00 95.94 298 ASN A N 1
ATOM 2339 C CA . ASN A 1 298 ? -1.868 -8.701 20.873 1.00 95.94 298 ASN A CA 1
ATOM 2340 C C . ASN A 1 298 ? -1.653 -7.440 21.728 1.00 95.94 298 ASN A C 1
ATOM 2342 O O . ASN A 1 298 ? -2.135 -7.369 22.854 1.00 95.94 298 ASN A O 1
ATOM 2346 N N . TYR A 1 299 ? -1.027 -6.414 21.156 1.00 96.06 299 TYR A N 1
ATOM 2347 C CA . TYR A 1 299 ? -1.198 -5.038 21.619 1.00 96.06 299 TYR A CA 1
ATOM 2348 C C . TYR A 1 299 ? -2.145 -4.336 20.656 1.00 96.06 299 TYR A C 1
ATOM 2350 O O . TYR A 1 299 ? -1.865 -4.348 19.462 1.00 96.06 299 TYR A O 1
ATOM 2358 N N . GLY A 1 300 ? -3.228 -3.724 21.132 1.00 96.31 300 GLY A N 1
ATOM 2359 C CA . GLY A 1 300 ? -4.068 -2.868 20.288 1.00 96.31 300 GLY A CA 1
ATOM 2360 C C . GLY A 1 300 ? -3.263 -1.665 19.832 1.00 96.31 300 GLY A C 1
ATOM 2361 O O . GLY A 1 300 ? -2.876 -1.554 18.668 1.00 96.31 300 GLY A O 1
ATOM 2362 N N . ILE A 1 301 ? -2.922 -0.825 20.806 1.00 96.44 301 ILE A N 1
ATOM 2363 C CA . ILE A 1 301 ? -1.998 0.291 20.636 1.00 96.44 301 ILE A CA 1
ATOM 2364 C C . ILE A 1 301 ? -0.925 0.207 21.719 1.00 96.44 301 ILE A C 1
ATOM 2366 O O . ILE A 1 301 ? -1.229 0.066 22.904 1.00 96.44 301 ILE A O 1
ATOM 2370 N N . TYR A 1 302 ? 0.332 0.311 21.307 1.00 96.94 302 TYR A N 1
ATOM 2371 C CA . TYR A 1 302 ? 1.463 0.570 22.182 1.00 96.94 302 TYR A CA 1
ATOM 2372 C C . TYR A 1 302 ? 1.950 1.995 21.909 1.00 96.94 302 TYR A C 1
ATOM 2374 O O . TYR A 1 302 ? 2.571 2.260 20.879 1.00 96.94 302 TYR A O 1
ATOM 2382 N N . ASN A 1 303 ? 1.597 2.919 22.801 1.00 96.62 303 ASN A N 1
ATOM 2383 C CA . ASN A 1 303 ? 1.849 4.342 22.633 1.00 96.62 303 ASN A CA 1
ATOM 2384 C C . ASN A 1 303 ? 2.991 4.838 23.534 1.00 96.62 303 ASN A C 1
ATOM 2386 O O . ASN A 1 303 ? 2.905 4.771 24.756 1.00 96.62 303 ASN A O 1
ATOM 2390 N N . GLU A 1 304 ? 4.027 5.392 22.913 1.00 97.00 304 GLU A N 1
ATOM 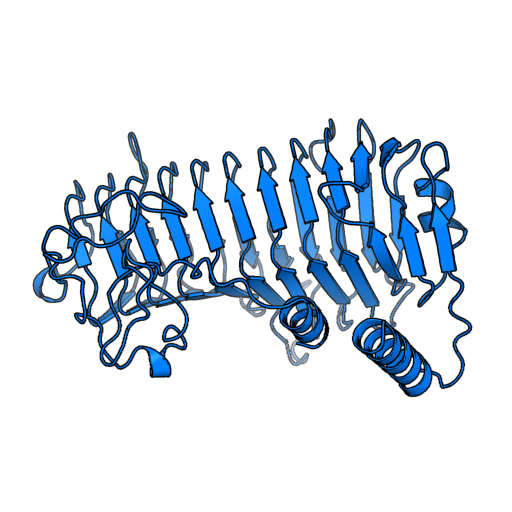2391 C CA . GLU A 1 304 ? 5.117 6.162 23.532 1.00 97.00 304 GLU A CA 1
ATOM 2392 C C . GLU A 1 304 ? 5.140 7.623 23.035 1.00 97.00 304 GLU A C 1
ATOM 2394 O O . GLU A 1 304 ? 5.973 8.412 23.478 1.00 97.00 304 GLU A O 1
ATOM 2399 N N . GLY A 1 305 ? 4.239 7.981 22.114 1.00 95.50 305 GLY A N 1
ATOM 2400 C CA . GLY A 1 305 ? 4.095 9.317 21.540 1.00 95.50 305 GLY A CA 1
ATOM 2401 C C . GLY A 1 305 ? 2.834 10.047 22.012 1.00 95.50 305 GLY A C 1
ATOM 2402 O O . GLY A 1 305 ? 2.279 9.760 23.078 1.00 95.50 305 GLY A O 1
ATOM 2403 N N . GLN A 1 306 ? 2.371 11.003 21.206 1.00 95.12 306 GLN A N 1
ATOM 2404 C CA . GLN A 1 306 ? 1.117 11.718 21.440 1.00 95.12 306 GLN A CA 1
ATOM 2405 C C . GLN A 1 306 ? 0.004 11.155 20.566 1.00 95.12 306 GLN A C 1
ATOM 2407 O O . GLN A 1 306 ? 0.206 10.829 19.396 1.00 95.12 306 GLN A O 1
ATOM 2412 N N . ILE A 1 307 ? -1.191 11.080 21.144 1.00 95.06 307 ILE A N 1
ATOM 2413 C CA . ILE A 1 307 ? -2.402 10.681 20.441 1.00 95.06 307 ILE A CA 1
ATOM 2414 C C . ILE A 1 307 ? -3.473 11.740 20.684 1.00 95.06 307 ILE A C 1
ATOM 2416 O O . ILE A 1 307 ? -3.868 11.988 21.821 1.00 95.06 307 ILE A O 1
ATOM 2420 N N . LEU A 1 308 ? -3.967 12.319 19.596 1.00 95.00 308 LEU A N 1
ATOM 2421 C CA . LEU A 1 308 ? -5.287 12.925 19.534 1.00 95.00 308 LEU A CA 1
ATOM 2422 C C . LEU A 1 308 ? -6.236 11.883 18.945 1.00 95.00 308 LEU A C 1
ATOM 2424 O O . LEU A 1 308 ? -5.890 11.207 17.978 1.00 95.00 308 LEU A O 1
ATOM 2428 N N . GLN A 1 309 ? -7.423 11.728 19.518 1.00 93.94 309 GLN A N 1
ATOM 2429 C CA . GLN A 1 309 ? -8.373 10.736 19.032 1.00 93.94 309 GLN A CA 1
ATOM 2430 C C . GLN A 1 309 ? -9.798 11.296 19.021 1.00 93.94 309 GLN A C 1
ATOM 2432 O O . GLN A 1 309 ? -10.157 12.117 19.864 1.00 93.94 309 GLN A O 1
ATOM 2437 N N . ASN A 1 310 ? -10.600 10.841 18.063 1.00 95.31 310 ASN A N 1
ATOM 2438 C CA . ASN A 1 310 ? -12.024 11.118 17.959 1.00 95.31 310 ASN A CA 1
ATOM 2439 C C . ASN A 1 310 ? -12.772 9.902 17.388 1.00 95.31 310 ASN A C 1
ATOM 2441 O O . ASN A 1 310 ? -12.522 9.495 16.252 1.00 95.31 310 ASN A O 1
ATOM 2445 N N . SER A 1 311 ? -13.726 9.363 18.151 1.00 96.31 311 SER A N 1
ATOM 2446 C CA . SER A 1 311 ? -14.630 8.289 17.711 1.00 96.31 311 SER A CA 1
ATOM 2447 C C . SER A 1 311 ? -13.891 7.032 17.229 1.00 96.31 311 SER A C 1
ATOM 2449 O O . SER A 1 311 ? -14.126 6.553 16.129 1.00 96.31 311 SER A O 1
ATOM 2451 N N . ASN A 1 312 ? -12.956 6.498 18.020 1.00 97.69 312 ASN A N 1
ATOM 2452 C CA . ASN A 1 312 ? -12.232 5.266 17.678 1.00 97.69 312 ASN A CA 1
ATOM 2453 C C . ASN A 1 312 ? -12.676 4.101 18.562 1.00 97.69 312 ASN A C 1
ATOM 2455 O O . ASN A 1 312 ? -12.946 4.291 19.746 1.00 97.69 312 ASN A O 1
ATOM 2459 N N . LEU A 1 313 ? -12.704 2.897 17.995 1.00 97.94 313 LEU A N 1
ATOM 2460 C CA . LEU A 1 313 ? -13.102 1.667 18.673 1.00 97.94 313 LEU A CA 1
ATOM 2461 C C . LEU A 1 313 ? -11.880 0.840 19.084 1.00 97.94 313 LEU A C 1
ATOM 2463 O O . LEU A 1 313 ? -11.054 0.499 18.236 1.00 97.94 313 LEU A O 1
ATOM 2467 N N . LEU A 1 314 ? -11.811 0.463 20.363 1.00 97.06 314 LEU A N 1
ATOM 2468 C CA . LEU A 1 314 ? -10.890 -0.548 20.886 1.00 97.06 314 LEU A CA 1
ATOM 2469 C C . LEU A 1 314 ? -11.683 -1.760 21.378 1.00 97.06 314 LEU A C 1
ATOM 2471 O O . LEU A 1 314 ? -12.528 -1.635 22.263 1.00 97.06 314 LEU A O 1
ATOM 2475 N N . TRP A 1 315 ? -11.390 -2.949 20.849 1.00 97.50 315 TRP A N 1
ATOM 2476 C CA . TRP A 1 315 ? -12.104 -4.160 21.261 1.00 97.50 315 TRP A CA 1
ATOM 2477 C C . TRP A 1 315 ? -11.261 -5.426 21.206 1.00 97.50 315 TRP A C 1
ATOM 2479 O O . TRP A 1 315 ? -10.554 -5.666 20.238 1.00 97.50 315 TRP A O 1
ATOM 2489 N N . GLY A 1 316 ? -11.340 -6.279 22.228 1.00 96.44 316 GLY A N 1
ATOM 2490 C CA . GLY A 1 316 ? -10.708 -7.605 22.190 1.00 96.44 316 GLY A CA 1
ATOM 2491 C C . GLY A 1 316 ? -9.173 -7.603 22.087 1.00 96.44 316 GLY A C 1
ATOM 2492 O O . GLY A 1 316 ? -8.572 -8.660 21.915 1.00 96.44 316 GLY A O 1
ATOM 2493 N N . ASN A 1 317 ? -8.516 -6.442 22.191 1.00 96.31 317 ASN A N 1
ATOM 2494 C CA . ASN A 1 317 ? -7.058 -6.359 22.264 1.00 96.31 317 ASN A CA 1
ATOM 2495 C C . ASN A 1 317 ? -6.592 -6.903 23.620 1.00 96.31 317 ASN A C 1
ATOM 2497 O O . ASN A 1 317 ? -7.223 -6.614 24.637 1.00 96.31 317 ASN A O 1
ATOM 2501 N N . LYS A 1 318 ? -5.483 -7.652 23.673 1.00 96.06 318 LYS A N 1
ATOM 2502 C CA . LYS A 1 318 ? -5.022 -8.184 24.970 1.00 96.06 318 LYS A CA 1
ATOM 2503 C C . LYS A 1 318 ? -4.481 -7.087 25.881 1.00 96.06 318 LYS A C 1
ATOM 2505 O O . LYS A 1 318 ? -4.678 -7.151 27.090 1.00 96.06 318 LYS A O 1
ATOM 2510 N N . ILE A 1 319 ? -3.753 -6.127 25.307 1.00 94.19 319 ILE A N 1
ATOM 2511 C CA . ILE A 1 319 ? -3.137 -5.012 26.032 1.00 94.19 319 ILE A CA 1
ATOM 2512 C C . ILE A 1 319 ? -3.253 -3.736 25.195 1.00 94.19 319 ILE A C 1
ATOM 2514 O O . ILE A 1 319 ? -3.026 -3.757 23.986 1.00 94.19 319 ILE A O 1
ATOM 2518 N N . ASN A 1 320 ? -3.537 -2.612 25.850 1.00 94.94 320 ASN A N 1
ATOM 2519 C CA . ASN A 1 320 ? -3.277 -1.276 25.324 1.00 94.94 320 ASN A CA 1
ATOM 2520 C C . ASN A 1 320 ? -2.314 -0.567 26.283 1.00 94.94 320 ASN A C 1
ATOM 2522 O O . ASN A 1 320 ? -2.475 -0.655 27.498 1.00 94.94 320 ASN A O 1
ATOM 2526 N N . TYR A 1 321 ? -1.286 0.093 25.755 1.00 95.00 321 TYR A N 1
ATOM 2527 C CA . TYR A 1 321 ? -0.251 0.754 26.550 1.00 95.00 321 TYR A CA 1
ATOM 2528 C C . TYR A 1 321 ? -0.168 2.238 26.200 1.00 95.00 321 TYR A C 1
ATOM 2530 O O . TYR A 1 321 ? -0.223 2.598 25.026 1.00 95.00 321 TYR A O 1
ATOM 2538 N N . GLY A 1 322 ? -0.009 3.088 27.219 1.00 93.62 322 GLY A N 1
ATOM 2539 C CA . GLY A 1 322 ? 0.169 4.532 27.042 1.00 93.62 322 GLY A CA 1
ATOM 2540 C C . GLY A 1 322 ? -1.087 5.276 26.576 1.00 93.62 322 GLY A C 1
ATOM 2541 O O . GLY A 1 322 ? -0.964 6.316 25.931 1.00 93.62 322 GLY A O 1
ATOM 2542 N N . LEU A 1 323 ? -2.280 4.741 26.868 1.00 91.25 323 LEU A N 1
ATOM 2543 C CA . LEU A 1 323 ? -3.573 5.355 26.550 1.00 91.25 323 LEU A CA 1
ATOM 2544 C C . LEU A 1 323 ? -4.334 5.765 27.815 1.00 91.25 323 LEU A C 1
ATOM 2546 O O . LEU A 1 323 ? -4.198 5.139 28.866 1.00 91.25 323 LEU A O 1
ATOM 2550 N N . ILE A 1 324 ? -5.201 6.766 27.675 1.00 80.50 324 ILE A N 1
ATOM 2551 C CA . ILE A 1 324 ? -6.266 7.071 28.633 1.00 80.50 324 ILE A CA 1
ATOM 2552 C C . ILE A 1 324 ? -7.548 6.464 28.050 1.00 80.50 324 ILE A C 1
ATOM 2554 O O . ILE A 1 324 ? -8.076 6.957 27.059 1.00 80.50 324 ILE A O 1
ATOM 2558 N N . GLU A 1 325 ? -8.012 5.344 28.606 1.00 67.75 325 GLU A N 1
ATOM 2559 C CA . GLU A 1 325 ? -9.042 4.506 27.962 1.00 67.75 325 GLU A CA 1
ATOM 2560 C C . GLU A 1 325 ? -10.429 5.161 27.858 1.00 67.75 325 GLU A C 1
ATOM 2562 O O . GLU A 1 325 ? -11.219 4.765 27.005 1.00 67.75 325 GLU A O 1
ATOM 2567 N N . ASN A 1 326 ? -10.720 6.186 28.666 1.00 69.31 326 ASN A N 1
ATOM 2568 C CA . ASN A 1 326 ? -12.051 6.804 28.750 1.00 69.31 326 ASN A CA 1
ATOM 2569 C C . ASN A 1 326 ? -12.524 7.492 27.459 1.00 69.31 326 ASN A C 1
ATOM 2571 O O . ASN A 1 326 ? -13.707 7.807 27.348 1.00 69.31 326 ASN A O 1
ATOM 2575 N N . ASP A 1 327 ? -11.628 7.717 26.501 1.00 84.56 327 ASP A N 1
ATOM 2576 C CA . ASP A 1 327 ? -11.939 8.467 25.288 1.00 84.56 327 ASP A CA 1
ATOM 2577 C C . ASP A 1 327 ? -12.258 7.551 24.085 1.00 84.56 327 ASP A C 1
ATOM 2579 O O . ASP A 1 327 ? -12.746 8.025 23.055 1.00 84.56 327 ASP A O 1
ATOM 2583 N N . PHE A 1 328 ? -12.034 6.237 24.207 1.00 94.62 328 PHE A N 1
ATOM 2584 C CA . PHE A 1 328 ? -12.320 5.259 23.154 1.00 94.62 328 PHE A CA 1
ATOM 2585 C C . PHE A 1 328 ? -13.693 4.604 23.331 1.00 94.62 328 PHE A C 1
ATOM 2587 O O . PHE A 1 328 ? -14.165 4.347 24.438 1.00 94.62 328 PHE A O 1
ATOM 2594 N N . LEU A 1 329 ? -14.320 4.265 22.207 1.00 95.94 329 LEU A N 1
ATOM 2595 C CA . LEU A 1 329 ? -15.474 3.377 22.176 1.00 95.94 329 LEU A CA 1
ATOM 2596 C C . LEU A 1 329 ? -15.008 1.947 22.477 1.00 95.94 329 LEU A C 1
ATOM 2598 O O . LEU A 1 329 ? -13.966 1.516 21.982 1.00 95.94 329 LEU A O 1
ATOM 2602 N N . VAL A 1 330 ? -15.780 1.204 23.275 1.00 95.94 330 VAL A N 1
ATOM 2603 C CA . VAL A 1 330 ? -15.427 -0.161 23.704 1.00 95.94 330 VAL A CA 1
ATOM 2604 C C . VAL A 1 330 ? -16.629 -1.089 23.544 1.00 95.94 330 VAL A C 1
ATOM 2606 O O . VAL A 1 330 ? -17.479 -1.203 24.428 1.00 95.94 330 VAL A O 1
ATOM 2609 N N . PHE A 1 331 ? -16.723 -1.739 22.386 1.00 96.62 331 PHE A N 1
ATOM 2610 C CA . PHE A 1 331 ? -17.729 -2.756 22.076 1.00 96.62 331 PHE A CA 1
ATOM 2611 C C . PHE A 1 331 ? -17.277 -3.635 20.906 1.00 96.62 331 PHE A C 1
ATOM 2613 O O . PHE A 1 331 ? -16.387 -3.265 20.148 1.00 96.62 331 PHE A O 1
ATOM 2620 N N . ASP A 1 332 ? -17.907 -4.794 20.741 1.00 98.12 332 ASP A N 1
ATOM 2621 C CA . ASP A 1 332 ? -17.605 -5.683 19.621 1.00 98.12 332 ASP A CA 1
ATOM 2622 C C . ASP A 1 332 ? -18.000 -5.046 18.278 1.00 98.12 332 ASP A C 1
ATOM 2624 O O . ASP A 1 332 ? -19.165 -4.658 18.132 1.00 98.12 332 ASP A O 1
ATOM 2628 N N . PRO A 1 333 ? -17.086 -4.932 17.290 1.00 98.00 333 PRO A N 1
ATOM 2629 C CA . PRO A 1 333 ? -17.449 -4.476 15.952 1.00 98.00 333 PRO A CA 1
ATOM 2630 C C . PRO A 1 333 ? -18.405 -5.439 15.234 1.00 98.00 333 PRO A C 1
ATOM 2632 O O . PRO A 1 333 ? -19.029 -5.032 14.257 1.00 98.00 333 PRO A O 1
ATOM 2635 N N . LEU A 1 334 ? -18.559 -6.683 15.706 1.00 98.06 334 LEU A N 1
ATOM 2636 C CA . LEU A 1 334 ? -19.422 -7.713 15.124 1.00 98.06 334 LEU A CA 1
ATOM 2637 C C . LEU A 1 334 ? -19.148 -7.898 13.630 1.00 98.06 334 LEU A C 1
ATOM 2639 O O . LEU A 1 334 ? -20.047 -7.776 12.793 1.00 98.06 334 LEU A O 1
ATOM 2643 N N . PHE A 1 335 ? -17.882 -8.171 13.304 1.00 98.44 335 PHE A N 1
ATOM 2644 C CA . PHE A 1 335 ? -17.486 -8.441 11.930 1.00 98.44 335 PHE A CA 1
ATOM 2645 C C . PHE A 1 335 ? -18.155 -9.712 11.395 1.00 98.44 335 PHE A C 1
ATOM 2647 O O . PHE A 1 335 ? -18.204 -10.742 12.071 1.00 98.44 335 PHE A O 1
ATOM 2654 N N . ILE A 1 336 ? -18.632 -9.648 10.155 1.00 97.56 336 ILE A N 1
ATOM 2655 C CA . ILE A 1 336 ? -19.216 -10.765 9.418 1.00 97.56 336 ILE A CA 1
ATOM 2656 C C . ILE A 1 336 ? -18.580 -10.894 8.034 1.00 97.56 336 ILE A C 1
ATOM 2658 O O . ILE A 1 336 ? -18.173 -9.919 7.398 1.00 97.56 336 ILE A O 1
ATOM 2662 N N . ALA A 1 337 ? -18.503 -12.132 7.546 1.00 96.12 337 ALA A N 1
ATOM 2663 C CA . ALA A 1 337 ? -17.963 -12.401 6.225 1.00 96.12 337 ALA A CA 1
ATOM 2664 C C . ALA A 1 337 ? -18.920 -11.953 5.124 1.00 96.12 337 ALA A C 1
ATOM 2666 O O . ALA A 1 337 ? -20.106 -12.281 5.138 1.00 96.12 337 ALA A O 1
ATOM 2667 N N . GLY A 1 338 ? -18.377 -11.244 4.140 1.00 92.88 338 GLY A N 1
ATOM 2668 C CA . GLY A 1 338 ? -19.140 -10.721 3.024 1.00 92.88 338 GLY A CA 1
ATOM 2669 C C . GLY A 1 338 ? -18.431 -10.856 1.678 1.00 92.88 338 GLY A C 1
ATOM 2670 O O . GLY A 1 338 ? -17.416 -11.545 1.544 1.00 92.88 338 GLY A O 1
ATOM 2671 N N . PRO A 1 339 ? -18.977 -10.203 0.640 1.00 90.69 339 PRO A N 1
ATOM 2672 C CA . PRO A 1 339 ? -18.619 -10.482 -0.746 1.00 90.69 339 PRO A CA 1
ATOM 2673 C C . PRO A 1 339 ? -17.168 -10.179 -1.154 1.00 90.69 339 PRO A C 1
ATOM 2675 O O . PRO A 1 339 ? -16.727 -10.754 -2.153 1.00 90.69 339 PRO A O 1
ATOM 2678 N N . ASN A 1 340 ? -16.479 -9.276 -0.445 1.00 90.12 340 ASN A N 1
ATOM 2679 C CA . ASN A 1 340 ? -15.101 -8.846 -0.729 1.00 90.12 340 ASN A CA 1
ATOM 2680 C C . ASN A 1 340 ? -14.123 -9.094 0.441 1.00 90.12 340 ASN A C 1
ATOM 2682 O O . ASN A 1 340 ? -12.962 -8.701 0.349 1.00 90.12 340 ASN A O 1
ATOM 2686 N N . GLY A 1 341 ? -14.559 -9.731 1.534 1.00 93.62 341 GLY A N 1
ATOM 2687 C CA . GLY A 1 341 ? -13.703 -10.013 2.689 1.00 93.62 341 GLY A CA 1
ATOM 2688 C C . GLY A 1 341 ? -14.462 -10.205 4.009 1.00 93.62 341 GLY A C 1
ATOM 2689 O O . GLY A 1 341 ? -15.693 -10.188 4.013 1.00 93.62 341 GLY A O 1
ATOM 2690 N N . PRO A 1 342 ? -13.741 -10.432 5.124 1.00 96.38 342 PRO A N 1
ATOM 2691 C CA . PRO A 1 342 ? -14.344 -10.792 6.406 1.00 96.38 342 PRO A CA 1
ATOM 2692 C C . PRO A 1 342 ? -14.704 -9.613 7.326 1.00 96.38 342 PRO A C 1
ATOM 2694 O O . PRO A 1 342 ? -15.202 -9.852 8.419 1.00 96.38 342 PRO A O 1
ATOM 2697 N N . TYR A 1 343 ? -14.452 -8.367 6.915 1.00 97.44 343 TYR A N 1
ATOM 2698 C CA . TYR A 1 343 ? -14.548 -7.184 7.784 1.00 97.44 343 TYR A CA 1
ATOM 2699 C C . TYR A 1 343 ? -15.783 -6.315 7.513 1.00 97.44 343 TYR A C 1
ATOM 2701 O O . TYR A 1 343 ? -15.710 -5.094 7.613 1.00 97.44 343 TYR A O 1
ATOM 2709 N N . TYR A 1 344 ? -16.910 -6.921 7.135 1.00 97.88 344 TYR A N 1
ATOM 2710 C CA . TYR A 1 344 ? -18.180 -6.194 7.074 1.00 97.88 344 TYR A CA 1
ATOM 2711 C C . TYR A 1 344 ? -18.781 -6.083 8.474 1.00 97.88 344 TYR A C 1
ATOM 2713 O O . TYR A 1 344 ? -18.610 -6.991 9.281 1.00 97.88 344 TYR A O 1
ATOM 2721 N N . LEU A 1 345 ? -19.501 -5.007 8.767 1.00 98.06 345 LEU A N 1
ATOM 2722 C CA . LEU A 1 345 ? -20.226 -4.833 10.019 1.00 98.06 345 LEU A CA 1
ATOM 2723 C C . LEU A 1 345 ? -21.583 -5.541 9.937 1.00 98.06 345 LEU A C 1
ATOM 2725 O O . LEU A 1 345 ? -22.309 -5.426 8.946 1.00 98.06 345 LEU A O 1
ATOM 2729 N N . SER A 1 346 ? -21.933 -6.282 10.988 1.00 97.25 346 SER A N 1
ATOM 2730 C CA . SER A 1 346 ? -23.291 -6.812 11.141 1.00 97.25 346 SER A CA 1
ATOM 2731 C C . SER A 1 346 ? -24.300 -5.682 11.347 1.00 97.25 346 SER A C 1
ATOM 2733 O O . SER A 1 346 ? -23.972 -4.675 11.965 1.00 97.25 346 SER A O 1
ATOM 2735 N N . GLU A 1 347 ? -25.559 -5.883 10.952 1.00 95.44 347 GLU A N 1
ATOM 2736 C CA . GLU A 1 347 ? -26.653 -4.908 11.154 1.00 95.44 347 GLU A CA 1
ATOM 2737 C C . GLU A 1 347 ? -26.905 -4.561 12.637 1.00 95.44 347 GLU A C 1
ATOM 2739 O O . GLU A 1 347 ? -27.529 -3.555 12.954 1.00 95.44 347 GLU A O 1
ATOM 2744 N N . GLN A 1 348 ? -26.431 -5.398 13.565 1.00 96.31 348 GLN A N 1
ATOM 2745 C CA . GLN A 1 348 ? -26.509 -5.172 15.013 1.00 96.31 348 GLN A CA 1
ATOM 2746 C C . GLN A 1 348 ? -25.251 -4.500 15.586 1.00 96.31 348 GLN A C 1
ATOM 2748 O O . GLN A 1 348 ? -25.164 -4.298 16.800 1.00 96.31 348 GLN A O 1
ATOM 2753 N N . SER A 1 349 ? -24.255 -4.202 14.750 1.00 97.69 349 SER A N 1
ATOM 2754 C CA . SER A 1 349 ? -23.018 -3.569 15.188 1.00 97.69 349 SER A CA 1
ATOM 2755 C C . SER A 1 349 ? -23.275 -2.139 15.636 1.00 97.69 349 SER A C 1
ATOM 2757 O O . SER A 1 349 ? -23.882 -1.344 14.926 1.00 97.69 349 SER A O 1
ATOM 2759 N N . LYS A 1 350 ? -22.739 -1.784 16.806 1.00 97.75 350 LYS A N 1
ATOM 2760 C CA . LYS A 1 350 ? -22.724 -0.394 17.282 1.00 97.75 350 LYS A CA 1
ATOM 2761 C C . LYS A 1 350 ? -21.678 0.464 16.565 1.00 97.75 350 LYS A C 1
ATOM 2763 O O . LYS A 1 350 ? -21.576 1.643 16.871 1.00 97.75 350 LYS A O 1
ATOM 2768 N N . ALA A 1 351 ? -20.874 -0.126 15.675 1.00 98.06 351 ALA A N 1
ATOM 2769 C CA . ALA A 1 351 ? -19.934 0.608 14.832 1.00 98.06 351 ALA A CA 1
ATOM 2770 C C . ALA A 1 351 ? -20.624 1.278 13.631 1.00 98.06 351 ALA A C 1
ATOM 2772 O O . ALA A 1 351 ? -20.011 2.144 13.006 1.00 98.06 351 ALA A O 1
ATOM 2773 N N . LEU A 1 352 ? -21.870 0.890 13.331 1.00 97.25 352 LEU A N 1
ATOM 2774 C CA . LEU A 1 352 ? -22.701 1.546 12.325 1.00 97.25 352 LEU A CA 1
ATOM 2775 C C . LEU A 1 352 ? -23.076 2.959 12.785 1.00 97.25 352 LEU A C 1
ATOM 2777 O O . LEU A 1 352 ? -23.466 3.143 13.940 1.00 97.25 352 LEU A O 1
ATOM 2781 N N . ASP A 1 353 ? -22.936 3.940 11.894 1.00 96.44 353 ASP A N 1
ATOM 2782 C CA . ASP A 1 353 ? -23.233 5.362 12.103 1.00 96.44 353 ASP A CA 1
ATOM 2783 C C . ASP A 1 353 ? -22.582 5.970 13.367 1.00 96.44 353 ASP A C 1
ATOM 2785 O O . ASP A 1 353 ? -23.077 6.946 13.937 1.00 96.44 353 ASP A O 1
ATOM 2789 N N . ALA A 1 354 ? -21.471 5.393 13.839 1.00 97.12 354 ALA A N 1
ATOM 2790 C CA . ALA A 1 354 ? -20.805 5.791 15.084 1.00 97.12 354 ALA A CA 1
ATOM 2791 C C . ALA A 1 354 ? -19.592 6.713 14.875 1.00 97.12 354 ALA A C 1
ATOM 2793 O O . ALA A 1 354 ? -18.880 7.037 15.829 1.00 97.12 354 ALA A O 1
ATOM 2794 N N . GLY A 1 355 ? -19.330 7.117 13.633 1.00 97.06 355 GLY A N 1
ATOM 2795 C CA . GLY A 1 355 ? -18.259 8.035 13.287 1.00 97.06 355 GLY A CA 1
ATOM 2796 C C . GLY A 1 355 ? -18.527 9.482 13.693 1.00 97.06 355 GLY A C 1
ATOM 2797 O O . GLY A 1 355 ? -19.602 9.883 14.129 1.00 97.06 355 GLY A O 1
ATOM 2798 N N . SER A 1 356 ? -17.497 10.300 13.520 1.00 96.69 356 SER A N 1
ATOM 2799 C CA . SER A 1 356 ? -17.467 11.690 13.988 1.00 96.69 356 SER A CA 1
ATOM 2800 C C . SER A 1 356 ? -18.117 12.717 13.049 1.00 96.69 356 SER A C 1
ATOM 2802 O O . SER A 1 356 ? -18.215 13.891 13.410 1.00 96.69 356 SER A O 1
ATOM 2804 N N . ASN A 1 357 ? -18.497 12.328 11.828 1.00 97.25 357 ASN A N 1
ATOM 2805 C CA . ASN A 1 357 ? -19.081 13.214 10.814 1.00 97.25 357 ASN A CA 1
ATOM 2806 C C . ASN A 1 357 ? -19.767 12.401 9.703 1.00 97.25 357 ASN A C 1
ATOM 2808 O O . ASN A 1 357 ? -19.716 11.172 9.713 1.00 97.25 357 ASN A O 1
ATOM 2812 N N . ASP A 1 358 ? -20.336 13.089 8.714 1.00 96.75 358 ASP A N 1
ATOM 2813 C CA . ASP A 1 358 ? -20.984 12.464 7.566 1.00 96.75 358 ASP A CA 1
ATOM 2814 C C . ASP A 1 358 ? -20.000 11.681 6.674 1.00 96.75 358 ASP A C 1
ATOM 2816 O O . ASP A 1 358 ? -18.873 12.116 6.410 1.00 96.75 358 ASP A O 1
ATOM 2820 N N . SER A 1 359 ? -20.447 10.567 6.090 1.00 94.50 359 SER A N 1
ATOM 2821 C CA . SER A 1 359 ? -19.672 9.753 5.144 1.00 94.50 359 SER A CA 1
ATOM 2822 C C . SER A 1 359 ? -19.206 10.554 3.922 1.00 94.50 359 SER A C 1
ATOM 2824 O O . SER A 1 359 ? -18.116 10.317 3.393 1.00 94.50 359 SER A O 1
ATOM 2826 N N . SER A 1 360 ? -19.962 11.575 3.499 1.00 93.31 360 SER A N 1
ATOM 2827 C CA . SER A 1 360 ? -19.559 12.486 2.421 1.00 93.31 360 SER A CA 1
ATOM 2828 C C . SER A 1 360 ? -18.403 13.411 2.800 1.00 93.31 360 SER A C 1
ATOM 2830 O O . SER A 1 360 ? -17.606 13.761 1.930 1.00 93.31 360 SER A O 1
ATOM 2832 N N . TYR A 1 361 ? -18.271 13.784 4.079 1.00 95.81 361 TYR A N 1
ATOM 2833 C CA . TYR A 1 361 ? -17.142 14.588 4.558 1.00 95.81 361 TYR A CA 1
ATOM 2834 C C . TYR A 1 361 ? -15.822 13.817 4.401 1.00 95.81 361 TYR A C 1
ATOM 2836 O O . TYR A 1 361 ? -14.827 14.364 3.922 1.00 95.81 361 TYR A O 1
ATOM 2844 N N . PHE A 1 362 ? -15.835 12.517 4.711 1.00 94.00 362 PHE A N 1
ATOM 2845 C CA . PHE A 1 362 ? -14.671 11.634 4.570 1.00 94.00 362 PHE A CA 1
ATOM 2846 C C . PHE A 1 362 ? -14.481 11.060 3.153 1.00 94.00 362 PHE A C 1
ATOM 2848 O O . PHE A 1 362 ? -13.441 10.451 2.867 1.00 94.00 362 PHE A O 1
ATOM 2855 N N . GLN A 1 363 ? -15.431 11.317 2.242 1.00 94.38 363 GLN A N 1
ATOM 2856 C CA . GLN A 1 363 ? -15.490 10.770 0.878 1.00 94.38 363 GLN A CA 1
ATOM 2857 C C . GLN A 1 363 ? -15.626 9.237 0.858 1.00 94.38 363 GLN A C 1
ATOM 2859 O O . GLN A 1 363 ? -14.966 8.559 0.071 1.00 94.38 363 GLN A O 1
ATOM 2864 N N . LEU A 1 364 ? -16.458 8.700 1.754 1.00 94.12 364 LEU A N 1
ATOM 2865 C CA . LEU A 1 364 ? -16.756 7.270 1.898 1.00 94.12 364 LEU A CA 1
ATOM 2866 C C . LEU A 1 364 ? -18.212 6.925 1.543 1.00 94.12 364 LEU A C 1
ATOM 2868 O O . LEU A 1 364 ? -18.578 5.758 1.513 1.00 94.12 364 LEU A O 1
ATOM 2872 N N . ASN A 1 365 ? -19.026 7.913 1.162 1.00 91.50 365 ASN A N 1
ATOM 2873 C CA . ASN A 1 365 ? -20.438 7.757 0.778 1.00 91.50 365 ASN A CA 1
ATOM 2874 C C . ASN A 1 365 ? -20.684 6.942 -0.516 1.00 91.50 365 ASN A C 1
ATOM 2876 O O . ASN A 1 365 ? -21.815 6.846 -0.989 1.00 91.50 365 ASN A O 1
ATOM 2880 N N . ASN A 1 366 ? -19.627 6.412 -1.137 1.00 90.31 366 ASN A N 1
ATOM 2881 C CA . ASN A 1 366 ? -19.662 5.491 -2.276 1.00 90.31 366 ASN A CA 1
ATOM 2882 C C . ASN A 1 366 ? -19.020 4.125 -1.959 1.00 90.31 366 ASN A C 1
ATOM 2884 O O . ASN A 1 366 ? -18.752 3.342 -2.874 1.00 90.31 366 ASN A O 1
ATOM 2888 N N . LYS A 1 367 ? -18.754 3.856 -0.680 1.00 93.12 367 LYS A N 1
ATOM 2889 C CA . LYS A 1 367 ? -18.218 2.605 -0.145 1.00 93.12 367 LYS A CA 1
ATOM 2890 C C . LYS A 1 367 ? -19.157 2.068 0.930 1.00 93.12 367 LYS A C 1
ATOM 2892 O O . LYS A 1 367 ? -20.161 2.700 1.242 1.00 93.12 367 LYS A O 1
ATOM 2897 N N . THR A 1 368 ? -18.887 0.863 1.415 1.00 94.62 368 THR A N 1
ATOM 2898 C CA . THR A 1 368 ? -19.821 0.141 2.283 1.00 94.62 368 THR A CA 1
ATOM 2899 C C . THR A 1 368 ? -19.099 -0.678 3.343 1.00 94.62 368 THR A C 1
ATOM 2901 O O . THR A 1 368 ? -18.095 -1.334 3.051 1.00 94.62 368 THR A O 1
ATOM 2904 N N . THR A 1 369 ? -19.649 -0.688 4.554 1.00 95.75 369 THR A N 1
ATOM 2905 C CA . THR A 1 369 ? -19.328 -1.680 5.590 1.00 95.75 369 THR A CA 1
ATOM 2906 C C . THR A 1 369 ? -20.352 -2.820 5.644 1.00 95.75 369 THR A C 1
ATOM 2908 O O . THR A 1 369 ? -20.137 -3.801 6.348 1.00 95.75 369 THR A O 1
ATOM 2911 N N . SER A 1 370 ? -21.450 -2.743 4.885 1.00 94.12 370 SER A N 1
ATOM 2912 C CA . SER A 1 370 ? -22.573 -3.686 4.940 1.00 94.12 370 SER A CA 1
ATOM 2913 C C . SER A 1 370 ? -22.431 -4.830 3.935 1.00 94.12 370 SER A C 1
ATOM 2915 O O . SER A 1 370 ? -22.119 -4.628 2.757 1.00 94.12 370 SER A O 1
ATOM 2917 N N . VAL A 1 371 ? -22.728 -6.061 4.366 1.00 91.75 371 VAL A N 1
ATOM 2918 C CA . VAL A 1 371 ? -22.756 -7.242 3.477 1.00 91.75 371 VAL A CA 1
ATOM 2919 C C . VAL A 1 371 ? -23.793 -7.119 2.358 1.00 91.75 371 VAL A C 1
ATOM 2921 O O . VAL A 1 371 ? -23.615 -7.703 1.285 1.00 91.75 371 VAL A O 1
ATOM 2924 N N . ASN A 1 372 ? -24.831 -6.307 2.578 1.00 89.56 372 ASN A N 1
ATOM 2925 C CA . ASN A 1 372 ? -25.874 -6.000 1.600 1.00 89.56 372 ASN A CA 1
ATOM 2926 C C . ASN A 1 372 ? -25.417 -4.948 0.567 1.00 89.56 372 ASN A C 1
ATOM 2928 O O . ASN A 1 372 ? -26.153 -4.646 -0.371 1.00 89.56 372 ASN A O 1
ATOM 2932 N N . GLN A 1 373 ? -24.182 -4.441 0.689 1.00 85.88 373 GLN A N 1
ATOM 2933 C CA . GLN A 1 373 ? -23.551 -3.448 -0.189 1.00 85.88 373 GLN A CA 1
ATOM 2934 C C . GLN A 1 373 ? -24.252 -2.085 -0.217 1.00 85.88 373 GLN A C 1
ATOM 2936 O O . GLN A 1 373 ? -24.147 -1.341 -1.198 1.00 85.88 373 GLN A O 1
ATOM 2941 N N . GLU A 1 374 ? -24.968 -1.763 0.854 1.00 90.19 374 GLU A N 1
ATOM 2942 C CA . GLU A 1 374 ? -25.573 -0.454 1.051 1.00 90.19 374 GLU A CA 1
ATOM 2943 C C . GLU A 1 374 ? -24.488 0.562 1.406 1.00 90.19 374 GLU A C 1
ATOM 2945 O O . GLU A 1 374 ? -23.647 0.305 2.265 1.00 90.19 374 GLU A O 1
ATOM 2950 N N . PHE A 1 375 ? -24.469 1.697 0.710 1.00 90.94 375 PHE A N 1
ATOM 2951 C CA . PHE A 1 375 ? -23.543 2.779 1.030 1.00 90.94 375 PHE A CA 1
ATOM 2952 C C . PHE A 1 375 ? -23.940 3.470 2.331 1.00 90.94 375 PHE A C 1
ATOM 2954 O O . PHE A 1 375 ? -25.135 3.683 2.556 1.00 90.94 375 PHE A O 1
ATOM 2961 N N . ASP A 1 376 ? -22.948 3.915 3.097 1.00 82.88 376 ASP A N 1
ATOM 2962 C CA . ASP A 1 376 ? -23.149 4.778 4.258 1.00 82.88 376 ASP A CA 1
ATOM 2963 C C . ASP A 1 376 ? -23.921 6.045 3.867 1.00 82.88 376 ASP A C 1
ATOM 2965 O O . ASP A 1 376 ? -23.516 6.793 2.961 1.00 82.88 376 ASP A O 1
ATOM 2969 N N . LYS A 1 377 ? -25.017 6.323 4.578 1.00 79.38 377 LYS A N 1
ATOM 2970 C CA . LYS A 1 377 ? -25.848 7.519 4.394 1.00 79.38 377 LYS A CA 1
ATOM 2971 C C . LYS A 1 377 ? -25.931 8.283 5.710 1.00 79.38 377 LYS A C 1
ATOM 2973 O O . LYS A 1 377 ? -26.519 7.788 6.657 1.00 79.38 377 LYS A O 1
ATOM 2978 N N . GLY A 1 378 ? -25.460 9.528 5.723 1.00 91.81 378 GLY A N 1
ATOM 2979 C CA . GLY A 1 378 ? -25.394 10.324 6.951 1.00 91.81 378 GLY A CA 1
ATOM 2980 C C . GLY A 1 378 ? -24.060 10.097 7.645 1.00 91.81 378 GLY A C 1
ATOM 2981 O O . GLY A 1 378 ? -23.038 10.133 6.957 1.00 91.81 378 GLY A O 1
ATOM 2982 N N . THR A 1 379 ? -24.069 9.876 8.961 1.00 96.62 379 THR A N 1
ATOM 2983 C CA . THR A 1 379 ? -22.862 9.617 9.756 1.00 96.62 379 THR A CA 1
ATOM 2984 C C . THR A 1 379 ? -22.066 8.450 9.174 1.00 96.62 379 THR A C 1
ATOM 2986 O O . THR A 1 379 ? -22.631 7.476 8.701 1.00 96.62 379 THR A O 1
ATOM 2989 N N . VAL A 1 380 ? -20.740 8.558 9.154 1.00 97.56 380 VAL A N 1
ATOM 2990 C CA . VAL A 1 380 ? -19.886 7.475 8.661 1.00 97.56 380 VAL A CA 1
ATOM 2991 C C . VAL A 1 380 ? -19.839 6.319 9.660 1.00 97.56 380 VAL A C 1
ATOM 2993 O O . VAL A 1 380 ? -19.747 6.546 10.869 1.00 97.56 380 VAL A O 1
ATOM 2996 N N . ASP A 1 381 ? -19.819 5.090 9.162 1.00 98.19 381 ASP A N 1
ATOM 2997 C CA . ASP A 1 381 ? -19.482 3.926 9.974 1.00 98.19 381 ASP A CA 1
ATOM 2998 C C . ASP A 1 381 ? -18.014 3.984 10.430 1.00 98.19 381 ASP A C 1
ATOM 3000 O O . ASP A 1 381 ? -17.164 4.659 9.834 1.00 98.19 381 ASP A O 1
ATOM 3004 N N . LEU A 1 382 ? -17.682 3.254 11.493 1.00 98.50 382 LEU A N 1
ATOM 3005 C CA . LEU A 1 382 ? -16.291 3.089 11.919 1.00 98.50 382 LEU A CA 1
ATOM 3006 C C . LEU A 1 382 ? -15.561 2.048 11.062 1.00 98.50 382 LEU A C 1
ATOM 3008 O O . LEU A 1 382 ? -16.135 1.056 10.622 1.00 98.50 382 LEU A O 1
ATOM 3012 N N . GLY A 1 383 ? -14.248 2.225 10.926 1.00 98.31 383 GLY A N 1
ATOM 3013 C CA . GLY A 1 383 ? -13.361 1.252 10.294 1.00 98.31 383 GLY A CA 1
ATOM 3014 C C . GLY A 1 383 ? -13.375 1.300 8.769 1.00 98.31 383 GLY A C 1
ATOM 3015 O O . GLY A 1 383 ? -13.727 2.318 8.178 1.00 98.31 383 GLY A O 1
ATOM 3016 N N . TYR A 1 384 ? -12.901 0.204 8.174 1.00 98.25 384 TYR A N 1
ATOM 3017 C CA . TYR A 1 384 ? -12.672 0.020 6.743 1.00 98.25 384 TYR A CA 1
ATOM 3018 C C . TYR A 1 384 ? -13.959 -0.254 5.954 1.00 98.25 384 TYR A C 1
ATOM 3020 O O . TYR A 1 384 ? -14.714 -1.179 6.251 1.00 98.25 384 TYR A O 1
ATOM 3028 N N . HIS A 1 385 ? -14.114 0.471 4.852 1.00 97.31 385 HIS A N 1
ATOM 3029 C CA . HIS A 1 385 ? -15.174 0.341 3.867 1.00 97.31 385 HIS A CA 1
ATOM 3030 C C . HIS A 1 385 ? -14.675 -0.316 2.582 1.00 97.31 385 HIS A C 1
ATOM 3032 O O . HIS A 1 385 ? -13.739 0.155 1.919 1.00 97.31 385 HIS A O 1
ATOM 3038 N N . TYR A 1 386 ? -15.394 -1.350 2.158 1.00 94.94 386 TYR A N 1
ATOM 3039 C CA . TYR A 1 386 ? -15.187 -2.019 0.883 1.00 94.94 386 TYR A CA 1
ATOM 3040 C C . TYR A 1 386 ? -15.733 -1.195 -0.286 1.00 94.94 386 TYR A C 1
ATOM 3042 O O . TYR A 1 386 ? -16.725 -0.471 -0.170 1.00 94.94 386 TYR A O 1
ATOM 3050 N N . ASP A 1 387 ? -15.134 -1.379 -1.464 1.00 88.69 387 ASP A N 1
ATOM 3051 C CA . ASP A 1 387 ? -15.794 -0.997 -2.712 1.00 88.69 387 ASP A CA 1
ATOM 3052 C C . ASP A 1 387 ? -17.043 -1.861 -2.929 1.00 88.69 387 ASP A C 1
ATOM 3054 O O . ASP A 1 387 ? -17.024 -3.081 -2.743 1.00 88.69 387 ASP A O 1
ATOM 3058 N N . SER A 1 388 ? -18.138 -1.241 -3.363 1.00 77.81 388 SER A N 1
ATOM 3059 C CA . SER A 1 388 ? -19.331 -1.982 -3.775 1.00 77.81 388 SER A CA 1
ATOM 3060 C C . SER A 1 388 ? -19.087 -2.710 -5.105 1.00 77.81 388 SER A C 1
ATOM 3062 O O . SER A 1 388 ? -18.371 -2.217 -5.980 1.00 77.81 388 SER A O 1
ATOM 3064 N N . LYS A 1 389 ? -19.698 -3.889 -5.303 1.00 64.81 389 LYS A N 1
ATOM 3065 C CA . LYS A 1 389 ? -19.535 -4.690 -6.535 1.00 64.81 389 LYS A CA 1
ATOM 3066 C C . LYS A 1 389 ? -20.147 -4.036 -7.776 1.00 64.81 389 LYS A C 1
ATOM 3068 O O . LYS A 1 389 ? -19.915 -4.527 -8.884 1.00 64.81 389 LYS A O 1
ATOM 3073 N N . TYR A 1 390 ? -20.874 -2.925 -7.639 1.00 52.94 390 TYR A N 1
ATOM 3074 C CA . TYR A 1 390 ? -21.274 -2.075 -8.762 1.00 52.94 390 TYR A CA 1
ATOM 3075 C C . TYR A 1 390 ? -20.042 -1.341 -9.321 1.00 52.94 390 TYR A C 1
ATOM 3077 O O . TYR A 1 390 ? -19.793 -0.171 -9.049 1.00 52.94 390 TYR A O 1
ATOM 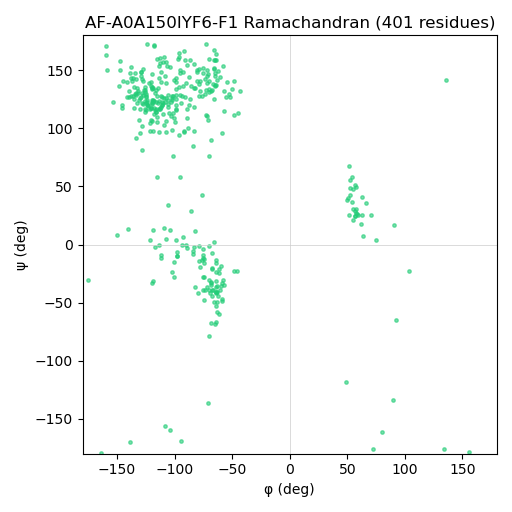3085 N N . LYS A 1 391 ? -19.239 -2.104 -10.076 1.00 46.81 391 LYS A N 1
ATOM 3086 C CA . LYS A 1 391 ? -17.931 -1.752 -10.635 1.00 46.81 391 LYS A CA 1
ATOM 3087 C C . LYS A 1 391 ? -17.892 -0.345 -11.226 1.00 46.81 391 LYS A C 1
ATOM 3089 O O . LYS A 1 391 ? -18.686 0.014 -12.099 1.00 46.81 391 LYS A O 1
ATOM 3094 N N . LEU A 1 392 ? -16.848 0.379 -10.837 1.00 48.62 392 LEU A N 1
ATOM 3095 C CA . LEU A 1 392 ? -16.385 1.577 -11.512 1.00 48.62 392 LEU A CA 1
ATOM 3096 C C . LEU A 1 392 ? -16.165 1.287 -13.010 1.00 48.62 392 LEU A C 1
ATOM 3098 O O . LEU A 1 392 ? -15.544 0.295 -13.397 1.00 48.62 392 LEU A O 1
ATOM 3102 N N . SER A 1 393 ? -16.733 2.138 -13.863 1.00 44.34 393 SER A N 1
ATOM 3103 C CA . SER A 1 393 ? -16.635 1.995 -15.318 1.00 44.34 393 SER A CA 1
ATOM 3104 C C . SER A 1 393 ? -15.186 2.130 -15.811 1.00 44.34 393 SER A C 1
ATOM 3106 O O . SER A 1 393 ? -14.352 2.714 -15.131 1.00 44.34 393 SER A O 1
ATOM 3108 N N . LEU A 1 394 ? -14.899 1.697 -17.047 1.00 48.19 394 LEU A N 1
ATOM 3109 C CA . LEU A 1 394 ? -13.625 1.949 -17.753 1.00 48.19 394 LEU A CA 1
ATOM 3110 C C . LEU A 1 394 ? -13.148 3.422 -17.654 1.00 48.19 394 LEU A C 1
ATOM 3112 O O . LEU A 1 394 ? -11.965 3.710 -17.787 1.00 48.19 394 LEU A O 1
ATOM 3116 N N . PHE A 1 395 ? -14.074 4.352 -17.401 1.00 44.78 395 PHE A N 1
ATOM 3117 C CA . PHE A 1 395 ? -13.821 5.772 -17.192 1.00 44.78 395 PHE A CA 1
ATOM 3118 C C . PHE A 1 395 ? -13.062 6.089 -15.892 1.00 44.78 395 PHE A C 1
ATOM 3120 O O . PHE A 1 395 ? -12.255 7.009 -15.894 1.00 44.78 395 PHE A O 1
ATOM 3127 N N . SER A 1 396 ? -13.250 5.335 -14.801 1.00 45.69 396 SER A N 1
ATOM 3128 C CA . SER A 1 396 ? -12.473 5.548 -13.565 1.00 45.69 396 SER A CA 1
ATOM 3129 C C . SER A 1 396 ? -11.003 5.186 -13.763 1.00 45.69 396 SER A C 1
ATOM 3131 O O . SER A 1 396 ? -10.126 5.922 -13.332 1.00 45.69 396 SER A O 1
ATOM 3133 N N . ARG A 1 397 ? -10.743 4.103 -14.513 1.00 46.69 397 ARG A N 1
ATOM 3134 C CA . ARG A 1 397 ? -9.391 3.682 -14.905 1.00 46.69 397 ARG A CA 1
ATOM 3135 C C . ARG A 1 397 ? -8.668 4.770 -15.700 1.00 46.69 397 ARG A C 1
ATOM 3137 O O . ARG A 1 397 ? -7.461 4.906 -15.565 1.00 46.69 397 ARG A O 1
ATOM 3144 N N . LEU A 1 398 ? -9.407 5.549 -16.494 1.00 43.69 398 LEU A N 1
ATOM 3145 C CA . LEU A 1 398 ? -8.870 6.680 -17.254 1.00 43.69 398 LEU A CA 1
ATOM 3146 C C . LEU A 1 398 ? -8.677 7.936 -16.391 1.00 43.69 398 LEU A C 1
ATOM 3148 O O . LEU A 1 398 ? -7.652 8.586 -16.534 1.00 43.69 398 LEU A O 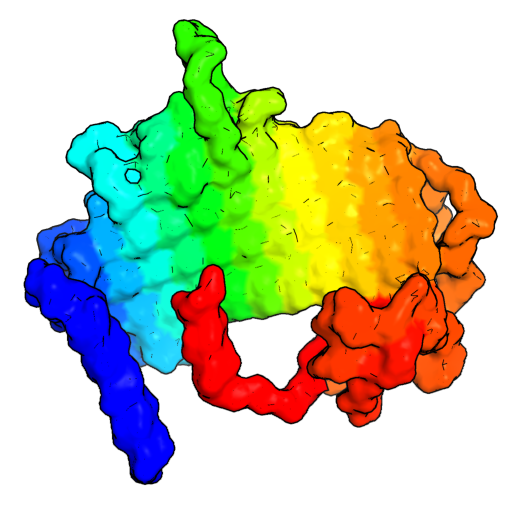1
ATOM 3152 N N . ILE A 1 399 ? -9.610 8.276 -15.490 1.00 49.28 399 ILE A N 1
ATOM 3153 C CA . ILE A 1 399 ? -9.483 9.453 -14.603 1.00 49.28 399 ILE A CA 1
ATOM 3154 C C . ILE A 1 399 ? -8.238 9.359 -13.709 1.00 49.28 399 ILE A C 1
ATOM 3156 O O . ILE A 1 399 ? -7.585 10.373 -13.478 1.00 49.28 399 ILE A O 1
ATOM 3160 N N . ASP A 1 400 ? -7.879 8.159 -13.254 1.00 42.31 400 ASP A N 1
ATOM 3161 C CA . ASP A 1 400 ? -6.733 7.964 -12.361 1.00 42.31 400 ASP A CA 1
ATOM 3162 C C . ASP A 1 400 ? -5.365 8.081 -13.055 1.00 42.31 400 ASP A C 1
ATOM 3164 O O . ASP A 1 400 ? -4.354 8.192 -12.374 1.00 42.31 400 ASP A O 1
ATOM 3168 N N . ILE A 1 401 ? -5.318 8.082 -14.393 1.00 42.34 401 ILE A N 1
ATOM 3169 C CA . ILE A 1 401 ? -4.102 8.408 -15.162 1.00 42.34 401 ILE A CA 1
ATOM 3170 C C . ILE A 1 401 ? -3.878 9.936 -15.194 1.00 42.34 401 ILE A C 1
ATOM 3172 O O . ILE A 1 401 ? -2.769 10.400 -15.449 1.00 42.34 401 ILE A O 1
ATOM 3176 N N . PHE A 1 402 ? -4.922 10.729 -14.917 1.00 38.66 402 PHE A N 1
ATOM 3177 C CA . PHE A 1 402 ? -4.915 12.194 -15.002 1.00 38.66 402 PHE A CA 1
ATOM 3178 C C . PHE A 1 402 ? -4.922 12.913 -13.637 1.00 38.66 402 PHE A C 1
ATOM 3180 O O . PHE A 1 402 ? -5.013 14.143 -13.610 1.00 38.66 402 PHE A O 1
ATOM 3187 N N . ARG A 1 403 ? -4.835 12.178 -12.520 1.00 37.69 403 ARG A N 1
ATOM 3188 C CA . ARG A 1 403 ? -4.598 12.696 -11.156 1.00 37.69 403 ARG A CA 1
ATOM 3189 C C . ARG A 1 403 ? -3.159 12.400 -10.736 1.00 37.69 403 ARG A C 1
ATOM 3191 O O . ARG A 1 403 ? -2.533 13.255 -10.062 1.00 37.69 403 ARG A O 1
#

InterPro domains:
  IPR006626 Parallel beta-helix repeat [SM00710] (128-150)
  IPR006626 Parallel beta-helix repeat [SM00710] (215-236)
  IPR006626 Parallel beta-helix repeat [SM00710] (237-258)
  IPR006626 Parallel beta-helix repeat [SM00710] (260-283)
  IPR006626 Parallel beta-helix repeat [SM00710] (284-305)
  IPR011050 Pectin lyase fold/virulence factor [SSF51126] (12-355)
  IPR012334 Pectin lyase fold [G3DSA:2.160.20.10] (34-388)
  IPR039448 Right handed beta helix domain [PF13229] (190-318)

Solvent-accessible surface area (backbone atoms only — not comparable to full-atom values): 19031 Å² total; per-residue (Å²): 108,75,68,57,54,51,51,51,51,51,54,50,51,50,58,56,73,67,50,79,82,68,91,55,51,75,46,80,40,51,63,83,52,61,62,23,58,44,59,41,72,69,56,55,63,58,23,37,40,38,37,44,59,39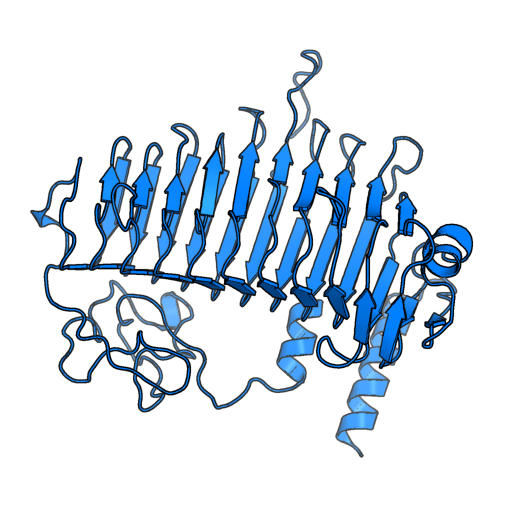,66,34,66,55,89,49,56,32,49,43,70,55,46,23,35,47,36,37,31,74,26,34,94,43,10,36,37,36,30,40,88,33,35,43,37,37,36,30,48,80,91,40,73,64,72,26,47,35,36,43,31,13,34,20,42,29,49,28,72,34,70,65,24,34,39,40,41,37,58,42,51,70,35,33,38,38,40,38,42,31,45,26,32,35,38,40,31,20,18,46,30,44,37,28,71,32,61,52,46,29,64,32,37,38,38,42,31,42,29,41,38,30,46,25,35,35,43,39,38,36,36,42,69,69,81,88,80,76,98,78,74,88,66,39,48,41,40,38,40,35,33,51,25,37,40,30,54,22,44,33,46,36,39,37,22,67,24,95,80,41,41,35,37,40,37,38,28,55,25,40,23,34,50,14,51,27,31,38,36,40,32,38,23,32,44,36,37,38,37,30,26,39,25,32,51,8,38,20,18,33,38,37,65,19,74,69,19,39,37,40,40,32,20,24,25,30,33,45,6,2,82,93,82,31,22,18,28,36,37,34,18,42,33,41,40,31,12,24,31,33,25,48,6,44,21,28,37,41,40,74,42,49,76,48,76,43,45,28,37,45,28,76,35,75,38,72,39,77,72,74,70,89,72,48,44,74,58,70,54,47,64,35,75,37,94,91,46,58,67,19,41,37,98,84,22,72,37,57,58,47,24,84,47,41,12,66,80,77,70,42,46,78,21,18,40,37,67,86,53,52,53,40,75,56,38,16,46,44,17,34,51,43,79,45,87,80,65,78,54,79,62,54,68,52,52,66,76,76,110

Nearest PDB structures (foldseek):
  7chu-assembly1_B  TM=4.368E-01  e=3.367E-03  Geobacillus virus E2
  7o7t-assembly1_A  TM=5.085E-01  e=2.189E-02  Paraglaciecola sp. T6c
  8wm1-assembly1_B  TM=4.051E-01  e=3.617E-02  Acinetobacter pittii PHEA-2
  1o8f-assembly1_A  TM=3.665E-01  e=2.246E-01  Dickeya chrysanthemi
  2nt9-assembly2_B  TM=2.704E-01  e=1.423E-01  Dickeya dadantii 3937

Radius of gyration: 22.06 Å; Cα contacts (8 Å, |Δi|>4): 1227; chains: 1; bounding box: 54×43×62 Å

Secondary structure (DSSP, 8-state):
-HHHHHHHHHHHHHHHHS-SS---PEEEE-TTS-HHHIIIII--TT-EEEE-SEEEE-SS-EEEES--EEEEES-TTTEEEEEET--EEEEE-TT--S-EEEEEES-EEEEE-SSEEEEEEE--TT--EEEEEES-EEES-SEEE-EE--SS--SEEEEEES-EEES-BB---EEPPP-S--TT-----EEEEEES-EEESSSEEEEEE--TT--EEEEEES-EEES-SEEEEEESSEEEEEES-EEES-SEEEEE--TT-EEEEES-EEES--TTT-EEEEESSEEEEES-EEES-SEEEEESSEEEEES-EEES-SEEES--GGGSB-S---EEEETTEEEEEPTT-TTTT-SSSBHHHHT-TTEESBTT-PPP-SBPPSS--EEPSS---HHHHHHTT--

Organism: NCBI:txid1705564

pLDDT: mean 84.48, std 17.52, range [28.98, 98.88]

Sequence (403 aa):
MKRMINTLIFVLCLILFFGQTAYATSYHIYPGDDIAYTVTNNTCSWDIVYIHEGIHTLKDDVNISGKSLPIVGDGSDKTIIILDDYVFRIYKTQNNANPMIFTISGITFKNAKTSESIIFENYIPNTSMNLVLSDCKFEKVGDIAFISSVYPIRDYKKTINRCDIYYGESSPPEIGTARIGNKSSNYKAMNIEIIGSNFSNSSSLTTYSFSQESIINLRVENSLFINNNTGIQVFGPVDLYLKNNLFANNLKGILFDSTNSKGKLINNTVDSNGHASGYGIYNKGDIDFQNNIISNNNYGIYNEGQILQNSNLLWGNKINYGLIENDFLVFDPLFIAGPNGPYYLSEQSKALDAGSNDSSYFQLNNKTTSVNQEFDKGTVDLGYHYDSKYKLSLFSRLIDIFR

Foldseek 3Di:
DVVVVVVVVVVVVVCVVVPPDDPAAEAEAEAPDAPQCCQAPPDAANHEYEYEFDEHEHPEEREAEQHAYHYEYPAQVTAEYEQAAYAHEHEYDPVHQAEHHYEYERHEYDDYPDLHHYEYEYPDEPGEYEYYYYNYEYYLHHENEQEYADPQDDHYEYEAYAYEYYNYEHHEHEYHDDPPDDPDDPGDEHEYEYELYEAECYAEHEYEYPDQNYEHEHAYENYEQYQYCEHYAYYHEYAEEYEQYEQENYLEDEHAPYQNYEYEHEQAEQEHYNVPHYESEEDNYEYEEWQAEQELYCESYADNYHYDYDQYEYENHNHYHPDDPPRHHYDDQCFDAADPGGQAGDPPGPLQLRTDWFCVVSVQQQFHSHNVGHGGGTRDGGHHTHHRPPDDDVVVVVVVVVD

Mean predicted aligned error: 8.27 Å